Protein AF-0000000075263163 (afdb_homodimer)

Nearest PDB structures (foldseek):
  8f5j-assembly1_A-2  TM=8.952E-01  e=7.161E-21  Homo sapiens
  8f4q-assembly1_A-2  TM=9.009E-01  e=1.559E-20  Rattus
  8f5f-assembly1_A-3  TM=8.830E-01  e=4.965E-21  Homo sapiens
  8f5f-assembly2_B-2  TM=8.990E-01  e=1.559E-20  Homo sapiens
  8f5s-assembly1_A-3  TM=8.831E-01  e=1.764E-19  Homo sapiens

Organism: NCBI:txid747725

Secondary structure (DSSP, 8-state):
-HHHHHTSPP---BHHHHHHHHTT--HHHHHHHHHHHHHHHHHHHHHHHHHHHTS-HHHHTSHHHHHHHHHHHHHHHHHHHSPP--SHHHHHHHHHHHHHHHHHGGGHHHHHHHHHHHHHTTS-TT--HHHHHHHHHHHHHHHHHHHHHHHHHHHHHHHTTTTTTTSSTTTEETTEEEEEEHHHHHHHHHHHHHHHHHHH-TT--GGGG--PPP----EEEE-HHHHHHHHHHHHHHHHHHHHHH-TTS-PPPPEEEEEE-SSEEEEEEEE-S----HHHHHTTT-HHHHHHTTTTGGGGG-S---SSHHHHHHHHHHHTT---S-HHHHHHHHHHHTT-EEEEEEETTTEEEEEEEEESSS-SBP--/-HHHHHTSPP---BHHHHHHHHTT--HHHHHHHHHHHHHHHHHHHHHHHHHHHTS-HHHHTSHHHHHHHHHHHHHHHHHHHSPP--SHHHHHHHHHHHHHHHHHGGGHHHHHHHHHHHHHTTS-TT--HHHHHHHHHHHHHHHHHHHHHHHHHHHHHHHHTTTTTTSSTTTEETTEEEEEEHHHHHHHHHHHHHHHHHHH-TT--GGGG--PPP----EEEE-HHHHHHHHHHHHHHHHHHHHHH-TTS-PPPPEEEEEE-SSEEEEEEEE-S----HHHHHTTT-HHHHHHTTTTGGGGG-S---SSHHHHHHHHHHHTT---S-HHHHHHHHHHHTT-EEEEEEETTTEEEEEEEEESSS-SBP--

Structure (mmCIF, N/CA/C/O backbone):
data_AF-0000000075263163-model_v1
#
loop_
_entity.id
_entity.type
_entity.pdbx_description
1 polymer 'Protein-serine/threonine kinase'
#
loop_
_atom_site.group_PDB
_atom_site.id
_atom_site.type_symbol
_atom_site.label_atom_id
_atom_site.label_alt_id
_atom_site.label_comp_id
_atom_site.label_asym_id
_atom_site.label_entity_id
_atom_site.label_seq_id
_atom_site.pdbx_PDB_ins_code
_atom_site.Cartn_x
_atom_site.Cartn_y
_atom_site.Cartn_z
_atom_site.occupancy
_atom_site.B_iso_or_equiv
_atom_site.auth_seq_id
_atom_site.auth_comp_id
_atom_site.auth_asym_id
_atom_site.auth_atom_id
_atom_site.pdbx_PDB_model_num
ATOM 1 N N . VAL A 1 1 ? -3.451 41.719 -10.984 1 87.56 1 VAL A N 1
ATOM 2 C CA . VAL A 1 1 ? -2.816 41.812 -9.672 1 87.56 1 VAL A CA 1
ATOM 3 C C . VAL A 1 1 ? -2.387 40.406 -9.203 1 87.56 1 VAL A C 1
ATOM 5 O O . VAL A 1 1 ? -1.281 40.25 -8.68 1 87.56 1 VAL A O 1
ATOM 8 N N . LEU A 1 2 ? -3.139 39.438 -9.586 1 90.5 2 LEU A N 1
ATOM 9 C CA . LEU A 1 2 ? -2.826 38.094 -9.125 1 90.5 2 LEU A CA 1
ATOM 10 C C . LEU A 1 2 ? -1.556 37.562 -9.789 1 90.5 2 LEU A C 1
ATOM 12 O O . LEU A 1 2 ? -0.799 36.812 -9.188 1 90.5 2 LEU A O 1
ATOM 16 N N . GLU A 1 3 ? -1.301 37.938 -11.016 1 91.62 3 GLU A N 1
ATOM 17 C CA . GLU A 1 3 ? -0.195 37.438 -11.82 1 91.62 3 GLU A CA 1
ATOM 18 C C . GLU A 1 3 ? 1.148 37.719 -11.148 1 91.62 3 GLU A C 1
ATOM 20 O O . GLU A 1 3 ? 2.064 36.875 -11.227 1 91.62 3 GLU A O 1
ATOM 25 N N . GLU A 1 4 ? 1.196 38.875 -10.555 1 93.69 4 GLU A N 1
ATOM 26 C CA . GLU A 1 4 ? 2.424 39.25 -9.859 1 93.69 4 GLU A CA 1
ATOM 27 C C . GLU A 1 4 ? 2.785 38.219 -8.789 1 93.69 4 GLU A C 1
ATOM 29 O O . GLU A 1 4 ? 3.963 38 -8.5 1 93.69 4 GLU A O 1
ATOM 34 N N . TYR A 1 5 ? 1.811 37.656 -8.25 1 95.06 5 TYR A N 1
ATOM 35 C CA . TYR A 1 5 ? 2.039 36.719 -7.141 1 95.06 5 TYR A CA 1
ATOM 36 C C . TYR A 1 5 ? 2.059 35.281 -7.629 1 95.06 5 TYR A C 1
ATOM 38 O O . TYR A 1 5 ? 2.736 34.438 -7.047 1 95.06 5 TYR A O 1
ATOM 46 N N . THR A 1 6 ? 1.365 34.969 -8.688 1 94.19 6 THR A N 1
ATOM 47 C CA . THR A 1 6 ? 1.27 33.625 -9.188 1 94.19 6 THR A CA 1
ATOM 48 C C . THR A 1 6 ? 2.568 33.188 -9.875 1 94.19 6 THR A C 1
ATOM 50 O O . THR A 1 6 ? 2.828 32 -10.047 1 94.19 6 THR A O 1
ATOM 53 N N . VAL A 1 7 ? 3.332 34.156 -10.281 1 94.25 7 VAL A N 1
ATOM 54 C CA . VAL A 1 7 ? 4.59 33.844 -10.953 1 94.25 7 VAL A CA 1
ATOM 55 C C . VAL A 1 7 ? 5.656 33.5 -9.922 1 94.25 7 VAL A C 1
ATOM 57 O O . VAL A 1 7 ? 6.664 32.875 -10.258 1 94.25 7 VAL A O 1
ATOM 60 N N . GLN A 1 8 ? 5.461 33.969 -8.688 1 94.25 8 GLN A N 1
ATOM 61 C CA . GLN A 1 8 ? 6.402 33.656 -7.617 1 94.25 8 GLN A CA 1
ATOM 62 C C . GLN A 1 8 ? 6.234 32.219 -7.133 1 94.25 8 GLN A C 1
ATOM 64 O O . GLN A 1 8 ? 5.113 31.719 -7.008 1 94.25 8 GLN A O 1
ATOM 69 N N . PRO A 1 9 ? 7.355 31.578 -6.902 1 93.12 9 PRO A N 1
ATOM 70 C CA . PRO A 1 9 ? 7.242 30.219 -6.344 1 93.12 9 PRO A CA 1
ATOM 71 C C . PRO A 1 9 ? 6.875 30.219 -4.863 1 93.12 9 PRO A C 1
ATOM 73 O O . PRO A 1 9 ? 7.215 31.172 -4.141 1 93.12 9 PRO A O 1
ATOM 76 N N . VAL A 1 10 ? 6.164 29.219 -4.461 1 92.44 10 VAL A N 1
ATOM 77 C CA . VAL A 1 10 ? 5.883 29.031 -3.041 1 92.44 10 VAL A CA 1
ATOM 78 C C . VAL A 1 10 ? 7.141 28.547 -2.322 1 92.44 10 VAL A C 1
ATOM 80 O O . VAL A 1 10 ? 7.84 27.656 -2.814 1 92.44 10 VAL A O 1
ATOM 83 N N . ASN A 1 11 ? 7.414 29.125 -1.229 1 92 11 ASN A N 1
ATOM 84 C CA . ASN A 1 11 ? 8.57 28.703 -0.444 1 92 11 ASN A CA 1
ATOM 85 C C . ASN A 1 11 ? 8.188 27.672 0.608 1 92 11 ASN A C 1
ATOM 87 O O . ASN A 1 11 ? 7.609 28.016 1.643 1 92 11 ASN A O 1
ATOM 91 N N . ALA A 1 12 ? 8.625 26.484 0.311 1 92.88 12 ALA A N 1
ATOM 92 C CA . ALA A 1 12 ? 8.375 25.406 1.272 1 92.88 12 ALA A CA 1
ATOM 93 C C . ALA A 1 12 ? 9.391 25.438 2.41 1 92.88 12 ALA A C 1
ATOM 95 O O . ALA A 1 12 ? 10.562 25.766 2.195 1 92.88 12 ALA A O 1
ATOM 96 N N . SER A 1 13 ? 8.922 25.188 3.615 1 93.5 13 SER A N 1
ATOM 97 C CA . SER A 1 13 ? 9.773 25.188 4.797 1 93.5 13 SER A CA 1
ATOM 98 C C . SER A 1 13 ? 9.727 23.844 5.516 1 93.5 13 SER A C 1
ATOM 100 O O . SER A 1 13 ? 8.828 23.031 5.262 1 93.5 13 SER A O 1
ATOM 102 N N . THR A 1 14 ? 10.758 23.641 6.336 1 95.44 14 THR A N 1
ATOM 103 C CA . THR A 1 14 ? 10.789 22.469 7.203 1 95.44 14 THR A CA 1
ATOM 104 C C . THR A 1 14 ? 10.406 22.844 8.633 1 95.44 14 THR A C 1
ATOM 106 O O . THR A 1 14 ? 10.438 24.016 9 1 95.44 14 THR A O 1
ATOM 109 N N . LEU A 1 15 ? 10.031 21.875 9.344 1 94.5 15 LEU A N 1
ATOM 110 C CA . LEU A 1 15 ? 9.781 22.094 10.766 1 94.5 15 LEU A CA 1
ATOM 111 C C . LEU A 1 15 ? 11.008 22.672 11.445 1 94.5 15 LEU A C 1
ATOM 113 O O . LEU A 1 15 ? 10.891 23.578 12.289 1 94.5 15 LEU A O 1
ATOM 117 N N . ARG A 1 16 ? 12.102 22.219 11.086 1 93.56 16 ARG A N 1
ATOM 118 C CA . ARG A 1 16 ? 13.359 22.672 11.664 1 93.56 16 ARG A CA 1
ATOM 119 C C . ARG A 1 16 ? 13.594 24.156 11.383 1 93.56 16 ARG A C 1
ATOM 121 O O . ARG A 1 16 ? 14.078 24.891 12.242 1 93.56 16 ARG A O 1
ATOM 128 N N . GLN A 1 17 ? 13.312 24.547 10.227 1 94.25 17 GLN A N 1
ATOM 129 C CA . GLN A 1 17 ? 13.453 25.953 9.859 1 94.25 17 GLN A CA 1
ATOM 130 C C . GLN A 1 17 ? 12.539 26.828 10.711 1 94.25 17 GLN A C 1
ATOM 132 O O . GLN A 1 17 ? 12.953 27.906 11.164 1 94.25 17 GLN A O 1
ATOM 137 N N . PHE A 1 18 ? 11.328 26.391 10.898 1 94.06 18 PHE A N 1
ATOM 138 C CA . PHE A 1 18 ? 10.391 27.141 11.734 1 94.06 18 PHE A CA 1
ATOM 139 C C . PHE A 1 18 ? 10.914 27.234 13.164 1 94.06 18 PHE A C 1
ATOM 141 O O . PHE A 1 18 ? 10.812 28.297 13.789 1 94.06 18 PHE A O 1
ATOM 148 N N . ILE A 1 19 ? 11.461 26.172 13.617 1 92.56 19 ILE A N 1
ATOM 149 C CA . ILE A 1 19 ? 11.977 26.125 14.977 1 92.56 19 ILE A CA 1
ATOM 150 C C . ILE A 1 19 ? 13.188 27.047 15.102 1 92.56 19 ILE A C 1
ATOM 152 O O . ILE A 1 19 ? 13.266 27.859 16.031 1 92.56 19 ILE A O 1
ATOM 156 N N . PHE A 1 20 ? 14.047 26.922 14.172 1 90.12 20 PHE A N 1
ATOM 157 C CA . PHE A 1 20 ? 15.266 27.719 14.195 1 90.12 20 PHE A CA 1
ATOM 158 C C . PHE A 1 20 ? 14.93 29.219 14.18 1 90.12 20 PHE A C 1
ATOM 160 O O . PHE A 1 20 ? 15.492 29.984 14.953 1 90.12 20 PHE A O 1
ATOM 167 N N . PHE A 1 21 ? 14.062 29.562 13.359 1 89.25 21 PHE A N 1
ATOM 168 C CA . PHE A 1 21 ? 13.688 30.969 13.242 1 89.25 21 PHE A CA 1
ATOM 169 C C . PHE A 1 21 ? 12.93 31.422 14.477 1 89.25 21 PHE A C 1
ATOM 171 O O . PHE A 1 21 ? 13.062 32.562 14.906 1 89.25 21 PHE A O 1
ATOM 178 N N . GLY A 1 22 ? 12.148 30.578 14.961 1 88.62 22 GLY A N 1
ATOM 179 C CA . GLY A 1 22 ? 11.273 30.938 16.062 1 88.62 22 GLY A CA 1
ATOM 180 C C . GLY A 1 22 ? 11.984 30.953 17.406 1 88.62 22 GLY A C 1
ATOM 181 O O . GLY A 1 22 ? 11.445 31.453 18.391 1 88.62 22 GLY A O 1
ATOM 182 N N . ARG A 1 23 ? 13.188 30.438 17.219 1 83.12 23 ARG A N 1
ATOM 183 C CA . ARG A 1 23 ? 13.953 30.406 18.469 1 83.12 23 ARG A CA 1
ATOM 184 C C . ARG A 1 23 ? 14.477 31.797 18.812 1 83.12 23 ARG A C 1
ATOM 186 O O . ARG A 1 23 ? 14.898 32.562 17.922 1 83.12 23 ARG A O 1
ATOM 193 N N . GLN A 1 24 ? 14.32 32.312 20.078 1 79.12 24 GLN A N 1
ATOM 194 C CA . GLN A 1 24 ? 14.789 33.562 20.625 1 79.12 24 GLN A CA 1
ATOM 195 C C . GLN A 1 24 ? 14.172 34.75 19.875 1 79.12 24 GLN A C 1
ATOM 197 O O . GLN A 1 24 ? 14.883 35.625 19.375 1 79.12 24 GLN A O 1
ATOM 202 N N . MET A 1 25 ? 13.023 34.844 19.797 1 81.5 25 MET A N 1
ATOM 203 C CA . MET A 1 25 ? 12.25 35.875 19.094 1 81.5 25 MET A CA 1
ATOM 204 C C . MET A 1 25 ? 12.422 37.25 19.75 1 81.5 25 MET A C 1
ATOM 206 O O . MET A 1 25 ? 12.461 37.344 20.969 1 81.5 25 MET A O 1
ATOM 210 N N . ASN A 1 26 ? 12.805 38.156 18.922 1 85.75 26 ASN A N 1
ATOM 211 C CA . ASN A 1 26 ? 12.797 39.562 19.312 1 85.75 26 ASN A CA 1
ATOM 212 C C . ASN A 1 26 ? 11.969 40.406 18.359 1 85.75 26 ASN A C 1
ATOM 214 O O . ASN A 1 26 ? 11.406 39.906 17.391 1 85.75 26 ASN A O 1
ATOM 218 N N . THR A 1 27 ? 11.859 41.625 18.672 1 86.69 27 THR A N 1
ATOM 219 C CA . THR A 1 27 ? 10.961 42.5 17.922 1 86.69 27 THR A CA 1
ATOM 220 C C . THR A 1 27 ? 11.383 42.562 16.453 1 86.69 27 THR A C 1
ATOM 222 O O . THR A 1 27 ? 10.539 42.5 15.555 1 86.69 27 THR A O 1
ATOM 225 N N . ASP A 1 28 ? 12.617 42.656 16.234 1 90.75 28 ASP A N 1
ATOM 226 C CA . ASP A 1 28 ? 13.125 42.75 14.875 1 90.75 28 ASP A CA 1
ATOM 227 C C . ASP A 1 28 ? 12.805 41.469 14.078 1 90.75 28 ASP A C 1
ATOM 229 O O . ASP A 1 28 ? 12.359 41.562 12.93 1 90.75 28 ASP A O 1
ATOM 233 N N . ARG A 1 29 ? 13.016 40.344 14.664 1 91.5 29 ARG A N 1
ATOM 234 C CA . ARG A 1 29 ? 12.742 39.062 14.023 1 91.5 29 ARG A CA 1
ATOM 235 C C . ARG A 1 29 ? 11.242 38.875 13.805 1 91.5 29 ARG A C 1
ATOM 237 O O . ARG A 1 29 ? 10.828 38.312 12.797 1 91.5 29 ARG A O 1
ATOM 244 N N . LEU A 1 30 ? 10.555 39.344 14.703 1 93.88 30 LEU A N 1
ATOM 245 C CA . LEU A 1 30 ? 9.102 39.25 14.609 1 93.88 30 LEU A CA 1
ATOM 246 C C . LEU A 1 30 ? 8.57 40.031 13.414 1 93.88 30 LEU A C 1
ATOM 248 O O . LEU A 1 30 ? 7.688 39.562 12.695 1 93.88 30 LEU A O 1
ATOM 252 N N . LEU A 1 31 ? 9.117 41.219 13.273 1 95.31 31 LEU A N 1
ATOM 253 C CA . LEU A 1 31 ? 8.695 42.062 12.156 1 95.31 31 LEU A CA 1
ATOM 254 C C . LEU A 1 31 ? 9.109 41.438 10.828 1 95.31 31 LEU A C 1
ATOM 256 O O . LEU A 1 31 ? 8.352 41.469 9.852 1 95.31 31 LEU A O 1
ATOM 260 N N . LYS A 1 32 ? 10.258 40.844 10.812 1 94.94 32 LYS A N 1
ATOM 261 C CA . LYS A 1 32 ? 10.703 40.125 9.625 1 94.94 32 LYS A CA 1
ATOM 262 C C . LYS A 1 32 ? 9.781 38.938 9.312 1 94.94 32 LYS A C 1
ATOM 264 O O . LYS A 1 32 ? 9.43 38.719 8.156 1 94.94 32 LYS A O 1
ATOM 269 N N . SER A 1 33 ? 9.469 38.219 10.375 1 94.94 33 SER A N 1
ATOM 270 C CA . SER A 1 33 ? 8.539 37.125 10.234 1 94.94 33 SER A CA 1
ATOM 271 C C . SER A 1 33 ? 7.191 37.594 9.688 1 94.94 33 SER A C 1
ATOM 273 O O . SER A 1 33 ? 6.629 36.969 8.781 1 94.94 33 SER A O 1
ATOM 275 N N . ALA A 1 34 ? 6.703 38.625 10.188 1 97.19 34 ALA A N 1
ATOM 276 C CA . ALA A 1 34 ? 5.41 39.156 9.781 1 97.19 34 ALA A CA 1
ATOM 277 C C . ALA A 1 34 ? 5.395 39.5 8.289 1 97.19 34 ALA A C 1
ATOM 279 O O . ALA A 1 34 ? 4.445 39.156 7.582 1 97.19 34 ALA A O 1
ATOM 280 N N . ASN A 1 35 ? 6.426 40.156 7.863 1 97.94 35 ASN A N 1
ATOM 281 C CA . ASN A 1 35 ? 6.492 40.531 6.457 1 97.94 35 ASN A CA 1
ATOM 282 C C . ASN A 1 35 ? 6.664 39.312 5.555 1 97.94 35 ASN A C 1
ATOM 284 O O . ASN A 1 35 ? 6.113 39.281 4.449 1 97.94 35 ASN A O 1
ATOM 288 N N . TRP A 1 36 ? 7.438 38.406 6.031 1 96.94 36 TRP A N 1
ATOM 289 C CA . TRP A 1 36 ? 7.594 37.156 5.266 1 96.94 36 TRP A CA 1
ATOM 290 C C . TRP A 1 36 ? 6.266 36.406 5.156 1 96.94 36 TRP A C 1
ATOM 292 O O . TRP A 1 36 ? 5.891 35.969 4.074 1 96.94 36 TRP A O 1
ATOM 302 N N . VAL A 1 37 ? 5.578 36.25 6.254 1 97.94 37 VAL A N 1
ATOM 303 C CA . VAL A 1 37 ? 4.293 35.562 6.297 1 97.94 37 VAL A CA 1
ATOM 304 C C . VAL A 1 37 ? 3.291 36.281 5.398 1 97.94 37 VAL A C 1
ATOM 306 O O . VAL A 1 37 ? 2.547 35.656 4.648 1 97.94 37 VAL A O 1
ATOM 309 N N . ARG A 1 38 ? 3.26 37.562 5.551 1 98.06 38 ARG A N 1
ATOM 310 C CA . ARG A 1 38 ? 2.383 38.375 4.715 1 98.06 38 ARG A CA 1
ATOM 311 C C . ARG A 1 38 ? 2.59 38.094 3.236 1 98.06 38 ARG A C 1
ATOM 313 O O . ARG A 1 38 ? 1.629 37.812 2.512 1 98.06 38 ARG A O 1
ATOM 320 N N . ASN A 1 39 ? 3.795 38.125 2.828 1 97.12 39 ASN A N 1
ATOM 321 C CA . ASN A 1 39 ? 4.109 37.875 1.426 1 97.12 39 ASN A CA 1
ATOM 322 C C . ASN A 1 39 ? 3.785 36.438 1.027 1 97.12 39 ASN A C 1
ATOM 324 O O . ASN A 1 39 ? 3.227 36.188 -0.044 1 97.12 39 ASN A O 1
ATOM 328 N N . GLU A 1 40 ? 4.176 35.469 1.84 1 97.31 40 GLU A N 1
ATOM 329 C CA . GLU A 1 40 ? 3.957 34.062 1.537 1 97.31 40 GLU A CA 1
ATOM 330 C C . GLU A 1 40 ? 2.467 33.75 1.438 1 97.31 40 GLU A C 1
ATOM 332 O O . GLU A 1 40 ? 2.053 32.938 0.603 1 97.31 40 GLU A O 1
ATOM 337 N N . LEU A 1 41 ? 1.702 34.312 2.314 1 98.19 41 LEU A N 1
ATOM 338 C CA . LEU A 1 41 ? 0.262 34.094 2.275 1 98.19 41 LEU A CA 1
ATOM 339 C C . LEU A 1 41 ? -0.339 34.625 0.981 1 98.19 41 LEU A C 1
ATOM 341 O O . LEU A 1 41 ? -1.233 34 0.403 1 98.19 41 LEU A O 1
ATOM 345 N N . LEU A 1 42 ? 0.138 35.812 0.544 1 97.81 42 LEU A N 1
ATOM 346 C CA . LEU A 1 42 ? -0.33 36.375 -0.714 1 97.81 42 LEU A CA 1
ATOM 347 C C . LEU A 1 42 ? -0.026 35.438 -1.882 1 97.81 42 LEU A C 1
ATOM 349 O O . LEU A 1 42 ? -0.901 35.188 -2.707 1 97.81 42 LEU A O 1
ATOM 353 N N . VAL A 1 43 ? 1.148 34.938 -1.896 1 97.88 43 VAL A N 1
ATOM 354 C CA . VAL A 1 43 ? 1.576 34.062 -2.98 1 97.88 43 VAL A CA 1
ATOM 355 C C . VAL A 1 43 ? 0.741 32.781 -2.969 1 97.88 43 VAL A C 1
ATOM 357 O O . VAL A 1 43 ? 0.217 32.375 -4.004 1 97.88 43 VAL A O 1
ATOM 360 N N . ARG A 1 44 ? 0.559 32.156 -1.838 1 97.69 44 ARG A N 1
ATOM 361 C CA . ARG A 1 44 ? -0.165 30.891 -1.722 1 97.69 44 ARG A CA 1
ATOM 362 C C . ARG A 1 44 ? -1.643 31.062 -2.051 1 97.69 44 ARG A C 1
ATOM 364 O O . ARG A 1 44 ? -2.248 30.219 -2.707 1 97.69 44 ARG A O 1
ATOM 371 N N . LEU A 1 45 ? -2.195 32.156 -1.591 1 98 45 LEU A N 1
ATOM 372 C CA . LEU A 1 45 ? -3.59 32.438 -1.915 1 98 45 LEU A CA 1
ATOM 373 C C . LEU A 1 45 ? -3.766 32.656 -3.414 1 98 45 LEU A C 1
ATOM 375 O O . LEU A 1 45 ? -4.73 32.156 -4.008 1 98 45 LEU A O 1
ATOM 379 N N . ALA A 1 46 ? -2.85 33.406 -4.004 1 98.06 46 ALA A N 1
ATOM 380 C CA . ALA A 1 46 ? -2.926 33.688 -5.434 1 98.06 46 ALA A CA 1
ATOM 381 C C . ALA A 1 46 ? -2.924 32.375 -6.246 1 98.06 46 ALA A C 1
ATOM 383 O O . ALA A 1 46 ? -3.688 32.25 -7.207 1 98.06 46 ALA A O 1
ATOM 384 N N . HIS A 1 47 ? -2.102 31.484 -5.895 1 97.25 47 HIS A N 1
ATOM 385 C CA . HIS A 1 47 ? -2.031 30.203 -6.594 1 97.25 47 HIS A CA 1
ATOM 386 C C . HIS A 1 47 ? -3.352 29.453 -6.492 1 97.25 47 HIS A C 1
ATOM 388 O O . HIS A 1 47 ? -3.805 28.859 -7.473 1 97.25 47 HIS A O 1
ATOM 394 N N . ARG A 1 48 ? -3.977 29.453 -5.355 1 96.81 48 ARG A N 1
ATOM 395 C CA . ARG A 1 48 ? -5.234 28.734 -5.16 1 96.81 48 ARG A CA 1
ATOM 396 C C . ARG A 1 48 ? -6.371 29.406 -5.918 1 96.81 48 ARG A C 1
ATOM 398 O O . ARG A 1 48 ? -7.25 28.734 -6.461 1 96.81 48 ARG A O 1
ATOM 405 N N . ILE A 1 49 ? -6.352 30.75 -5.852 1 97.19 49 ILE A N 1
ATOM 406 C CA . ILE A 1 49 ? -7.352 31.469 -6.617 1 97.19 49 ILE A CA 1
ATOM 407 C C . ILE A 1 49 ? -7.262 31.078 -8.094 1 97.19 49 ILE A C 1
ATOM 409 O O . ILE A 1 49 ? -8.281 30.844 -8.742 1 97.19 49 ILE A O 1
ATOM 413 N N . ARG A 1 50 ? -6.066 31 -8.555 1 95.94 50 ARG A N 1
ATOM 414 C CA . ARG A 1 50 ? -5.859 30.594 -9.945 1 95.94 50 ARG A CA 1
ATOM 415 C C . ARG A 1 50 ? -6.391 29.188 -10.18 1 95.94 50 ARG A C 1
ATOM 417 O O . ARG A 1 50 ? -6.953 28.891 -11.234 1 95.94 50 ARG A O 1
ATOM 424 N N . ASP A 1 51 ? -6.195 28.297 -9.258 1 95.31 51 ASP A N 1
ATOM 425 C CA . ASP A 1 51 ? -6.707 26.938 -9.367 1 95.31 51 ASP A CA 1
ATOM 426 C C . ASP A 1 51 ? -8.227 26.922 -9.523 1 95.31 51 ASP A C 1
ATOM 428 O O . ASP A 1 51 ? -8.773 26.172 -10.328 1 95.31 51 ASP A O 1
ATOM 432 N N . PHE A 1 52 ? -8.883 27.75 -8.703 1 95.81 52 PHE A N 1
ATOM 433 C CA . PHE A 1 52 ? -10.328 27.875 -8.812 1 95.81 52 PHE A CA 1
ATOM 434 C C . PHE A 1 52 ? -10.734 28.312 -10.211 1 95.81 52 PHE A C 1
ATOM 436 O O . PHE A 1 52 ? -11.719 27.812 -10.766 1 95.81 52 PHE A O 1
ATOM 443 N N . GLN A 1 53 ? -9.961 29.203 -10.758 1 94.44 53 GLN A N 1
ATOM 444 C CA . GLN A 1 53 ? -10.273 29.781 -12.055 1 94.44 53 GLN A CA 1
ATOM 445 C C . GLN A 1 53 ? -10.094 28.766 -13.172 1 94.44 53 GLN A C 1
ATOM 447 O O . GLN A 1 53 ? -10.609 28.953 -14.281 1 94.44 53 GLN A O 1
ATOM 452 N N . GLN A 1 54 ? -9.43 27.703 -12.922 1 93.38 54 GLN A N 1
ATOM 453 C CA . GLN A 1 54 ? -9.172 26.688 -13.938 1 93.38 54 GLN A CA 1
ATOM 454 C C . GLN A 1 54 ? -10.203 25.562 -13.867 1 93.38 54 GLN A C 1
ATOM 456 O O . GLN A 1 54 ? -10.203 24.656 -14.695 1 93.38 54 GLN A O 1
ATOM 461 N N . LEU A 1 55 ? -11.094 25.641 -12.93 1 93.31 55 LEU A N 1
ATOM 462 C CA . LEU A 1 55 ? -12.133 24.609 -12.812 1 93.31 55 LEU A CA 1
ATOM 463 C C . LEU A 1 55 ? -13.133 24.719 -13.953 1 93.31 55 LEU A C 1
ATOM 465 O O . LEU A 1 55 ? -13.391 25.812 -14.461 1 93.31 55 LEU A O 1
ATOM 469 N N . PRO A 1 56 ? -13.633 23.578 -14.352 1 90.75 56 PRO A N 1
ATOM 470 C CA . PRO A 1 56 ? -14.727 23.641 -15.328 1 90.75 56 PRO A CA 1
ATOM 471 C C . PRO A 1 56 ? -15.875 24.547 -14.867 1 90.75 56 PRO A C 1
ATOM 473 O O . PRO A 1 56 ? -16.125 24.656 -13.664 1 90.75 56 PRO A O 1
ATOM 476 N N . PHE A 1 57 ? -16.609 25.078 -15.773 1 88.69 57 PHE A N 1
ATOM 477 C CA . PHE A 1 57 ? -17.656 26.062 -15.531 1 88.69 57 PHE A CA 1
ATOM 478 C C . PHE A 1 57 ? -18.688 25.531 -14.555 1 88.69 57 PHE A C 1
ATOM 480 O O . PHE A 1 57 ? -19.094 26.234 -13.625 1 88.69 57 PHE A O 1
ATOM 487 N N . PHE A 1 58 ? -19.078 24.328 -14.719 1 87.75 58 PHE A N 1
ATOM 488 C CA . PHE A 1 58 ? -20.172 23.781 -13.922 1 87.75 58 PHE A CA 1
ATOM 489 C C . PHE A 1 58 ? -19.734 23.562 -12.477 1 87.75 58 PHE A C 1
ATOM 491 O O . PHE A 1 58 ? -20.562 23.547 -11.57 1 87.75 58 PHE A O 1
ATOM 498 N N . VAL A 1 59 ? -18.469 23.438 -12.234 1 91.5 59 VAL A N 1
ATOM 499 C CA . VAL A 1 59 ? -17.953 23.297 -10.875 1 91.5 59 VAL A CA 1
ATOM 500 C C . VAL A 1 59 ? -17.797 24.688 -10.25 1 91.5 59 VAL A C 1
ATOM 502 O O . VAL A 1 59 ? -18.219 24.906 -9.109 1 91.5 59 VAL A O 1
ATOM 505 N N . GLY A 1 60 ? -17.188 25.594 -11.008 1 90.69 60 GLY A N 1
ATOM 506 C CA . GLY A 1 60 ? -16.906 26.938 -10.523 1 90.69 60 GLY A CA 1
ATOM 507 C C . GLY A 1 60 ? -18.172 27.719 -10.195 1 90.69 60 GLY A C 1
ATOM 508 O O . GLY A 1 60 ? -18.141 28.609 -9.336 1 90.69 60 GLY A O 1
ATOM 509 N N . THR A 1 61 ? -19.281 27.328 -10.828 1 90.56 61 THR A N 1
ATOM 510 C CA . THR A 1 61 ? -20.516 28.094 -10.633 1 90.56 61 THR A CA 1
ATOM 511 C C . THR A 1 61 ? -21.328 27.5 -9.492 1 90.56 61 THR A C 1
ATOM 513 O O . THR A 1 61 ? -22.375 28.047 -9.117 1 90.56 61 THR A O 1
ATOM 516 N N . ASN A 1 62 ? -20.859 26.375 -9.023 1 94.31 62 ASN A N 1
ATOM 517 C CA . ASN A 1 62 ? -21.484 25.875 -7.809 1 94.31 62 ASN A CA 1
ATOM 518 C C . ASN A 1 62 ? -21.438 26.906 -6.684 1 94.31 62 ASN A C 1
ATOM 520 O O . ASN A 1 62 ? -20.375 27.453 -6.387 1 94.31 62 ASN A O 1
ATOM 524 N N . PRO A 1 63 ? -22.531 27.172 -6.039 1 95.31 63 PRO A N 1
ATOM 525 C CA . PRO A 1 63 ? -22.578 28.266 -5.062 1 95.31 63 PRO A CA 1
ATOM 526 C C . PRO A 1 63 ? -21.609 28.062 -3.904 1 95.31 63 PRO A C 1
ATOM 528 O O . PRO A 1 63 ? -21.031 29.031 -3.391 1 95.31 63 PRO A O 1
ATOM 531 N N . HIS A 1 64 ? -21.453 26.875 -3.496 1 94.5 64 HIS A N 1
ATOM 532 C CA . HIS A 1 64 ? -20.547 26.594 -2.393 1 94.5 64 HIS A CA 1
ATOM 533 C C . HIS A 1 64 ? -19.094 26.797 -2.811 1 94.5 64 HIS A C 1
ATOM 535 O O . HIS A 1 64 ? -18.297 27.344 -2.051 1 94.5 64 HIS A O 1
ATOM 541 N N . ILE A 1 65 ? -18.781 26.359 -3.967 1 95.69 65 ILE A N 1
ATOM 542 C CA . ILE A 1 65 ? -17.438 26.531 -4.496 1 95.69 65 ILE A CA 1
ATOM 543 C C . ILE A 1 65 ? -17.156 28 -4.734 1 95.69 65 ILE A C 1
ATOM 545 O O . ILE A 1 65 ? -16.078 28.5 -4.402 1 95.69 65 ILE A O 1
ATOM 549 N N . GLU A 1 66 ? -18.094 28.625 -5.293 1 96.62 66 GLU A N 1
ATOM 550 C CA . GLU A 1 66 ? -17.969 30.047 -5.535 1 96.62 66 GLU A CA 1
ATOM 551 C C . GLU A 1 66 ? -17.766 30.812 -4.23 1 96.62 66 GLU A C 1
ATOM 553 O O . GLU A 1 66 ? -17 31.781 -4.191 1 96.62 66 GLU A O 1
ATOM 558 N N . TYR A 1 67 ? -18.484 30.391 -3.264 1 96.19 67 TYR A N 1
ATOM 559 C CA . TYR A 1 67 ? -18.328 31.016 -1.953 1 96.19 67 TYR A CA 1
ATOM 560 C C . TYR A 1 67 ? -16.891 30.938 -1.466 1 96.19 67 TYR A C 1
ATOM 562 O O . TYR A 1 67 ? -16.328 31.922 -0.991 1 96.19 67 TYR A O 1
ATOM 570 N N . VAL A 1 68 ? -16.281 29.766 -1.557 1 96.38 68 VAL A N 1
ATOM 571 C CA . VAL A 1 68 ? -14.914 29.562 -1.121 1 96.38 68 VAL A CA 1
ATOM 572 C C . VAL A 1 68 ? -13.969 30.406 -1.981 1 96.38 68 VAL A C 1
ATOM 574 O O . VAL A 1 68 ? -13.016 31 -1.472 1 96.38 68 VAL A O 1
ATOM 577 N N . TYR A 1 69 ? -14.258 30.469 -3.234 1 97.12 69 TYR A N 1
ATOM 578 C CA . TYR A 1 69 ? -13.484 31.297 -4.148 1 97.12 69 TYR A CA 1
ATOM 579 C C . TYR A 1 69 ? -13.492 32.75 -3.691 1 97.12 69 TYR A C 1
ATOM 581 O O . TYR A 1 69 ? -12.438 33.406 -3.639 1 97.12 69 TYR A O 1
ATOM 589 N N . LYS A 1 70 ? -14.602 33.25 -3.344 1 97.12 70 LYS A N 1
ATOM 590 C CA . LYS A 1 70 ? -14.742 34.625 -2.891 1 97.12 70 LYS A CA 1
ATOM 591 C C . LYS A 1 70 ? -14.031 34.844 -1.56 1 97.12 70 LYS A C 1
ATOM 593 O O . LYS A 1 70 ? -13.461 35.906 -1.323 1 97.12 70 LYS A O 1
ATOM 598 N N . LEU A 1 71 ? -14.156 33.844 -0.747 1 96.69 71 LEU A N 1
ATOM 599 C CA . LEU A 1 71 ? -13.461 33.906 0.533 1 96.69 71 LEU A CA 1
ATOM 600 C C . LEU A 1 71 ? -11.961 34.062 0.326 1 96.69 71 LEU A C 1
ATOM 602 O O . LEU A 1 71 ? -11.305 34.844 1.009 1 96.69 71 LEU A O 1
ATOM 606 N N . TYR A 1 72 ? -11.43 33.312 -0.593 1 97.75 72 TYR A N 1
ATOM 607 C CA . TYR A 1 72 ? -10 33.375 -0.879 1 97.75 72 TYR A CA 1
ATOM 608 C C . TYR A 1 72 ? -9.625 34.719 -1.485 1 97.75 72 TYR A C 1
ATOM 610 O O . TYR A 1 72 ? -8.594 35.312 -1.128 1 97.75 72 TYR A O 1
ATOM 618 N N . TRP A 1 73 ? -10.43 35.188 -2.33 1 97.38 73 TRP A N 1
ATOM 619 C CA . TRP A 1 73 ? -10.195 36.5 -2.926 1 97.38 73 TRP A CA 1
ATOM 620 C C . TRP A 1 73 ? -10.227 37.594 -1.861 1 97.38 73 TRP A C 1
ATOM 622 O O . TRP A 1 73 ? -9.398 38.531 -1.883 1 97.38 73 TRP A O 1
ATOM 632 N N . GLY A 1 74 ? -11.234 37.5 -1.033 1 97.69 74 GLY A N 1
ATOM 633 C CA . GLY A 1 74 ? -11.32 38.438 0.063 1 97.69 74 GLY A CA 1
ATOM 634 C C . GLY A 1 74 ? -10.102 38.438 0.967 1 97.69 74 GLY A C 1
ATOM 635 O O . GLY A 1 74 ? -9.602 39.5 1.369 1 97.69 74 GLY A O 1
ATOM 636 N N . ALA A 1 75 ? -9.695 37.281 1.312 1 98.06 75 ALA A N 1
ATOM 637 C CA . ALA A 1 75 ? -8.5 37.125 2.135 1 98.06 75 ALA A CA 1
ATOM 638 C C . ALA A 1 75 ? -7.281 37.719 1.441 1 98.06 75 ALA A C 1
ATOM 640 O O . ALA A 1 75 ? -6.496 38.438 2.064 1 98.06 75 ALA A O 1
ATOM 641 N N . PHE A 1 76 ? -7.137 37.438 0.166 1 98.25 76 PHE A N 1
ATOM 642 C CA . PHE A 1 76 ? -6.031 37.969 -0.63 1 98.25 76 PHE A CA 1
ATOM 643 C C . PHE A 1 76 ? -6.023 39.5 -0.618 1 98.25 76 PHE A C 1
ATOM 645 O O . PHE A 1 76 ? -4.992 40.094 -0.348 1 98.25 76 PHE A O 1
ATOM 652 N N . GLU A 1 77 ? -7.125 40.062 -0.839 1 97.88 77 GLU A N 1
ATOM 653 C CA . GLU A 1 77 ? -7.23 41.531 -0.9 1 97.88 77 GLU A CA 1
ATOM 654 C C . GLU A 1 77 ? -6.973 42.156 0.466 1 97.88 77 GLU A C 1
ATOM 656 O O . GLU A 1 77 ? -6.363 43.219 0.56 1 97.88 77 GLU A O 1
ATOM 661 N N . SER A 1 78 ? -7.492 41.5 1.466 1 98 78 SER A N 1
ATOM 662 C CA . SER A 1 78 ? -7.293 42.031 2.816 1 98 78 SER A CA 1
ATOM 663 C C . SER A 1 78 ? -5.812 42.062 3.188 1 98 78 SER A C 1
ATOM 665 O O . SER A 1 78 ? -5.332 43.031 3.777 1 98 78 SER A O 1
ATOM 667 N N . ILE A 1 79 ? -5.125 41.031 2.842 1 98.06 79 ILE A N 1
ATOM 668 C CA . ILE A 1 79 ? -3.701 40.969 3.158 1 98.06 79 ILE A CA 1
ATOM 669 C C . ILE A 1 79 ? -2.93 41.938 2.287 1 98.06 79 ILE A C 1
ATOM 671 O O . ILE A 1 79 ? -2.012 42.625 2.764 1 98.06 79 ILE A O 1
ATOM 675 N N . ARG A 1 80 ? -3.303 42 1.053 1 96.88 80 ARG A N 1
ATOM 676 C CA . ARG A 1 80 ? -2.639 42.906 0.128 1 96.88 80 ARG A CA 1
ATOM 677 C C . ARG A 1 80 ? -2.779 44.344 0.591 1 96.88 80 ARG A C 1
ATOM 679 O O . ARG A 1 80 ? -1.861 45.156 0.42 1 96.88 80 ARG A O 1
ATOM 686 N N . ALA A 1 81 ? -3.883 44.625 1.122 1 96.56 81 ALA A N 1
ATOM 687 C CA . ALA A 1 81 ? -4.172 46 1.575 1 96.56 81 ALA A CA 1
ATOM 688 C C . ALA A 1 81 ? -3.418 46.312 2.861 1 96.56 81 ALA A C 1
ATOM 690 O O . ALA A 1 81 ? -3.285 47.469 3.234 1 96.56 81 ALA A O 1
ATOM 691 N N . CYS A 1 82 ? -2.979 45.312 3.523 1 95.69 82 CYS A N 1
ATOM 692 C CA . CYS A 1 82 ? -2.207 45.531 4.742 1 95.69 82 CYS A CA 1
ATOM 693 C C . CYS A 1 82 ? -0.825 46.094 4.43 1 95.69 82 CYS A C 1
ATOM 695 O O . CYS A 1 82 ? -0.068 45.469 3.666 1 95.69 82 CYS A O 1
ATOM 697 N N . PRO A 1 83 ? -0.47 47.219 4.957 1 94.38 83 PRO A N 1
ATOM 698 C CA . PRO A 1 83 ? 0.853 47.781 4.695 1 94.38 83 PRO A CA 1
ATOM 699 C C . PRO A 1 83 ? 1.985 46.938 5.277 1 94.38 83 PRO A C 1
ATOM 701 O O . PRO A 1 83 ? 1.744 46.094 6.125 1 94.38 83 PRO A O 1
ATOM 704 N N . PRO A 1 84 ? 3.191 47.188 4.734 1 95.38 84 PRO A N 1
ATOM 705 C CA . PRO A 1 84 ? 4.336 46.5 5.336 1 95.38 84 PRO A CA 1
ATOM 706 C C . PRO A 1 84 ? 4.418 46.688 6.848 1 95.38 84 PRO A C 1
ATOM 708 O O . PRO A 1 84 ? 4.094 47.781 7.344 1 95.38 84 PRO A O 1
ATOM 711 N N . ILE A 1 85 ? 4.84 45.719 7.488 1 97.12 85 ILE A N 1
ATOM 712 C CA . ILE A 1 85 ? 4.891 45.719 8.945 1 97.12 85 ILE A CA 1
ATOM 713 C C . ILE A 1 85 ? 6.219 46.281 9.422 1 97.12 85 ILE A C 1
ATOM 715 O O . ILE A 1 85 ? 7.262 45.656 9.32 1 97.12 85 ILE A O 1
ATOM 719 N N . GLU A 1 86 ? 6.195 47.438 10 1 95.69 86 GLU A N 1
ATOM 720 C CA . GLU A 1 86 ? 7.422 48.156 10.359 1 95.69 86 GLU A CA 1
ATOM 721 C C . GLU A 1 86 ? 7.531 48.312 11.875 1 95.69 86 GLU A C 1
ATOM 723 O O . GLU A 1 86 ? 8.633 48.469 12.406 1 95.69 86 GLU A O 1
ATOM 728 N N . LYS A 1 87 ? 6.418 48.438 12.594 1 94.69 87 LYS A N 1
ATOM 729 C CA . LYS A 1 87 ? 6.414 48.625 14.039 1 94.69 87 LYS A CA 1
ATOM 730 C C . LYS A 1 87 ? 5.496 47.625 14.727 1 94.69 87 LYS A C 1
ATOM 732 O O . LYS A 1 87 ? 4.77 46.875 14.062 1 94.69 87 LYS A O 1
ATOM 737 N N . HIS A 1 88 ? 5.512 47.656 15.953 1 92.44 88 HIS A N 1
ATOM 738 C CA . HIS A 1 88 ? 4.75 46.719 16.766 1 92.44 88 HIS A CA 1
ATOM 739 C C . HIS A 1 88 ? 3.252 46.875 16.531 1 92.44 88 HIS A C 1
ATOM 741 O O . HIS A 1 88 ? 2.521 45.875 16.484 1 92.44 88 HIS A O 1
ATOM 747 N N . GLN A 1 89 ? 2.859 48.031 16.406 1 94.19 89 GLN A N 1
ATOM 748 C CA . GLN A 1 89 ? 1.439 48.312 16.188 1 94.19 89 GLN A CA 1
ATOM 749 C C . GLN A 1 89 ? 0.971 47.719 14.859 1 94.19 89 GLN A C 1
ATOM 751 O O . GLN A 1 89 ? -0.156 47.219 14.758 1 94.19 89 GLN A O 1
ATOM 756 N N . ASP A 1 90 ? 1.842 47.812 13.875 1 96.38 90 ASP A N 1
ATOM 757 C CA . ASP A 1 90 ? 1.533 47.188 12.586 1 96.38 90 ASP A CA 1
ATOM 758 C C . ASP A 1 90 ? 1.36 45.688 12.719 1 96.38 90 ASP A C 1
ATOM 760 O O . ASP A 1 90 ? 0.454 45.094 12.117 1 96.38 90 ASP A O 1
ATOM 764 N N . ASN A 1 91 ? 2.221 45.125 13.477 1 96.62 91 ASN A N 1
ATOM 765 C CA . ASN A 1 91 ? 2.146 43.688 13.688 1 96.62 91 ASN A CA 1
ATOM 766 C C . ASN A 1 91 ? 0.862 43.281 14.414 1 96.62 91 ASN A C 1
ATOM 768 O O . ASN A 1 91 ? 0.267 42.25 14.109 1 96.62 91 ASN A O 1
ATOM 772 N N . ALA A 1 92 ? 0.498 44.031 15.375 1 95.81 92 ALA A N 1
ATOM 773 C CA . ALA A 1 92 ? -0.733 43.781 16.109 1 95.81 92 ALA A CA 1
ATOM 774 C C . ALA A 1 92 ? -1.94 43.781 15.18 1 95.81 92 ALA A C 1
ATOM 776 O O . ALA A 1 92 ? -2.805 42.906 15.273 1 95.81 92 ALA A O 1
ATOM 777 N N . ARG A 1 93 ? -1.971 44.75 14.336 1 96.69 93 ARG A N 1
ATOM 778 C CA . ARG A 1 93 ? -3.051 44.812 13.359 1 96.69 93 ARG A CA 1
ATOM 779 C C . ARG A 1 93 ? -3.021 43.625 12.414 1 96.69 93 ARG A C 1
ATOM 781 O O . ARG A 1 93 ? -4.07 43.094 12.055 1 96.69 93 ARG A O 1
ATOM 788 N N . PHE A 1 94 ? -1.832 43.312 12.016 1 97.88 94 PHE A N 1
ATOM 789 C CA . PHE A 1 94 ? -1.67 42.188 11.133 1 97.88 94 PHE A CA 1
ATOM 790 C C . PHE A 1 94 ? -2.139 40.906 11.82 1 97.88 94 PHE A C 1
ATOM 792 O O . PHE A 1 94 ? -2.805 40.062 11.203 1 97.88 94 PHE A O 1
ATOM 799 N N . CYS A 1 95 ? -1.819 40.688 13.055 1 97.62 95 CYS A N 1
ATOM 800 C CA . CYS A 1 95 ? -2.246 39.531 13.812 1 97.62 95 CYS A CA 1
ATOM 801 C C . CYS A 1 95 ? -3.766 39.469 13.914 1 97.62 95 CYS A C 1
ATOM 803 O O . CYS A 1 95 ? -4.355 38.375 13.828 1 97.62 95 CYS A O 1
ATOM 805 N N . GLU A 1 96 ? -4.371 40.562 14.078 1 97.56 96 GLU A N 1
ATOM 806 C CA . GLU A 1 96 ? -5.832 40.625 14.109 1 97.56 96 GLU A CA 1
ATOM 807 C C . GLU A 1 96 ? -6.426 40.156 12.773 1 97.56 96 GLU A C 1
ATOM 809 O O . GLU A 1 96 ? -7.426 39.438 12.742 1 97.56 96 GLU A O 1
ATOM 814 N N . LEU A 1 97 ? -5.824 40.656 11.766 1 98 97 LEU A N 1
ATOM 815 C CA . LEU A 1 97 ? -6.254 40.25 10.43 1 98 97 LEU A CA 1
ATOM 816 C C . LEU A 1 97 ? -6.121 38.75 10.258 1 98 97 LEU A C 1
ATOM 818 O O . LEU A 1 97 ? -7.051 38.094 9.773 1 98 97 LEU A O 1
ATOM 822 N N . LEU A 1 98 ? -4.973 38.219 10.68 1 98.06 98 LEU A N 1
ATOM 823 C CA . LEU A 1 98 ? -4.734 36.781 10.562 1 98.06 98 LEU A CA 1
ATOM 824 C C . LEU A 1 98 ? -5.777 36 11.344 1 98.06 98 LEU A C 1
ATOM 826 O O . LEU A 1 98 ? -6.27 34.969 10.867 1 98.06 98 LEU A O 1
ATOM 830 N N . GLN A 1 99 ? -6.094 36.406 12.492 1 97.06 99 GLN A N 1
ATOM 831 C CA . GLN A 1 99 ? -7.094 35.719 13.312 1 97.06 99 GLN A CA 1
ATOM 832 C C . GLN A 1 99 ? -8.453 35.719 12.617 1 97.06 99 GLN A C 1
ATOM 834 O O . GLN A 1 99 ? -9.141 34.688 12.633 1 97.06 99 GLN A O 1
ATOM 839 N N . THR A 1 100 ? -8.781 36.812 12.07 1 96.12 100 THR A N 1
ATOM 840 C CA . THR A 1 100 ? -10.039 36.906 11.344 1 96.12 100 THR A CA 1
ATOM 841 C C . THR A 1 100 ? -10.055 35.938 10.156 1 96.12 100 THR A C 1
ATOM 843 O O . THR A 1 100 ? -11.055 35.281 9.914 1 96.12 100 THR A O 1
ATOM 846 N N . LEU A 1 101 ? -8.992 35.938 9.461 1 95.88 101 LEU A N 1
ATOM 847 C CA . LEU A 1 101 ? -8.898 35.062 8.289 1 95.88 101 LEU A CA 1
ATOM 848 C C . LEU A 1 101 ? -8.969 33.594 8.695 1 95.88 101 LEU A C 1
ATOM 850 O O . LEU A 1 101 ? -9.562 32.781 7.984 1 95.88 101 LEU A O 1
ATOM 854 N N . LEU A 1 102 ? -8.32 33.25 9.805 1 94.75 102 LEU A N 1
ATOM 855 C CA . LEU A 1 102 ? -8.383 31.875 10.312 1 94.75 102 LEU A CA 1
ATOM 856 C C . LEU A 1 102 ? -9.805 31.484 10.688 1 94.75 102 LEU A C 1
ATOM 858 O O . LEU A 1 102 ? -10.242 30.359 10.43 1 94.75 102 LEU A O 1
ATOM 862 N N . GLU A 1 103 ? -10.492 32.375 11.227 1 91.88 103 GLU A N 1
ATOM 863 C CA . GLU A 1 103 ? -11.891 32.125 11.586 1 91.88 103 GLU A CA 1
ATOM 864 C C . GLU A 1 103 ? -12.75 31.938 10.352 1 91.88 103 GLU A C 1
ATOM 866 O O . GLU A 1 103 ? -13.586 31.031 10.312 1 91.88 103 GLU A O 1
ATOM 871 N N . ASP A 1 104 ? -12.555 32.781 9.367 1 91.62 104 ASP A N 1
ATOM 872 C CA . ASP A 1 104 ? -13.273 32.625 8.109 1 91.62 104 ASP A CA 1
ATOM 873 C C . ASP A 1 104 ? -12.953 31.281 7.453 1 91.62 104 ASP A C 1
ATOM 875 O O . ASP A 1 104 ? -13.812 30.688 6.793 1 91.62 104 ASP A O 1
ATOM 879 N N . GLY A 1 105 ? -11.781 30.891 7.695 1 91.38 105 GLY A N 1
ATOM 880 C CA . GLY A 1 105 ? -11.328 29.641 7.098 1 91.38 105 GLY A CA 1
ATOM 881 C C . GLY A 1 105 ? -12.07 28.422 7.609 1 91.38 105 GLY A C 1
ATOM 882 O O . GLY A 1 105 ? -12.039 27.359 6.984 1 91.38 105 GLY A O 1
ATOM 883 N N . LEU A 1 106 ? -12.727 28.531 8.727 1 89.44 106 LEU A N 1
ATOM 884 C CA . LEU A 1 106 ? -13.477 27.422 9.312 1 89.44 106 LEU A CA 1
ATOM 885 C C . LEU A 1 106 ? -14.656 27.047 8.422 1 89.44 106 LEU A C 1
ATOM 887 O O . LEU A 1 106 ? -15.219 25.953 8.555 1 89.44 106 LEU A O 1
ATOM 891 N N . LEU A 1 107 ? -14.992 27.906 7.5 1 89.69 107 LEU A N 1
ATOM 892 C CA . LEU A 1 107 ? -16.125 27.688 6.602 1 89.69 107 LEU A CA 1
ATOM 893 C C . LEU A 1 107 ? -15.68 26.953 5.336 1 89.69 107 LEU A C 1
ATOM 895 O O . LEU A 1 107 ? -16.516 26.422 4.602 1 89.69 107 LEU A O 1
ATOM 899 N N . VAL A 1 108 ? -14.461 26.891 5.137 1 91.38 108 VAL A N 1
ATOM 900 C CA . VAL A 1 108 ? -13.93 26.5 3.834 1 91.38 108 VAL A CA 1
ATOM 901 C C . VAL A 1 108 ? -14.18 25.016 3.604 1 91.38 108 VAL A C 1
ATOM 903 O O . VAL A 1 108 ? -14.727 24.625 2.574 1 91.38 108 VAL A O 1
ATOM 906 N N . LEU A 1 109 ? -13.836 24.203 4.562 1 88.56 109 LEU A N 1
ATOM 907 C CA . LEU A 1 109 ? -13.859 22.766 4.359 1 88.56 109 LEU A CA 1
ATOM 908 C C . LEU A 1 109 ? -15.289 22.266 4.137 1 88.56 109 LEU A C 1
ATOM 910 O O . LEU A 1 109 ? -15.555 21.547 3.176 1 88.56 109 LEU A O 1
ATOM 914 N N . PRO A 1 110 ? -16.234 22.688 4.953 1 87.69 110 PRO A N 1
ATOM 915 C CA . PRO A 1 110 ? -17.594 22.234 4.711 1 87.69 110 PRO A CA 1
ATOM 916 C C . PRO A 1 110 ? -18.156 22.703 3.369 1 87.69 110 PRO A C 1
ATOM 918 O O . PRO A 1 110 ? -18.828 21.938 2.67 1 87.69 110 PRO A O 1
ATOM 921 N N . ARG A 1 111 ? -17.812 23.906 2.963 1 91.69 111 ARG A N 1
ATOM 922 C CA . ARG A 1 111 ? -18.312 24.453 1.703 1 91.69 111 ARG A CA 1
ATOM 923 C C . ARG A 1 111 ? -17.672 23.75 0.513 1 91.69 111 ARG A C 1
ATOM 925 O O . ARG A 1 111 ? -18.328 23.469 -0.48 1 91.69 111 ARG A O 1
ATOM 932 N N . LEU A 1 112 ? -16.422 23.531 0.631 1 91.69 112 LEU A N 1
ATOM 933 C CA . LEU A 1 112 ? -15.734 22.797 -0.431 1 91.69 112 LEU A CA 1
ATOM 934 C C . LEU A 1 112 ? -16.297 21.391 -0.591 1 91.69 112 LEU A C 1
ATOM 936 O O . LEU A 1 112 ? -16.547 20.953 -1.712 1 91.69 112 LEU A O 1
ATOM 940 N N . ALA A 1 113 ? -16.453 20.734 0.529 1 88.88 113 ALA A N 1
ATOM 941 C CA . ALA A 1 113 ? -16.984 19.375 0.5 1 88.88 113 ALA A CA 1
ATOM 942 C C . ALA A 1 113 ? -18.375 19.328 -0.133 1 88.88 113 ALA A C 1
ATOM 944 O O . ALA A 1 113 ? -18.656 18.453 -0.951 1 88.88 113 ALA A O 1
ATOM 945 N N . GLN A 1 114 ? -19.156 20.25 0.28 1 90.25 114 GLN A N 1
ATOM 946 C CA . GLN A 1 114 ? -20.516 20.312 -0.26 1 90.25 114 GLN A CA 1
ATOM 947 C C . GLN A 1 114 ? -20.5 20.609 -1.757 1 90.25 114 GLN A C 1
ATOM 949 O O . GLN A 1 114 ? -21.172 19.938 -2.535 1 90.25 114 GLN A O 1
ATOM 954 N N . GLY A 1 115 ? -19.766 21.594 -2.119 1 93.19 115 GLY A N 1
ATOM 955 C CA . GLY A 1 115 ? -19.703 21.969 -3.523 1 93.19 115 GLY A CA 1
ATOM 956 C C . GLY A 1 115 ? -19.141 20.859 -4.406 1 93.19 115 GLY A C 1
ATOM 957 O O . GLY A 1 115 ? -19.672 20.594 -5.484 1 93.19 115 GLY A O 1
ATOM 958 N N . LEU A 1 116 ? -18.141 20.234 -3.992 1 92 116 LEU A N 1
ATOM 959 C CA . LEU A 1 116 ? -17.516 19.172 -4.773 1 92 116 LEU A CA 1
ATOM 960 C C . LEU A 1 116 ? -18.438 17.953 -4.844 1 92 116 LEU A C 1
ATOM 962 O O . LEU A 1 116 ? -18.5 17.281 -5.875 1 92 116 LEU A O 1
ATOM 966 N N . SER A 1 117 ? -19.078 17.672 -3.699 1 91.38 117 SER A N 1
ATOM 967 C CA . SER A 1 117 ? -20.016 16.547 -3.703 1 91.38 117 SER A CA 1
ATOM 968 C C . SER A 1 117 ? -21.125 16.75 -4.73 1 91.38 117 SER A C 1
ATOM 970 O O . SER A 1 117 ? -21.484 15.82 -5.449 1 91.38 117 SER A O 1
ATOM 972 N N . GLU A 1 118 ? -21.594 17.953 -4.777 1 91.75 118 GLU A N 1
ATOM 973 C CA . GLU A 1 118 ? -22.656 18.266 -5.734 1 91.75 118 GLU A CA 1
ATOM 974 C C . GLU A 1 118 ? -22.141 18.219 -7.168 1 91.75 118 GLU A C 1
ATOM 976 O O . GLU A 1 118 ? -22.891 17.891 -8.094 1 91.75 118 GLU A O 1
ATOM 981 N N . SER A 1 119 ? -20.906 18.484 -7.309 1 92.69 119 SER A N 1
ATOM 982 C CA . SER A 1 119 ? -20.312 18.531 -8.641 1 92.69 119 SER A CA 1
ATOM 983 C C . SER 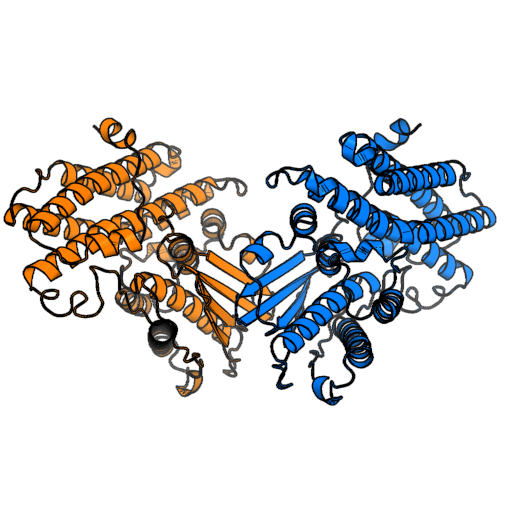A 1 119 ? -19.875 17.156 -9.094 1 92.69 119 SER A C 1
ATOM 985 O O . SER A 1 119 ? -19.703 16.906 -10.289 1 92.69 119 SER A O 1
ATOM 987 N N . ALA A 1 120 ? -19.641 16.281 -8.211 1 92 120 ALA A N 1
ATOM 988 C CA . ALA A 1 120 ? -19.094 14.961 -8.484 1 92 120 ALA A CA 1
ATOM 989 C C . ALA A 1 120 ? -20 14.164 -9.422 1 92 120 ALA A C 1
ATOM 991 O O . ALA A 1 120 ? -19.516 13.336 -10.203 1 92 120 ALA A O 1
ATOM 992 N N . ALA A 1 121 ? -21.234 14.422 -9.383 1 86.62 121 ALA A N 1
ATOM 993 C CA . ALA A 1 121 ? -22.219 13.688 -10.18 1 86.62 121 ALA A CA 1
ATOM 994 C C . ALA A 1 121 ? -21.969 13.867 -11.672 1 86.62 121 ALA A C 1
ATOM 996 O O . ALA A 1 121 ? -22.344 13.023 -12.477 1 86.62 121 ALA A O 1
ATOM 997 N N . TYR A 1 122 ? -21.234 14.859 -11.984 1 86.69 122 TYR A N 1
ATOM 998 C CA . TYR A 1 122 ? -21.078 15.211 -13.391 1 86.69 122 TYR A CA 1
ATOM 999 C C . TYR A 1 122 ? -19.766 14.68 -13.938 1 86.69 122 TYR A C 1
ATOM 1001 O O . TYR A 1 122 ? -19.469 14.852 -15.125 1 86.69 122 TYR A O 1
ATOM 1009 N N . TYR A 1 123 ? -18.938 14.016 -13.203 1 88.12 123 TYR A N 1
ATOM 1010 C CA . TYR A 1 123 ? -17.641 13.5 -13.633 1 88.12 123 TYR A CA 1
ATOM 1011 C C . TYR A 1 123 ? -17.719 12.008 -13.906 1 88.12 123 TYR A C 1
ATOM 1013 O O . TYR A 1 123 ? -18.375 11.266 -13.172 1 88.12 123 TYR A O 1
ATOM 1021 N N . PRO A 1 124 ? -17.016 11.648 -14.984 1 86.06 124 PRO A N 1
ATOM 1022 C CA . PRO A 1 124 ? -16.859 10.203 -15.156 1 86.06 124 PRO A CA 1
ATOM 1023 C C . PRO A 1 124 ? -16.016 9.562 -14.055 1 86.06 124 PRO A C 1
ATOM 1025 O O . PRO A 1 124 ? -15.086 10.18 -13.547 1 86.06 124 PRO A O 1
ATOM 1028 N N . PRO A 1 125 ? -16.359 8.383 -13.734 1 79.88 125 PRO A N 1
ATOM 1029 C CA . PRO A 1 125 ? -15.695 7.707 -12.609 1 79.88 125 PRO A CA 1
ATOM 1030 C C . PRO A 1 125 ? -14.188 7.594 -12.805 1 79.88 125 PRO A C 1
ATOM 1032 O O . PRO A 1 125 ? -13.438 7.527 -11.82 1 79.88 125 PRO A O 1
ATOM 1035 N N . GLU A 1 126 ? -13.758 7.613 -13.945 1 82.12 126 GLU A N 1
ATOM 1036 C CA . GLU A 1 126 ? -12.344 7.395 -14.211 1 82.12 126 GLU A CA 1
ATOM 1037 C C . GLU A 1 126 ? -11.539 8.688 -14.062 1 82.12 126 GLU A C 1
ATOM 1039 O O . GLU A 1 126 ? -10.32 8.656 -13.93 1 82.12 126 GLU A O 1
ATOM 1044 N N . GLN A 1 127 ? -12.289 9.758 -14.109 1 85 127 GLN A N 1
ATOM 1045 C CA . GLN A 1 127 ? -11.617 11.047 -13.984 1 85 127 GLN A CA 1
ATOM 1046 C C . GLN A 1 127 ? -11.445 11.445 -12.523 1 85 127 GLN A C 1
ATOM 1048 O O . GLN A 1 127 ? -12.422 11.461 -11.758 1 85 127 GLN A O 1
ATOM 1053 N N . LYS A 1 128 ? -10.312 11.742 -12.109 1 87.75 128 LYS A N 1
ATOM 1054 C CA . LYS A 1 128 ? -10.023 12.031 -10.711 1 87.75 128 LYS A CA 1
ATOM 1055 C C . LYS A 1 128 ? -9.672 13.5 -10.508 1 87.75 128 LYS A C 1
ATOM 1057 O O . LYS A 1 128 ? -8.953 13.844 -9.562 1 87.75 128 LYS A O 1
ATOM 1062 N N . ASP A 1 129 ? -10.211 14.383 -11.242 1 90.19 129 ASP A N 1
ATOM 1063 C CA . ASP A 1 129 ? -9.891 15.805 -11.234 1 90.19 129 ASP A CA 1
ATOM 1064 C C . ASP A 1 129 ? -10.297 16.453 -9.914 1 90.19 129 ASP A C 1
ATOM 1066 O O . ASP A 1 129 ? -9.562 17.281 -9.367 1 90.19 129 ASP A O 1
ATOM 1070 N N . LEU A 1 130 ? -11.406 16.062 -9.461 1 92.69 130 LEU A N 1
ATOM 1071 C CA . LEU A 1 130 ? -11.891 16.656 -8.219 1 92.69 130 LEU A CA 1
ATOM 1072 C C . LEU A 1 130 ? -11.023 16.234 -7.039 1 92.69 130 LEU A C 1
ATOM 1074 O O . LEU A 1 130 ? -10.828 17 -6.098 1 92.69 130 LEU A O 1
ATOM 1078 N N . ASP A 1 131 ? -10.547 15 -7.137 1 93.69 131 ASP A N 1
ATOM 1079 C CA . ASP A 1 131 ? -9.641 14.523 -6.098 1 93.69 131 ASP A CA 1
ATOM 1080 C C . ASP A 1 131 ? -8.352 15.344 -6.082 1 93.69 131 ASP A C 1
ATOM 1082 O O . ASP A 1 131 ? -7.875 15.742 -5.016 1 93.69 131 ASP A O 1
ATOM 1086 N N . LEU A 1 132 ? -7.836 15.586 -7.246 1 93.94 132 LEU A N 1
ATOM 1087 C CA . LEU A 1 132 ? -6.602 16.359 -7.355 1 93.94 132 LEU A CA 1
ATOM 1088 C C . LEU A 1 132 ? -6.805 17.781 -6.84 1 93.94 132 LEU A C 1
ATOM 1090 O O . LEU A 1 132 ? -5.961 18.312 -6.113 1 93.94 132 LEU A O 1
ATOM 1094 N N . PHE A 1 133 ? -7.871 18.328 -7.203 1 95 133 PHE A N 1
ATOM 1095 C CA . PHE A 1 133 ? -8.203 19.688 -6.781 1 95 133 PHE A CA 1
ATOM 1096 C C . PHE A 1 133 ? -8.336 19.766 -5.266 1 95 133 PHE A C 1
ATOM 1098 O O . PHE A 1 133 ? -7.734 20.625 -4.625 1 95 133 PHE A O 1
ATOM 1105 N N . LEU A 1 134 ? -9.117 18.891 -4.734 1 93.5 134 LEU A N 1
ATOM 1106 C CA . LEU A 1 134 ? -9.359 18.906 -3.295 1 93.5 134 LEU A CA 1
ATOM 1107 C C . LEU A 1 134 ? -8.062 18.719 -2.52 1 93.5 134 LEU A C 1
ATOM 1109 O O . LEU A 1 134 ? -7.816 19.406 -1.533 1 93.5 134 LEU A O 1
ATOM 1113 N N . ASN A 1 135 ? -7.305 17.797 -2.932 1 94.06 135 ASN A N 1
ATOM 1114 C CA . ASN A 1 135 ? -6.039 17.547 -2.258 1 94.06 135 ASN A CA 1
ATOM 1115 C C . ASN A 1 135 ? -5.148 18.781 -2.244 1 94.06 135 ASN A C 1
ATOM 1117 O O . ASN A 1 135 ? -4.523 19.094 -1.229 1 94.06 135 ASN A O 1
ATOM 1121 N N . ARG A 1 136 ? -5.129 19.438 -3.326 1 94.88 136 ARG A N 1
ATOM 1122 C CA . ARG A 1 136 ? -4.344 20.656 -3.42 1 94.88 136 ARG A CA 1
ATOM 1123 C C . ARG A 1 136 ? -4.895 21.734 -2.492 1 94.88 136 ARG A C 1
ATOM 1125 O O . ARG A 1 136 ? -4.133 22.422 -1.81 1 94.88 136 ARG A O 1
ATOM 1132 N N . MET A 1 137 ? -6.152 21.844 -2.502 1 95.56 137 MET A N 1
ATOM 1133 C CA . MET A 1 137 ? -6.797 22.844 -1.669 1 95.56 137 MET A CA 1
ATOM 1134 C C . MET A 1 137 ? -6.539 22.578 -0.19 1 95.56 137 MET A C 1
ATOM 1136 O O . MET A 1 137 ? -6.219 23.5 0.564 1 95.56 137 MET A O 1
ATOM 1140 N N . LEU A 1 138 ? -6.656 21.391 0.171 1 94.31 138 LEU A N 1
ATOM 1141 C CA . LEU A 1 138 ? -6.523 21.047 1.583 1 94.31 138 LEU A CA 1
ATOM 1142 C C . LEU A 1 138 ? -5.074 21.172 2.037 1 94.31 138 LEU A C 1
ATOM 1144 O O . LEU A 1 138 ? -4.805 21.656 3.141 1 94.31 138 LEU A O 1
ATOM 1148 N N . ARG A 1 139 ? -4.16 20.766 1.242 1 95.31 139 ARG A N 1
ATOM 1149 C CA . ARG A 1 139 ? -2.746 20.922 1.574 1 95.31 139 ARG A CA 1
ATOM 1150 C C . ARG A 1 139 ? -2.369 22.391 1.708 1 95.31 139 ARG A C 1
ATOM 1152 O O . ARG A 1 139 ? -1.639 22.766 2.627 1 95.31 139 ARG A O 1
ATOM 1159 N N . SER A 1 140 ? -2.84 23.125 0.748 1 95.62 140 SER A N 1
ATOM 1160 C CA . SER A 1 140 ? -2.568 24.562 0.773 1 95.62 140 SER A CA 1
ATOM 1161 C C . SER A 1 140 ? -3.193 25.219 1.998 1 95.62 140 SER A C 1
ATOM 1163 O O . SER A 1 140 ? -2.619 26.156 2.568 1 95.62 140 SER A O 1
ATOM 1165 N N . ARG A 1 141 ? -4.32 24.75 2.314 1 94.31 141 ARG A N 1
ATOM 1166 C CA . ARG A 1 141 ? -4.988 25.266 3.502 1 94.31 141 ARG A CA 1
ATOM 1167 C C . ARG A 1 141 ? -4.156 25.016 4.754 1 94.31 141 ARG A C 1
ATOM 1169 O O . ARG A 1 141 ? -4.008 25.906 5.598 1 94.31 141 ARG A O 1
ATOM 1176 N N . ILE A 1 142 ? -3.68 23.812 4.898 1 94.5 142 ILE A N 1
ATOM 1177 C CA . ILE A 1 142 ? -2.83 23.469 6.035 1 94.5 142 ILE A CA 1
ATOM 1178 C C . ILE A 1 142 ? -1.609 24.391 6.059 1 94.5 142 ILE A C 1
ATOM 1180 O O . ILE A 1 142 ? -1.245 24.922 7.109 1 94.5 142 ILE A O 1
ATOM 1184 N N . SER A 1 143 ? -1.04 24.578 4.926 1 96.06 143 SER A N 1
ATOM 1185 C CA . SER A 1 143 ? 0.158 25.391 4.801 1 96.06 143 SER A CA 1
ATOM 1186 C C . SER A 1 143 ? -0.106 26.828 5.254 1 96.06 143 SER A C 1
ATOM 1188 O O . SER A 1 143 ? 0.683 27.406 6.004 1 96.06 143 SER A O 1
ATOM 1190 N N . ARG A 1 144 ? -1.17 27.406 4.785 1 96.75 144 ARG A N 1
ATOM 1191 C CA . ARG A 1 144 ? -1.517 28.766 5.152 1 96.75 144 ARG A CA 1
ATOM 1192 C C . ARG A 1 144 ? -1.815 28.875 6.645 1 96.75 144 ARG A C 1
ATOM 1194 O O . ARG A 1 144 ? -1.439 29.859 7.289 1 96.75 144 ARG A O 1
ATOM 1201 N N . ARG A 1 145 ? -2.463 27.891 7.148 1 95.06 145 ARG A N 1
ATOM 1202 C CA . ARG A 1 145 ? -2.795 27.891 8.57 1 95.06 145 ARG A CA 1
ATOM 1203 C C . ARG A 1 145 ? -1.536 27.812 9.422 1 95.06 145 ARG A C 1
ATOM 1205 O O . ARG A 1 145 ? -1.421 28.5 10.445 1 95.06 145 ARG A O 1
ATOM 1212 N N . VAL A 1 146 ? -0.661 26.953 9.039 1 95.81 146 VAL A N 1
ATOM 1213 C CA . VAL A 1 146 ? 0.59 26.797 9.773 1 95.81 146 VAL A CA 1
ATOM 1214 C C . VAL A 1 146 ? 1.321 28.141 9.836 1 95.81 146 VAL A C 1
ATOM 1216 O O . VAL A 1 146 ? 1.79 28.547 10.898 1 95.81 146 VAL A O 1
ATOM 1219 N N . LEU A 1 147 ? 1.402 28.875 8.711 1 97.12 147 LEU A N 1
ATOM 1220 C CA . LEU A 1 147 ? 2.09 30.156 8.656 1 97.12 147 LEU A CA 1
ATOM 1221 C C . LEU A 1 147 ? 1.438 31.172 9.594 1 97.12 147 LEU A C 1
ATOM 1223 O O . LEU A 1 147 ? 2.123 31.812 10.391 1 97.12 147 LEU A O 1
ATOM 1227 N N . ALA A 1 148 ? 0.149 31.25 9.469 1 97.44 148 ALA A N 1
ATOM 1228 C CA . ALA A 1 148 ? -0.598 32.219 10.258 1 97.44 148 ALA A CA 1
ATOM 1229 C C . ALA A 1 148 ? -0.517 31.906 11.742 1 97.44 148 ALA A C 1
ATOM 1231 O O . ALA A 1 148 ? -0.198 32.781 12.555 1 97.44 148 ALA A O 1
ATOM 1232 N N . GLU A 1 149 ? -0.763 30.672 12.07 1 96.12 149 GLU A N 1
ATOM 1233 C CA . GLU A 1 149 ? -0.794 30.266 13.477 1 96.12 149 GLU A CA 1
ATOM 1234 C C . GLU A 1 149 ? 0.595 30.344 14.102 1 96.12 149 GLU A C 1
ATOM 1236 O O . GLU A 1 149 ? 0.734 30.672 15.281 1 96.12 149 GLU A O 1
ATOM 1241 N N . GLN A 1 150 ? 1.582 29.969 13.328 1 95.25 150 GLN A N 1
ATOM 1242 C CA . GLN A 1 150 ? 2.955 30.078 13.812 1 95.25 150 GLN A CA 1
ATOM 1243 C C . GLN A 1 150 ? 3.307 31.516 14.164 1 95.25 150 GLN A C 1
ATOM 1245 O O . GLN A 1 150 ? 3.852 31.781 15.234 1 95.25 150 GLN A O 1
ATOM 1250 N N . HIS A 1 151 ? 3.021 32.438 13.297 1 96.5 151 HIS A N 1
ATOM 1251 C CA . HIS A 1 151 ? 3.336 33.844 13.555 1 96.5 151 HIS A CA 1
ATOM 1252 C C . HIS A 1 151 ? 2.562 34.375 14.758 1 96.5 151 HIS A C 1
ATOM 1254 O O . HIS A 1 151 ? 3.119 35.094 15.586 1 96.5 151 HIS A O 1
ATOM 1260 N N . LEU A 1 152 ? 1.273 34.031 14.805 1 95.88 152 LEU A N 1
ATOM 1261 C CA . LEU A 1 152 ? 0.444 34.438 15.922 1 95.88 152 LEU A CA 1
ATOM 1262 C C . LEU A 1 152 ? 1.018 33.938 17.25 1 95.88 152 LEU A C 1
ATOM 1264 O O . LEU A 1 152 ? 1.127 34.719 18.203 1 95.88 152 LEU A O 1
ATOM 1268 N N . ALA A 1 153 ? 1.374 32.688 17.25 1 93.5 153 ALA A N 1
ATOM 1269 C CA . ALA A 1 153 ? 1.917 32.062 18.453 1 93.5 153 ALA A CA 1
ATOM 1270 C C . ALA A 1 153 ? 3.25 32.719 18.844 1 93.5 153 ALA A C 1
ATOM 1272 O O . ALA A 1 153 ? 3.518 32.938 20.016 1 93.5 153 ALA A O 1
ATOM 1273 N N . LEU A 1 154 ? 4.07 32.969 17.875 1 93 154 LEU A N 1
ATOM 1274 C CA . LEU A 1 154 ? 5.355 33.625 18.125 1 93 154 LEU A CA 1
ATOM 1275 C C . LEU A 1 154 ? 5.16 35.031 18.672 1 93 154 LEU A C 1
ATOM 1277 O O . LEU A 1 154 ? 5.91 35.469 19.547 1 93 154 LEU A O 1
ATOM 1281 N N . THR A 1 155 ? 4.238 35.75 18.094 1 93.38 155 THR A N 1
ATOM 1282 C CA . THR A 1 155 ? 3.924 37.094 18.562 1 93.38 155 THR A CA 1
ATOM 1283 C C . THR A 1 155 ? 3.502 37.094 20.031 1 93.38 155 THR A C 1
ATOM 1285 O O . THR A 1 155 ? 3.969 37.906 20.812 1 93.38 155 THR A O 1
ATOM 1288 N N . GLU A 1 156 ? 2.621 36.125 20.328 1 90 156 GLU A N 1
ATOM 1289 C CA . GLU A 1 156 ? 2.166 35.969 21.703 1 90 156 GLU A CA 1
ATOM 1290 C C . GLU A 1 156 ? 3.332 35.688 22.641 1 90 156 GLU A C 1
ATOM 1292 O O . GLU A 1 156 ? 3.412 36.219 23.75 1 90 156 GLU A O 1
ATOM 1297 N N . ALA A 1 157 ? 4.164 34.844 22.25 1 86.5 157 ALA A N 1
ATOM 1298 C CA . ALA A 1 157 ? 5.32 34.469 23.062 1 86.5 157 ALA A CA 1
ATOM 1299 C C . ALA A 1 157 ? 6.254 35.656 23.266 1 86.5 157 ALA A C 1
ATOM 1301 O O . ALA A 1 157 ? 6.801 35.844 24.359 1 86.5 157 ALA A O 1
ATOM 1302 N N . CYS A 1 158 ? 6.488 36.406 22.234 1 84.81 158 CYS A N 1
ATOM 1303 C CA . CYS A 1 158 ? 7.367 37.562 22.297 1 84.81 158 CYS A CA 1
ATOM 1304 C C . CYS A 1 158 ? 6.781 38.625 23.203 1 84.81 158 CYS A C 1
ATOM 1306 O O . CYS A 1 158 ? 7.508 39.25 23.984 1 84.81 158 CYS A O 1
ATOM 1308 N N . GLU A 1 159 ? 5.523 38.844 23.094 1 83.38 159 GLU A N 1
ATOM 1309 C CA . GLU A 1 159 ? 4.848 39.875 23.859 1 83.38 159 GLU A C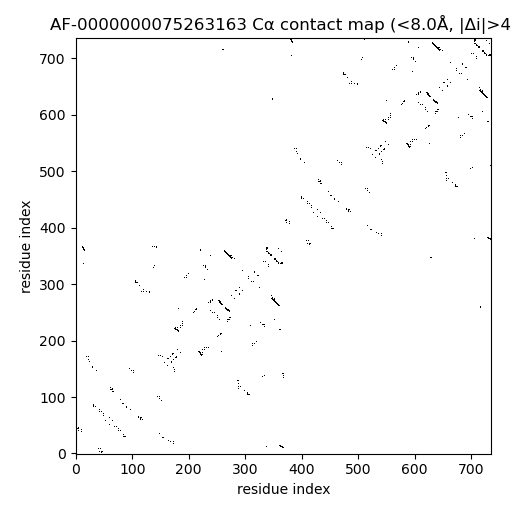A 1
ATOM 1310 C C . GLU A 1 159 ? 4.82 39.531 25.344 1 83.38 159 GLU A C 1
ATOM 1312 O O . GLU A 1 159 ? 4.918 40.406 26.203 1 83.38 159 GLU A O 1
ATOM 1317 N N . HIS A 1 160 ? 4.652 38.25 25.641 1 79.31 160 HIS A N 1
ATOM 1318 C CA . HIS A 1 160 ? 4.531 37.844 27.031 1 79.31 160 HIS A CA 1
ATOM 1319 C C . HIS A 1 160 ? 5.867 37.375 27.594 1 79.31 160 HIS A C 1
ATOM 1321 O O . HIS A 1 160 ? 5.949 36.938 28.734 1 79.31 160 HIS A O 1
ATOM 1327 N N . GLN A 1 161 ? 6.93 37.5 26.875 1 71.94 161 GLN A N 1
ATOM 1328 C CA . GLN A 1 161 ? 8.297 37.125 27.266 1 71.94 161 GLN A CA 1
ATOM 1329 C C . GLN A 1 161 ? 8.375 35.688 27.766 1 71.94 161 GLN A C 1
ATOM 1331 O O . GLN A 1 161 ? 8.977 35.438 28.812 1 71.94 161 GLN A O 1
ATOM 1336 N N . TRP A 1 162 ? 7.531 34.875 27.219 1 61.53 162 TRP A N 1
ATOM 1337 C CA . TRP A 1 162 ? 7.512 33.5 27.641 1 61.53 162 TRP A CA 1
ATOM 1338 C C . TRP A 1 162 ? 8.867 32.844 27.406 1 61.53 162 TRP A C 1
ATOM 1340 O O . TRP A 1 162 ? 9.25 31.906 28.141 1 61.53 162 TRP A O 1
ATOM 1350 N N . ASP A 1 163 ? 9.719 33.125 26.344 1 57.88 163 ASP A N 1
ATOM 1351 C CA . ASP A 1 163 ? 10.945 32.438 25.938 1 57.88 163 ASP A CA 1
ATOM 1352 C C . ASP A 1 163 ? 12.156 33.031 26.641 1 57.88 163 ASP A C 1
ATOM 1354 O O . ASP A 1 163 ? 13.297 32.75 26.281 1 57.88 163 ASP A O 1
ATOM 1358 N N . GLN A 1 164 ? 12.086 34.094 27.391 1 54.34 164 GLN A N 1
ATOM 1359 C CA . GLN A 1 164 ? 13.266 34.75 27.953 1 54.34 164 GLN A CA 1
ATOM 1360 C C . GLN A 1 164 ? 14.125 33.781 28.734 1 54.34 164 GLN A C 1
ATOM 1362 O O . GLN A 1 164 ? 15.344 33.938 28.828 1 54.34 164 GLN A O 1
ATOM 1367 N N . HIS A 1 165 ? 13.484 32.844 29.453 1 45.19 165 HIS A N 1
ATOM 1368 C CA . HIS A 1 165 ? 14.406 32.094 30.297 1 45.19 165 HIS A CA 1
ATOM 1369 C C . HIS A 1 165 ? 14.93 30.859 29.578 1 45.19 165 HIS A C 1
ATOM 1371 O O . HIS A 1 165 ? 16.094 30.484 29.75 1 45.19 165 HIS A O 1
ATOM 1377 N N . THR A 1 166 ? 14.172 29.859 29.328 1 47.41 166 THR A N 1
ATOM 1378 C CA . THR A 1 166 ? 14.688 28.516 29.062 1 47.41 166 THR A CA 1
ATOM 1379 C C . THR A 1 166 ? 14.836 28.266 27.562 1 47.41 166 THR A C 1
ATOM 1381 O O . THR A 1 166 ? 15.359 27.234 27.156 1 47.41 166 THR A O 1
ATOM 1384 N N . GLY A 1 167 ? 14.898 29.344 26.781 1 49.34 167 GLY A N 1
ATOM 1385 C CA . GLY A 1 167 ? 14.992 29.281 25.328 1 49.34 167 GLY A CA 1
ATOM 1386 C C . GLY A 1 167 ? 13.82 28.562 24.688 1 49.34 167 GLY A C 1
ATOM 1387 O O . GLY A 1 167 ? 13.578 28.703 23.5 1 49.34 167 GLY A O 1
ATOM 1388 N N . PHE A 1 168 ? 13.43 27.5 25.312 1 57.72 168 PHE A N 1
ATOM 1389 C CA . PHE A 1 168 ? 12.273 26.781 24.797 1 57.72 168 PHE A CA 1
ATOM 1390 C C . PHE A 1 168 ? 11.078 26.969 25.719 1 57.72 168 PHE A C 1
ATOM 1392 O O . PHE A 1 168 ? 10.008 26.391 25.484 1 57.72 168 PHE A O 1
ATOM 1399 N N . GLY A 1 169 ? 11.18 27.75 26.703 1 59.09 169 GLY A N 1
ATOM 1400 C CA . GLY A 1 169 ? 10.18 27.969 27.734 1 59.09 169 GLY A CA 1
ATOM 1401 C C . GLY A 1 169 ? 9.344 26.734 28.016 1 59.09 169 GLY A C 1
ATOM 1402 O O . GLY A 1 169 ? 9.859 25.734 28.547 1 59.09 169 GLY A O 1
ATOM 1403 N N . ASP A 1 170 ? 8.148 26.594 27.578 1 70.94 170 ASP A N 1
ATOM 1404 C CA . ASP A 1 170 ? 7.184 25.516 27.797 1 70.94 170 ASP A CA 1
ATOM 1405 C C . ASP A 1 170 ? 7.34 24.406 26.75 1 70.94 170 ASP A C 1
ATOM 1407 O O . ASP A 1 170 ? 6.578 23.453 26.75 1 70.94 170 ASP A O 1
ATOM 1411 N N . GLY A 1 171 ? 8.531 24.484 25.969 1 84.81 171 GLY A N 1
ATOM 1412 C CA . GLY A 1 171 ? 8.828 23.484 24.953 1 84.81 171 GLY A CA 1
ATOM 1413 C C . GLY A 1 171 ? 8.242 23.828 23.594 1 84.81 171 GLY A C 1
ATOM 1414 O O . GLY A 1 171 ? 8.516 23.141 22.594 1 84.81 171 GLY A O 1
ATOM 1415 N N . TYR A 1 172 ? 7.578 24.984 23.594 1 88.38 172 TYR A N 1
ATOM 1416 C CA . TYR A 1 172 ? 6.938 25.359 22.344 1 88.38 172 TYR A CA 1
ATOM 1417 C C . TYR A 1 172 ? 7.746 26.438 21.609 1 88.38 172 TYR A C 1
ATOM 1419 O O . TYR A 1 172 ? 8.273 27.359 22.25 1 88.38 172 TYR A O 1
ATOM 1427 N N . VAL A 1 173 ? 7.895 26.297 20.438 1 91.69 173 VAL A N 1
ATOM 1428 C CA . VAL A 1 173 ? 8.305 27.328 19.5 1 91.69 173 VAL A CA 1
ATOM 1429 C C . VAL A 1 173 ? 7.172 27.625 18.516 1 91.69 173 VAL A C 1
ATOM 1431 O O . VAL A 1 173 ? 7.062 26.969 17.469 1 91.69 173 VAL A O 1
ATOM 1434 N N . GLY A 1 174 ? 6.414 28.688 18.844 1 92.38 174 GLY A N 1
ATOM 1435 C CA . GLY A 1 174 ? 5.164 28.859 18.125 1 92.38 174 GLY A CA 1
ATOM 1436 C C . GLY A 1 174 ? 4.188 27.719 18.344 1 92.38 174 GLY A C 1
ATOM 1437 O O . GLY A 1 174 ? 3.889 27.359 19.484 1 92.38 174 GLY A O 1
ATOM 1438 N N . ILE A 1 175 ? 3.799 27.094 17.25 1 92.94 175 ILE A N 1
ATOM 1439 C CA . ILE A 1 175 ? 2.818 26.016 17.359 1 92.94 175 ILE A CA 1
ATOM 1440 C C . ILE A 1 175 ? 3.537 24.672 17.391 1 92.94 175 ILE A C 1
ATOM 1442 O O . ILE A 1 175 ? 2.896 23.625 17.5 1 92.94 175 ILE A O 1
ATOM 1446 N N . ILE A 1 176 ? 4.824 24.688 17.297 1 93.88 176 ILE A N 1
ATOM 1447 C CA . ILE A 1 176 ? 5.617 23.453 17.266 1 93.88 176 ILE A CA 1
ATOM 1448 C C . ILE A 1 176 ? 6.07 23.094 18.672 1 93.88 176 ILE A C 1
ATOM 1450 O O . ILE A 1 176 ? 6.617 23.922 19.391 1 93.88 176 ILE A O 1
ATOM 1454 N N . PHE A 1 177 ? 5.746 21.922 19.062 1 93.31 177 PHE A N 1
ATOM 1455 C CA . PHE A 1 177 ? 6.23 21.406 20.344 1 93.31 177 PHE A CA 1
ATOM 1456 C C . PHE A 1 177 ? 7.488 20.578 20.141 1 93.31 177 PHE A C 1
ATOM 1458 O O . PHE A 1 177 ? 7.461 19.547 19.453 1 93.31 177 PHE A O 1
ATOM 1465 N N . VAL A 1 178 ? 8.539 20.938 20.719 1 92.31 178 VAL A N 1
ATOM 1466 C CA . VAL A 1 178 ? 9.844 20.328 20.438 1 92.31 178 VAL A CA 1
ATOM 1467 C C . VAL A 1 178 ? 10 19.047 21.234 1 92.31 178 VAL A C 1
ATOM 1469 O O . VAL A 1 178 ? 10.875 18.219 20.938 1 92.31 178 VAL A O 1
ATOM 1472 N N . HIS A 1 179 ? 9.109 18.797 22.25 1 91.62 179 HIS A N 1
ATOM 1473 C CA . HIS A 1 179 ? 9.188 17.594 23.078 1 91.62 179 HIS A CA 1
ATOM 1474 C C . HIS A 1 179 ? 7.887 16.797 23 1 91.62 179 HIS A C 1
ATOM 1476 O O . HIS A 1 179 ? 7.371 16.344 24.031 1 91.62 179 HIS A O 1
ATOM 1482 N N . CYS A 1 180 ? 7.41 16.781 21.812 1 92.12 180 CYS A N 1
ATOM 1483 C CA . CYS A 1 180 ? 6.199 15.977 21.641 1 92.12 180 CYS A CA 1
ATOM 1484 C C . CYS A 1 180 ? 6.445 14.523 22.031 1 92.12 180 CYS A C 1
ATOM 1486 O O . CYS A 1 180 ? 7.48 13.953 21.672 1 92.12 180 CYS A O 1
ATOM 1488 N N . SER A 1 181 ? 5.555 14 22.828 1 93.19 181 SER A N 1
ATOM 1489 C CA . SER A 1 181 ? 5.621 12.602 23.234 1 93.19 181 SER A CA 1
ATOM 1490 C C . SER A 1 181 ? 4.578 11.766 22.5 1 93.19 181 SER A C 1
ATOM 1492 O O . SER A 1 181 ? 3.383 12.062 22.562 1 93.19 181 SER A O 1
ATOM 1494 N N . ALA A 1 182 ? 5.09 10.711 21.828 1 94 182 ALA A N 1
ATOM 1495 C CA . ALA A 1 182 ? 4.168 9.828 21.109 1 94 182 ALA A CA 1
ATOM 1496 C C . ALA A 1 182 ? 3.125 9.25 22.062 1 94 182 ALA A C 1
ATOM 1498 O O . ALA A 1 182 ? 1.932 9.234 21.75 1 94 182 ALA A O 1
ATOM 1499 N N . SER A 1 183 ? 3.533 8.844 23.219 1 93.19 183 SER A N 1
ATOM 1500 C CA . SER A 1 183 ? 2.645 8.211 24.188 1 93.19 183 SER A CA 1
ATOM 1501 C C . SER A 1 183 ? 1.622 9.203 24.734 1 93.19 183 SER A C 1
ATOM 1503 O O . SER A 1 183 ? 0.455 8.859 24.922 1 93.19 183 SER A O 1
ATOM 1505 N N . GLU A 1 184 ? 2.068 10.398 24.953 1 92.56 184 GLU A N 1
ATOM 1506 C CA . GLU A 1 184 ? 1.159 11.391 25.5 1 92.56 184 GLU A CA 1
ATOM 1507 C C . GLU A 1 184 ? 0.079 11.781 24.5 1 92.56 184 GLU A C 1
ATOM 1509 O O . GLU A 1 184 ? -1.092 11.922 24.859 1 92.56 184 GLU A O 1
ATOM 1514 N N . ILE A 1 185 ? 0.497 11.961 23.281 1 93.31 185 ILE A N 1
ATOM 1515 C CA . ILE A 1 185 ? -0.472 12.344 22.25 1 93.31 185 ILE A CA 1
ATOM 1516 C C . ILE A 1 185 ? -1.456 11.195 22.031 1 93.31 185 ILE A C 1
ATOM 1518 O O . ILE A 1 185 ? -2.654 11.43 21.844 1 93.31 185 ILE A O 1
ATOM 1522 N N . LEU A 1 186 ? -0.948 9.992 22.016 1 93.88 186 LEU A N 1
ATOM 1523 C CA . LEU A 1 186 ? -1.805 8.82 21.875 1 93.88 186 LEU A CA 1
ATOM 1524 C C . LEU A 1 186 ? -2.812 8.734 23.016 1 93.88 186 LEU A C 1
ATOM 1526 O O . LEU A 1 186 ? -3.994 8.461 22.781 1 93.88 186 LEU A O 1
ATOM 1530 N N . GLU A 1 187 ? -2.328 8.922 24.219 1 92.12 187 GLU A N 1
ATOM 1531 C CA . GLU A 1 187 ? -3.199 8.867 25.391 1 92.12 187 GLU A CA 1
ATOM 1532 C C . GLU A 1 187 ? -4.277 9.945 25.328 1 92.12 187 GLU A C 1
ATOM 1534 O O . GLU A 1 187 ? -5.438 9.695 25.656 1 92.12 187 GLU A O 1
ATOM 1539 N N . ARG A 1 188 ? -3.898 11.109 24.953 1 90.31 188 ARG A N 1
ATOM 1540 C CA . ARG A 1 188 ? -4.855 12.203 24.812 1 90.31 188 ARG A CA 1
ATOM 1541 C C . ARG A 1 188 ? -5.906 11.875 23.75 1 90.31 188 ARG A C 1
ATOM 1543 O O . ARG A 1 188 ? -7.098 12.117 23.969 1 90.31 188 ARG A O 1
ATOM 1550 N N . SER A 1 189 ? -5.43 11.391 22.625 1 91.75 189 SER A N 1
ATOM 1551 C CA . SER A 1 189 ? -6.348 11.008 21.547 1 91.75 189 SER A CA 1
ATOM 1552 C C . SER A 1 189 ? -7.324 9.938 22.016 1 91.75 189 SER A C 1
ATOM 1554 O O . SER A 1 189 ? -8.523 10.008 21.734 1 91.75 189 SER A O 1
ATOM 1556 N N . LYS A 1 190 ? -6.793 8.969 22.703 1 90.88 190 LYS A N 1
ATOM 1557 C CA . LYS A 1 190 ? -7.621 7.898 23.266 1 90.88 190 LYS A CA 1
ATOM 1558 C C . LYS A 1 190 ? -8.703 8.461 24.188 1 90.88 190 LYS A C 1
ATOM 1560 O O . LYS A 1 190 ? -9.875 8.086 24.062 1 90.88 190 LYS A O 1
ATOM 1565 N N . GLN A 1 191 ? -8.273 9.328 25.062 1 88.12 191 GLN A N 1
ATOM 1566 C CA . GLN A 1 191 ? -9.211 9.922 26.016 1 88.12 191 GLN A CA 1
ATOM 1567 C C . GLN A 1 191 ? -10.32 10.68 25.281 1 88.12 191 GLN A C 1
ATOM 1569 O O . GLN A 1 191 ? -11.492 10.594 25.656 1 88.12 191 GLN A O 1
ATOM 1574 N N . LEU A 1 192 ? -9.922 11.398 24.297 1 85.88 192 LEU A N 1
ATOM 1575 C CA . LEU A 1 192 ? -10.898 12.164 23.531 1 85.88 192 LEU A CA 1
ATOM 1576 C C . LEU A 1 192 ? -11.891 11.242 22.828 1 85.88 192 LEU A C 1
ATOM 1578 O O . LEU A 1 192 ? -13.094 11.523 22.797 1 85.88 192 LEU A O 1
ATOM 1582 N N . VAL A 1 193 ? -11.445 10.141 22.266 1 88.25 193 VAL A N 1
ATOM 1583 C CA . VAL A 1 193 ? -12.305 9.18 21.578 1 88.25 193 VAL A CA 1
ATOM 1584 C C . VAL A 1 193 ? -13.32 8.594 22.547 1 88.25 193 VAL A C 1
ATOM 1586 O O . VAL A 1 193 ? -14.516 8.531 22.25 1 88.25 193 VAL A O 1
ATOM 1589 N N . PHE A 1 194 ? -12.891 8.188 23.703 1 85.69 194 PHE A N 1
ATOM 1590 C CA . PHE A 1 194 ? -13.781 7.531 24.641 1 85.69 194 PHE A CA 1
ATOM 1591 C C . PHE A 1 194 ? -14.75 8.531 25.266 1 85.69 194 PHE A C 1
ATOM 1593 O O . PHE A 1 194 ? -15.875 8.18 25.609 1 85.69 194 PHE A O 1
ATOM 1600 N N . GLN A 1 195 ? -14.25 9.742 25.422 1 80.88 195 GLN A N 1
ATOM 1601 C CA . GLN A 1 195 ? -15.188 10.781 25.844 1 80.88 195 GLN A CA 1
ATOM 1602 C C . GLN A 1 195 ? -16.328 10.93 24.828 1 80.88 195 GLN A C 1
ATOM 1604 O O . GLN A 1 195 ? -17.484 11.094 25.219 1 80.88 195 GLN A O 1
ATOM 1609 N N . HIS A 1 196 ? -15.992 10.789 23.625 1 77.38 196 HIS A N 1
ATOM 1610 C CA . HIS A 1 196 ? -16.969 10.891 22.547 1 77.38 196 HIS A CA 1
ATOM 1611 C C . HIS A 1 196 ? -17.891 9.68 22.531 1 77.38 196 HIS A C 1
ATOM 1613 O O . HIS A 1 196 ? -19.109 9.828 22.375 1 77.38 196 HIS A O 1
ATOM 1619 N N . VAL A 1 197 ? -17.375 8.5 22.609 1 77.56 197 VAL A N 1
ATOM 1620 C CA . VAL A 1 197 ? -18.141 7.254 22.578 1 77.56 197 VAL A CA 1
ATOM 1621 C C . VAL A 1 197 ? -19.109 7.211 23.75 1 77.56 197 VAL A C 1
ATOM 1623 O O . VAL A 1 197 ? -20.266 6.801 23.609 1 77.56 197 VAL A O 1
ATOM 1626 N N . HIS A 1 198 ? -18.625 7.605 24.906 1 74.75 198 HIS A N 1
ATOM 1627 C CA . HIS A 1 198 ? -19.453 7.578 26.109 1 74.75 198 HIS A CA 1
ATOM 1628 C C . HIS A 1 198 ? -20.625 8.547 26 1 74.75 198 HIS A C 1
ATOM 1630 O O . HIS A 1 198 ? -21.688 8.305 26.547 1 74.75 198 HIS A O 1
ATOM 1636 N N . ARG A 1 199 ? -20.359 9.5 25.297 1 69.06 199 ARG A N 1
ATOM 1637 C CA . ARG A 1 199 ? -21.406 10.5 25.156 1 69.06 199 ARG A CA 1
ATOM 1638 C C . ARG A 1 199 ? -22.516 10 24.234 1 69.06 199 ARG A C 1
ATOM 1640 O O . ARG A 1 199 ? -23.688 10.344 24.438 1 69.06 199 ARG A O 1
ATOM 1647 N N . TYR A 1 200 ? -22.156 9.102 23.328 1 64.31 200 TYR A N 1
ATOM 1648 C CA . TYR A 1 200 ? -23.156 8.75 22.328 1 64.31 200 TYR A CA 1
ATOM 1649 C C . TYR A 1 200 ? -23.594 7.297 22.484 1 64.31 200 TYR A C 1
ATOM 1651 O O . TYR A 1 200 ? -24.625 6.891 21.938 1 64.31 200 TYR A O 1
ATOM 1659 N N . HIS A 1 201 ? -22.766 6.539 23.031 1 61.78 201 HIS A N 1
ATOM 1660 C CA . HIS A 1 201 ? -23.156 5.148 23.25 1 61.78 201 HIS A CA 1
ATOM 1661 C C . HIS A 1 201 ? -23.406 4.875 24.734 1 61.78 201 HIS A C 1
ATOM 1663 O O . HIS A 1 201 ? -22.469 4.629 25.484 1 61.78 201 HIS A O 1
ATOM 1669 N N . SER A 1 202 ? -24.594 5.344 25.25 1 56.28 202 SER A N 1
ATOM 1670 C CA . SER A 1 202 ? -25 5.227 26.641 1 56.28 202 SER A CA 1
ATOM 1671 C C . SER A 1 202 ? -24.625 3.871 27.219 1 56.28 202 SER A C 1
ATOM 1673 O O . SER A 1 202 ? -24.391 3.746 28.422 1 56.28 202 SER A O 1
ATOM 1675 N N . ASN A 1 203 ? -24.688 2.863 26.484 1 53.91 203 ASN A N 1
ATOM 1676 C CA . ASN A 1 203 ? -24.609 1.514 27.031 1 53.91 203 ASN A CA 1
ATOM 1677 C C . ASN A 1 203 ? -23.156 1.02 27.078 1 53.91 203 ASN A C 1
ATOM 1679 O O . ASN A 1 203 ? -22.906 -0.157 27.344 1 53.91 203 ASN A O 1
ATOM 1683 N N . VAL A 1 204 ? -22.328 1.801 26.594 1 57.78 204 VAL A N 1
ATOM 1684 C CA . VAL A 1 204 ? -20.984 1.255 26.594 1 57.78 204 VAL A CA 1
ATOM 1685 C C . VAL A 1 204 ? -20.375 1.338 28 1 57.78 204 VAL A C 1
ATOM 1687 O O . VAL A 1 204 ? -20.312 2.418 28.594 1 57.78 204 VAL A O 1
ATOM 1690 N N . GLN A 1 205 ? -20.406 0.218 28.766 1 54.47 205 GLN A N 1
ATOM 1691 C CA . GLN A 1 205 ? -19.781 0.128 30.094 1 54.47 205 GLN A CA 1
ATOM 1692 C C . GLN A 1 205 ? -18.328 0.604 30.047 1 54.47 205 GLN A C 1
ATOM 1694 O O . GLN A 1 205 ? -17.641 0.407 29.047 1 54.47 205 GLN A O 1
ATOM 1699 N N . LYS A 1 206 ? -17.859 1.279 30.984 1 52.81 206 LYS A N 1
ATOM 1700 C CA . LYS A 1 206 ? -16.609 1.938 31.328 1 52.81 206 LYS A CA 1
ATOM 1701 C C . LYS A 1 206 ? -15.414 1.043 31 1 52.81 206 LYS A C 1
ATOM 1703 O O . LYS A 1 206 ? -14.328 1.536 30.688 1 52.81 206 LYS A O 1
ATOM 1708 N N . GLU A 1 207 ? -15.609 -0.281 31.109 1 50.53 207 GLU A N 1
ATOM 1709 C CA . GLU A 1 207 ? -14.484 -1.204 31.062 1 50.53 207 GLU A CA 1
ATOM 1710 C C . GLU A 1 207 ? -13.883 -1.286 29.672 1 50.53 207 GLU A C 1
ATOM 1712 O O . GLU A 1 207 ? -12.812 -1.859 29.469 1 50.53 207 GLU A O 1
ATOM 1717 N N . THR A 1 208 ? -14.547 -0.814 28.719 1 53.5 208 THR A N 1
ATOM 1718 C CA . THR A 1 208 ? -14.109 -0.933 27.328 1 53.5 208 THR A CA 1
ATOM 1719 C C . THR A 1 208 ? -12.906 -0.034 27.062 1 53.5 208 THR A C 1
ATOM 1721 O O . THR A 1 208 ? -12.328 -0.067 25.969 1 53.5 208 THR A O 1
ATOM 1724 N N . GLN A 1 209 ? -12.531 0.64 28.062 1 55.97 209 GLN A N 1
ATOM 1725 C CA . GLN A 1 209 ? -11.461 1.629 27.969 1 55.97 209 GLN A CA 1
ATOM 1726 C C . GLN A 1 209 ? -10.102 0.955 27.859 1 55.97 209 GLN A C 1
ATOM 1728 O O . GLN A 1 209 ? -9.062 1.625 27.875 1 55.97 209 GLN A O 1
ATOM 1733 N N . GLU A 1 210 ? -10.141 -0.383 27.703 1 60.25 210 GLU A N 1
ATOM 1734 C CA . GLU A 1 210 ? -8.781 -0.903 27.812 1 60.25 210 GLU A CA 1
ATOM 1735 C C . GLU A 1 210 ? -8.078 -0.922 26.453 1 60.25 210 GLU A C 1
ATOM 1737 O O . GLU A 1 210 ? -8.18 -1.903 25.719 1 60.25 210 GLU A O 1
ATOM 1742 N N . LEU A 1 211 ? -7.961 0.278 25.859 1 65.75 211 LEU A N 1
ATOM 1743 C CA . LEU A 1 211 ? -7 0.41 24.766 1 65.75 211 LEU A CA 1
ATOM 1744 C C . LEU A 1 211 ? -5.59 0.63 25.312 1 65.75 211 LEU A C 1
ATOM 1746 O O . LEU A 1 211 ? -5.195 1.766 25.578 1 65.75 211 LEU A O 1
ATOM 1750 N N . PRO A 1 212 ? -4.906 -0.51 25.531 1 70.19 212 PRO A N 1
ATOM 1751 C CA . PRO A 1 212 ? -3.557 -0.288 26.062 1 70.19 212 PRO A CA 1
ATOM 1752 C C . PRO A 1 212 ? -2.682 0.526 25.109 1 70.19 212 PRO A C 1
ATOM 1754 O O . PRO A 1 212 ? -2.693 0.289 23.891 1 70.19 212 PRO A O 1
ATOM 1757 N N . VAL A 1 213 ? -2.213 1.623 25.656 1 72.25 213 VAL A N 1
ATOM 1758 C CA . VAL A 1 213 ? -1.263 2.451 24.922 1 72.25 213 VAL A CA 1
ATOM 1759 C C . VAL A 1 213 ? 0.16 2.139 25.375 1 72.25 213 VAL A C 1
ATOM 1761 O O . VAL A 1 213 ? 0.435 2.1 26.578 1 72.25 213 VAL A O 1
ATOM 1764 N N . PRO A 1 214 ? 0.979 1.717 24.406 1 73.62 214 PRO A N 1
ATOM 1765 C CA . PRO A 1 214 ? 2.367 1.473 24.797 1 73.62 214 PRO A CA 1
ATOM 1766 C C . PRO A 1 214 ? 3.039 2.711 25.391 1 73.62 214 PRO A C 1
ATOM 1768 O O . PRO A 1 214 ? 2.779 3.83 24.938 1 73.62 214 PRO A O 1
ATOM 1771 N N . HIS A 1 215 ? 3.652 2.57 26.5 1 74.5 215 HIS A N 1
ATOM 1772 C CA . HIS A 1 215 ? 4.414 3.662 27.094 1 74.5 215 HIS A CA 1
ATOM 1773 C C . HIS A 1 215 ? 5.875 3.613 26.656 1 74.5 215 HIS A C 1
ATOM 1775 O O . HIS A 1 215 ? 6.66 2.826 27.188 1 74.5 215 HIS A O 1
ATOM 1781 N N . ILE A 1 216 ? 6.051 4.273 25.594 1 77.5 216 ILE A N 1
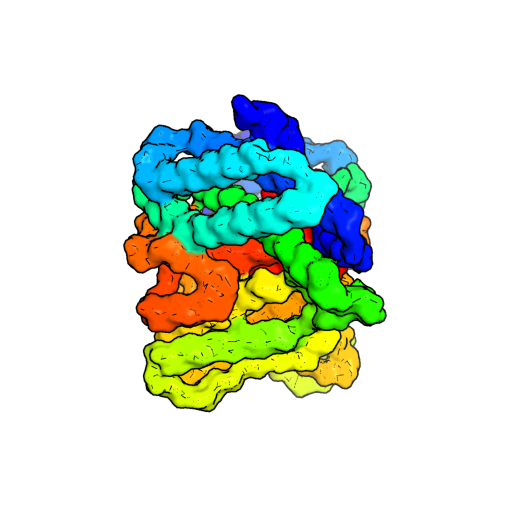ATOM 1782 C CA . ILE A 1 216 ? 7.414 4.312 25.062 1 77.5 216 ILE A CA 1
ATOM 1783 C C . ILE A 1 216 ? 7.906 5.758 25.016 1 77.5 216 ILE A C 1
ATOM 1785 O O . ILE A 1 216 ? 7.156 6.664 24.656 1 77.5 216 ILE A O 1
ATOM 1789 N N . ASP A 1 217 ? 9.055 5.984 25.422 1 84.5 217 ASP A N 1
ATOM 1790 C CA . ASP A 1 217 ? 9.68 7.305 25.469 1 84.5 217 ASP A CA 1
ATOM 1791 C C . ASP A 1 217 ? 10.148 7.73 24.078 1 84.5 217 ASP A C 1
ATOM 1793 O O . ASP A 1 217 ? 11.328 7.598 23.75 1 84.5 217 ASP A O 1
ATOM 1797 N N . ILE A 1 218 ? 9.32 8.109 23.297 1 90.62 218 ILE A N 1
ATOM 1798 C CA . ILE A 1 218 ? 9.625 8.625 21.969 1 90.62 218 ILE A CA 1
ATOM 1799 C C . ILE A 1 218 ? 9.281 10.109 21.906 1 90.62 218 ILE A C 1
ATOM 1801 O O . ILE A 1 218 ? 8.109 10.484 21.938 1 90.62 218 ILE A O 1
ATOM 1805 N N . LEU A 1 219 ? 10.297 10.93 21.812 1 91.94 219 LEU A N 1
ATOM 1806 C CA . LEU A 1 219 ? 10.133 12.375 21.75 1 91.94 219 LEU A CA 1
ATOM 1807 C C . LEU A 1 219 ? 10.57 12.914 20.391 1 91.94 219 LEU A C 1
ATOM 1809 O O . LEU A 1 219 ? 11.555 12.445 19.812 1 91.94 219 LEU A O 1
ATOM 1813 N N . PHE A 1 220 ? 9.875 13.859 19.875 1 93.94 220 PHE A N 1
ATOM 1814 C CA . PHE A 1 220 ? 10.195 14.477 18.594 1 93.94 220 PHE A CA 1
ATOM 1815 C C . PHE A 1 220 ? 9.516 15.828 18.453 1 93.94 220 PHE A C 1
ATOM 1817 O O . PHE A 1 220 ? 8.578 16.141 19.203 1 93.94 220 PHE A O 1
ATOM 1824 N N . ALA A 1 221 ? 9.992 16.688 17.578 1 93.81 221 ALA A N 1
ATOM 1825 C CA . ALA A 1 221 ? 9.359 17.969 17.312 1 93.81 221 ALA A CA 1
ATOM 1826 C C . ALA A 1 221 ? 8.219 17.812 16.312 1 93.81 221 ALA A C 1
ATOM 1828 O O . ALA A 1 221 ? 8.359 17.141 15.289 1 93.81 221 ALA A O 1
ATOM 1829 N N . TYR A 1 222 ? 7.09 18.344 16.656 1 95.31 222 TYR A N 1
ATOM 1830 C CA . TYR A 1 222 ? 5.938 18.25 15.773 1 95.31 222 TYR A CA 1
ATOM 1831 C C . TYR A 1 222 ? 4.859 19.25 16.172 1 95.31 222 TYR A C 1
ATOM 1833 O O . TYR A 1 222 ? 4.98 19.938 17.188 1 95.31 222 TYR A O 1
ATOM 1841 N N . VAL A 1 223 ? 3.945 19.438 15.258 1 94.38 223 VAL A N 1
ATOM 1842 C CA . VAL A 1 223 ? 2.732 20.172 15.594 1 94.38 223 VAL A CA 1
ATOM 1843 C C . VAL A 1 223 ? 1.72 19.234 16.234 1 94.38 223 VAL A C 1
ATOM 1845 O O . VAL A 1 223 ? 1.047 18.469 15.555 1 94.38 223 VAL A O 1
ATOM 1848 N N . PRO A 1 224 ? 1.534 19.312 17.531 1 93.19 224 PRO A N 1
ATOM 1849 C CA . PRO A 1 224 ? 0.742 18.312 18.25 1 93.19 224 PRO A CA 1
ATOM 1850 C C . PRO A 1 224 ? -0.681 18.188 17.703 1 93.19 224 PRO A C 1
ATOM 1852 O O . PRO A 1 224 ? -1.202 17.078 17.578 1 93.19 224 PRO A O 1
ATOM 1855 N N . GLU A 1 225 ? -1.323 19.266 17.359 1 91.31 225 GLU A N 1
ATOM 1856 C CA . GLU A 1 225 ? -2.711 19.266 16.906 1 91.31 225 GLU A CA 1
ATOM 1857 C C . GLU A 1 225 ? -2.881 18.422 15.641 1 91.31 225 GLU A C 1
ATOM 1859 O O . GLU A 1 225 ? -3.91 17.75 15.469 1 91.31 225 GLU A O 1
ATOM 1864 N N . GLN A 1 226 ? -1.898 18.469 14.797 1 94.06 226 GLN A N 1
ATOM 1865 C CA . GLN A 1 226 ? -1.969 17.688 13.562 1 94.06 226 GLN A CA 1
ATOM 1866 C C . GLN A 1 226 ? -1.874 16.203 13.836 1 94.06 226 GLN A C 1
ATOM 1868 O O . GLN A 1 226 ? -2.639 15.406 13.281 1 94.06 226 GLN A O 1
ATOM 1873 N N . LEU A 1 227 ? -0.964 15.82 14.688 1 95.62 227 LEU A N 1
ATOM 1874 C CA . LEU A 1 227 ? -0.803 14.414 15.031 1 95.62 227 LEU A CA 1
ATOM 1875 C C . LEU A 1 227 ? -2.012 13.906 15.812 1 95.62 227 LEU A C 1
ATOM 1877 O O . LEU A 1 227 ? -2.461 12.773 15.602 1 95.62 227 LEU A O 1
ATOM 1881 N N . GLU A 1 228 ? -2.48 14.75 16.672 1 93.62 228 GLU A N 1
ATOM 1882 C CA . GLU A 1 228 ? -3.674 14.391 17.422 1 93.62 228 GLU A CA 1
ATOM 1883 C C . GLU A 1 228 ? -4.863 14.148 16.5 1 93.62 228 GLU A C 1
ATOM 1885 O O . GLU A 1 228 ? -5.656 13.227 16.719 1 93.62 228 GLU A O 1
ATOM 1890 N N . HIS A 1 229 ? -5.004 14.984 15.523 1 92.69 229 HIS A N 1
ATOM 1891 C CA . HIS A 1 229 ? -6.074 14.789 14.547 1 92.69 229 HIS A CA 1
ATOM 1892 C C . HIS A 1 229 ? -5.977 13.406 13.898 1 92.69 229 HIS A C 1
ATOM 1894 O O . HIS A 1 229 ? -6.977 12.695 13.789 1 92.69 229 HIS A O 1
ATOM 1900 N N . ILE A 1 230 ? -4.824 13.07 13.469 1 96.44 230 ILE A N 1
ATOM 1901 C CA . ILE A 1 230 ? -4.594 11.805 12.781 1 96.44 230 ILE A CA 1
ATOM 1902 C C . ILE A 1 230 ? -4.949 10.641 13.703 1 96.44 230 ILE A C 1
ATOM 1904 O O . ILE A 1 230 ? -5.766 9.789 13.352 1 96.44 230 ILE A O 1
ATOM 1908 N N . LEU A 1 231 ? -4.375 10.672 14.898 1 96.06 231 LEU A N 1
ATOM 1909 C CA . LEU A 1 231 ? -4.531 9.547 15.812 1 96.06 231 LEU A CA 1
ATOM 1910 C C . LEU A 1 231 ? -5.961 9.461 16.328 1 96.06 231 LEU A C 1
ATOM 1912 O O . LEU A 1 231 ? -6.492 8.367 16.516 1 96.06 231 LEU A O 1
ATOM 1916 N N . TYR A 1 232 ? -6.543 10.586 16.578 1 92.56 232 TYR A N 1
ATOM 1917 C CA . TYR A 1 232 ? -7.945 10.609 16.984 1 92.56 232 TYR A CA 1
ATOM 1918 C C . TYR A 1 232 ? -8.828 9.938 15.945 1 92.56 232 TYR A C 1
ATOM 1920 O O . TYR A 1 232 ? -9.656 9.086 16.281 1 92.56 232 TYR A O 1
ATOM 1928 N N . GLU A 1 233 ? -8.672 10.344 14.695 1 93.31 233 GLU A N 1
ATOM 1929 C CA . GLU A 1 233 ? -9.5 9.805 13.617 1 93.31 233 GLU A CA 1
ATOM 1930 C C . GLU A 1 233 ? -9.32 8.297 13.484 1 93.31 233 GLU A C 1
ATOM 1932 O O . GLU A 1 233 ? -10.297 7.562 13.312 1 93.31 233 GLU A O 1
ATOM 1937 N N . LEU A 1 234 ? -8.094 7.855 13.547 1 96.31 234 LEU A N 1
ATOM 1938 C CA . LEU A 1 234 ? -7.809 6.434 13.398 1 96.31 234 LEU A CA 1
ATOM 1939 C C . LEU A 1 234 ? -8.398 5.637 14.562 1 96.31 234 LEU A C 1
ATOM 1941 O O . LEU A 1 234 ? -9.008 4.586 14.352 1 96.31 234 LEU A O 1
ATOM 1945 N N . LEU A 1 235 ? -8.227 6.16 15.742 1 94.25 235 LEU A N 1
ATOM 1946 C CA . LEU A 1 235 ? -8.75 5.48 16.922 1 94.25 235 LEU A CA 1
ATOM 1947 C C . LEU A 1 235 ? -10.273 5.512 16.922 1 94.25 235 LEU A C 1
ATOM 1949 O O . LEU A 1 235 ? -10.922 4.516 17.266 1 94.25 235 LEU A O 1
ATOM 1953 N N . ASP A 1 236 ? -10.797 6.633 16.594 1 91.38 236 ASP A N 1
ATOM 1954 C CA . ASP A 1 236 ? -12.25 6.762 16.547 1 91.38 236 ASP A CA 1
ATOM 1955 C C . ASP A 1 236 ? -12.852 5.77 15.555 1 91.38 236 ASP A C 1
ATOM 1957 O O . ASP A 1 236 ? -13.852 5.109 15.859 1 91.38 236 ASP A O 1
ATOM 1961 N N . ASN A 1 237 ? -12.289 5.668 14.359 1 93.44 237 ASN A N 1
ATOM 1962 C CA . ASN A 1 237 ? -12.742 4.691 13.367 1 93.44 237 ASN A CA 1
ATOM 1963 C C . ASN A 1 237 ? -12.648 3.268 13.906 1 93.44 237 ASN A C 1
ATOM 1965 O O . ASN A 1 237 ? -13.586 2.484 13.766 1 93.44 237 ASN A O 1
ATOM 1969 N N . ALA A 1 238 ? -11.492 2.977 14.469 1 94.88 238 ALA A N 1
ATOM 1970 C CA . ALA A 1 238 ? -11.273 1.63 14.992 1 94.88 238 ALA A CA 1
ATOM 1971 C C . ALA A 1 238 ? -12.32 1.269 16.031 1 94.88 238 ALA A C 1
ATOM 1973 O O . ALA A 1 238 ? -12.891 0.175 16 1 94.88 238 ALA A O 1
ATOM 1974 N N . VAL A 1 239 ? -12.57 2.178 16.953 1 91.5 239 VAL A N 1
ATOM 1975 C CA . VAL A 1 239 ? -13.523 1.942 18.031 1 91.5 239 VAL A CA 1
ATOM 1976 C C . VAL A 1 239 ? -14.938 1.828 17.469 1 91.5 239 VAL A C 1
ATOM 1978 O O . VAL A 1 239 ? -15.648 0.866 17.766 1 91.5 239 VAL A O 1
ATOM 1981 N N . ARG A 1 240 ? -15.305 2.713 16.688 1 89.38 240 ARG A N 1
ATOM 1982 C CA . ARG A 1 240 ? -16.656 2.785 16.141 1 89.38 240 ARG A CA 1
ATOM 1983 C C . ARG A 1 240 ? -16.984 1.536 15.328 1 89.38 240 ARG A C 1
ATOM 1985 O O . ARG A 1 240 ? -18.047 0.928 15.516 1 89.38 240 ARG A O 1
ATOM 1992 N N . PHE A 1 241 ? -16.141 1.124 14.438 1 93.06 241 PHE A N 1
ATOM 1993 C CA . PHE A 1 241 ? -16.438 -0.011 13.578 1 93.06 241 PHE A CA 1
ATOM 1994 C C . PHE A 1 241 ? -16.344 -1.32 14.352 1 93.06 241 PHE A C 1
ATOM 1996 O O . PHE A 1 241 ? -17.078 -2.268 14.062 1 93.06 241 PHE A O 1
ATOM 2003 N N . THR A 1 242 ? -15.422 -1.396 15.328 1 93.31 242 THR A N 1
ATOM 2004 C CA . THR A 1 242 ? -15.383 -2.578 16.172 1 93.31 242 THR A CA 1
ATOM 2005 C C . THR A 1 242 ? -16.688 -2.738 16.938 1 93.31 242 THR A C 1
ATOM 2007 O O . THR A 1 242 ? -17.266 -3.83 16.984 1 93.31 242 THR A O 1
ATOM 2010 N N . MET A 1 243 ? -17.172 -1.638 17.5 1 89.44 243 MET A N 1
ATOM 2011 C CA . MET A 1 243 ? -18.422 -1.68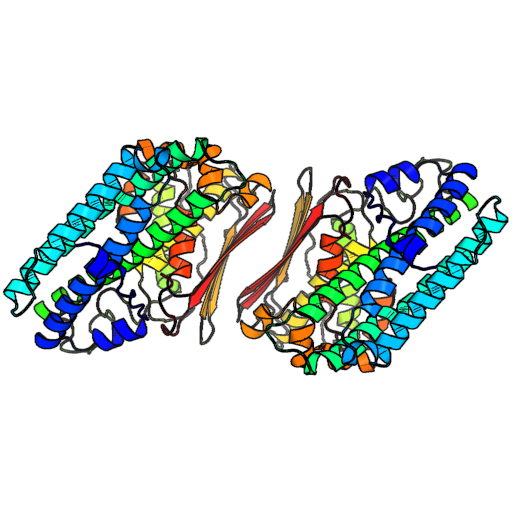3 18.25 1 89.44 243 MET A CA 1
ATOM 2012 C C . MET A 1 243 ? -19.578 -2.07 17.328 1 89.44 243 MET A C 1
ATOM 2014 O O . MET A 1 243 ? -20.469 -2.84 17.734 1 89.44 243 MET A O 1
ATOM 2018 N N . ARG A 1 244 ? -19.594 -1.526 16.172 1 89.38 244 ARG A N 1
ATOM 2019 C CA . ARG A 1 244 ? -20.641 -1.818 15.211 1 89.38 244 ARG A CA 1
ATOM 2020 C C . ARG A 1 244 ? -20.625 -3.289 14.805 1 89.38 244 ARG A C 1
ATOM 2022 O O . ARG A 1 244 ? -21.688 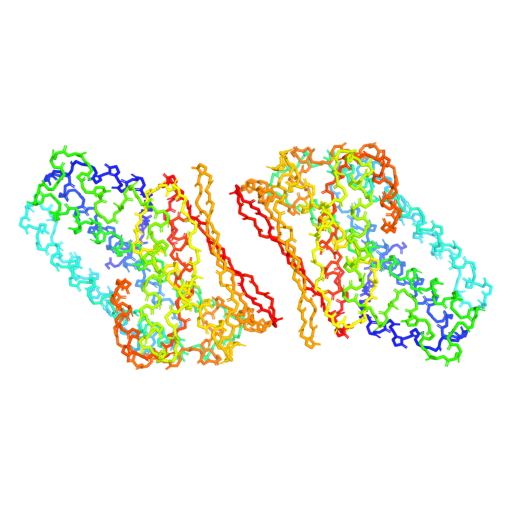-3.9 14.617 1 89.38 244 ARG A O 1
ATOM 2029 N N . ASN A 1 245 ? -19.438 -3.807 14.633 1 92.56 245 ASN A N 1
ATOM 2030 C CA . ASN A 1 245 ? -19.281 -5.176 14.148 1 92.56 245 ASN A CA 1
ATOM 2031 C C . ASN A 1 245 ? -19.531 -6.191 15.266 1 92.56 245 ASN A C 1
ATOM 2033 O O . ASN A 1 245 ? -19.719 -7.379 14.992 1 92.56 245 ASN A O 1
ATOM 2037 N N . HIS A 1 246 ? -19.469 -5.773 16.5 1 90.25 246 HIS A N 1
ATOM 2038 C CA . HIS A 1 246 ? -19.672 -6.641 17.656 1 90.25 246 HIS A CA 1
ATOM 2039 C C . HIS A 1 246 ? -20.75 -6.078 18.578 1 90.25 246 HIS A C 1
ATOM 2041 O O . HIS A 1 246 ? -20.484 -5.75 19.734 1 90.25 246 HIS A O 1
ATOM 2047 N N . PRO A 1 247 ? -21.922 -6.164 18.172 1 85.5 247 PRO A N 1
ATOM 2048 C CA . PRO A 1 247 ? -23.031 -5.52 18.891 1 85.5 247 PRO A CA 1
ATOM 2049 C C . PRO A 1 247 ? -23.297 -6.172 20.25 1 85.5 247 PRO A C 1
ATOM 2051 O O . PRO A 1 247 ? -23.906 -5.555 21.125 1 85.5 247 PRO A O 1
ATOM 2054 N N . ALA A 1 248 ? -22.812 -7.406 20.5 1 85.44 248 ALA A N 1
ATOM 2055 C CA . ALA A 1 248 ? -23.078 -8.125 21.734 1 85.44 248 ALA A CA 1
ATOM 2056 C C . ALA A 1 248 ? -22.25 -7.559 22.891 1 85.44 248 ALA A C 1
ATOM 2058 O O . ALA A 1 248 ? -22.484 -7.883 24.047 1 85.44 248 ALA A O 1
ATOM 2059 N N . GLY A 1 249 ? -21.281 -6.691 22.547 1 81.06 249 GLY A N 1
ATOM 2060 C CA . GLY A 1 249 ? -20.5 -6.035 23.578 1 81.06 249 GLY A CA 1
ATOM 2061 C C . GLY A 1 249 ? -19.156 -6.684 23.828 1 81.06 249 GLY A C 1
ATOM 2062 O O . GLY A 1 249 ? -18.312 -6.129 24.531 1 81.06 249 GLY A O 1
ATOM 2063 N N . ASP A 1 250 ? -19 -7.914 23.359 1 86.06 250 ASP A N 1
ATOM 2064 C CA . ASP A 1 250 ? -17.703 -8.57 23.469 1 86.06 250 ASP A CA 1
ATOM 2065 C C . ASP A 1 250 ? -16.719 -8.031 22.438 1 86.06 250 ASP A C 1
ATOM 2067 O O . ASP A 1 250 ? -16.406 -8.711 21.453 1 86.06 250 ASP A O 1
ATOM 2071 N N . TYR A 1 251 ? -16.25 -6.781 22.75 1 87.88 251 TYR A N 1
ATOM 2072 C CA . TYR A 1 251 ? -15.414 -6.094 21.766 1 87.88 251 TYR A CA 1
ATOM 2073 C C . TYR A 1 251 ? -13.992 -6.637 21.781 1 87.88 251 TYR A C 1
ATOM 2075 O O . TYR A 1 251 ? -13.328 -6.625 22.812 1 87.88 251 TYR A O 1
ATOM 2083 N N . PRO A 1 252 ? -13.523 -7.16 20.672 1 90.25 252 PRO A N 1
ATOM 2084 C CA . PRO A 1 252 ? -12.094 -7.473 20.625 1 90.25 252 PRO A CA 1
ATOM 2085 C C . PRO A 1 252 ? -11.211 -6.25 20.859 1 90.25 252 PRO A C 1
ATOM 2087 O O . PRO A 1 252 ? -11.609 -5.125 20.531 1 90.25 252 PRO A O 1
ATOM 2090 N N . PRO A 1 253 ? -10.094 -6.496 21.422 1 89.62 253 PRO A N 1
ATOM 2091 C CA . PRO A 1 253 ? -9.227 -5.352 21.703 1 89.62 253 PRO A CA 1
ATOM 2092 C C . PRO A 1 253 ? -8.711 -4.68 20.422 1 89.62 253 PRO A C 1
ATOM 2094 O O . PRO A 1 253 ? -8.414 -5.359 19.438 1 89.62 253 PRO A O 1
ATOM 2097 N N . ILE A 1 254 ? -8.68 -3.373 20.438 1 93.44 254 ILE A N 1
ATOM 2098 C CA . ILE A 1 254 ? -7.984 -2.594 19.422 1 93.44 254 ILE A CA 1
ATOM 2099 C C . ILE A 1 254 ? -6.496 -2.52 19.766 1 93.44 254 ILE A C 1
ATOM 2101 O O . ILE A 1 254 ? -6.121 -2.094 20.859 1 93.44 254 ILE A O 1
ATOM 2105 N N . GLN A 1 255 ? -5.684 -2.988 18.891 1 92.62 255 GLN A N 1
ATOM 2106 C CA . GLN A 1 255 ? -4.246 -3.006 19.141 1 92.62 255 GLN A CA 1
ATOM 2107 C C . GLN A 1 255 ? -3.584 -1.735 18.609 1 92.62 255 GLN A C 1
ATOM 2109 O O . GLN A 1 255 ? -3.785 -1.354 17.453 1 92.62 255 GLN A O 1
ATOM 2114 N N . VAL A 1 256 ? -2.865 -1.066 19.484 1 93.88 256 VAL A N 1
ATOM 2115 C CA . VAL A 1 256 ? -2.088 0.109 19.109 1 93.88 256 VAL A CA 1
ATOM 2116 C C . VAL A 1 256 ? -0.598 -0.18 19.281 1 93.88 256 VAL A C 1
ATOM 2118 O O . VAL A 1 256 ? -0.165 -0.603 20.359 1 93.88 256 VAL A O 1
ATOM 2121 N N . THR A 1 257 ? 0.128 -0.058 18.219 1 93.25 257 THR A N 1
ATOM 2122 C CA . THR A 1 257 ? 1.57 -0.272 18.25 1 93.25 257 THR A CA 1
ATOM 2123 C C . THR A 1 257 ? 2.314 1.021 17.922 1 93.25 257 THR A C 1
ATOM 2125 O O . THR A 1 257 ? 1.896 1.783 17.047 1 93.25 257 THR A O 1
ATOM 2128 N N . VAL A 1 258 ? 3.332 1.276 18.672 1 93.75 258 VAL A N 1
ATOM 2129 C CA . VAL A 1 258 ? 4.188 2.436 18.438 1 93.75 258 VAL A CA 1
ATOM 2130 C C . VAL A 1 258 ? 5.645 1.995 18.359 1 93.75 258 VAL A C 1
ATOM 2132 O O . VAL A 1 258 ? 6.082 1.132 19.125 1 93.75 258 VAL A O 1
ATOM 2135 N N . SER A 1 259 ? 6.348 2.461 17.406 1 92.94 259 SER A N 1
ATOM 2136 C CA . SER A 1 259 ? 7.781 2.229 17.266 1 92.94 259 SER A CA 1
ATOM 2137 C C . SER A 1 259 ? 8.492 3.459 16.719 1 92.94 259 SER A C 1
ATOM 2139 O O . SER A 1 259 ? 7.848 4.375 16.203 1 92.94 259 SER A O 1
ATOM 2141 N N . ALA A 1 260 ? 9.773 3.521 16.953 1 93.12 260 ALA A N 1
ATOM 2142 C CA . ALA A 1 260 ? 10.516 4.668 16.438 1 93.12 260 ALA A CA 1
ATOM 2143 C C . ALA A 1 260 ? 11.938 4.266 16.031 1 93.12 260 ALA A C 1
ATOM 2145 O O . ALA A 1 260 ? 12.484 3.299 16.562 1 93.12 260 ALA A O 1
ATOM 2146 N N . THR A 1 261 ? 12.391 4.875 15.047 1 92.69 261 THR A N 1
ATOM 2147 C CA . THR A 1 261 ? 13.805 4.902 14.695 1 92.69 261 THR A CA 1
ATOM 2148 C C . THR A 1 261 ? 14.383 6.297 14.898 1 92.69 261 THR A C 1
ATOM 2150 O O . THR A 1 261 ? 13.727 7.172 15.469 1 92.69 261 THR A O 1
ATOM 2153 N N . ASP A 1 262 ? 15.578 6.406 14.477 1 91.44 262 ASP A N 1
ATOM 2154 C CA . ASP A 1 262 ? 16.203 7.723 14.602 1 91.44 262 ASP A CA 1
ATOM 2155 C C . ASP A 1 262 ? 15.555 8.727 13.641 1 91.44 262 ASP A C 1
ATOM 2157 O O . ASP A 1 262 ? 15.594 9.93 13.883 1 91.44 262 ASP A O 1
ATOM 2161 N N . SER A 1 263 ? 14.859 8.234 12.656 1 92.56 263 SER A N 1
ATOM 2162 C CA . SER A 1 263 ? 14.398 9.148 11.617 1 92.56 263 SER A CA 1
ATOM 2163 C C . SER A 1 263 ? 12.875 9.242 11.602 1 92.56 263 SER A C 1
ATOM 2165 O O . SER A 1 263 ? 12.312 10.211 11.086 1 92.56 263 SER A O 1
ATOM 2167 N N . ASP A 1 264 ? 12.227 8.211 12.188 1 94.94 264 ASP A N 1
ATOM 2168 C CA . ASP A 1 264 ? 10.781 8.156 12.016 1 94.94 264 ASP A CA 1
ATOM 2169 C C . ASP A 1 264 ? 10.094 7.621 13.273 1 94.94 264 ASP A C 1
ATOM 2171 O O . ASP A 1 264 ? 10.711 6.883 14.047 1 94.94 264 ASP A O 1
ATOM 2175 N N . VAL A 1 265 ? 8.883 8.047 13.477 1 95.69 265 VAL A N 1
ATOM 2176 C CA . VAL A 1 265 ? 7.969 7.457 14.445 1 95.69 265 VAL A CA 1
ATOM 2177 C C . VAL A 1 265 ? 6.832 6.75 13.711 1 95.69 265 VAL A C 1
ATOM 2179 O O . VAL A 1 265 ? 6.312 7.258 12.719 1 95.69 265 VAL A O 1
ATOM 2182 N N . TYR A 1 266 ? 6.492 5.562 14.188 1 95.94 266 TYR A N 1
ATOM 2183 C CA . TYR A 1 266 ? 5.449 4.762 13.555 1 95.94 266 TYR A CA 1
ATOM 2184 C C . TYR A 1 266 ? 4.305 4.492 14.523 1 95.94 266 TYR A C 1
ATOM 2186 O O . TYR A 1 266 ? 4.535 4.238 15.711 1 95.94 266 TYR A O 1
ATOM 2194 N N . PHE A 1 267 ? 3.094 4.586 14.016 1 96.19 267 PHE A N 1
ATOM 2195 C CA . PHE A 1 267 ? 1.891 4.16 14.719 1 96.19 267 PHE A CA 1
ATOM 2196 C C . PHE A 1 267 ? 1.113 3.141 13.898 1 96.19 267 PHE A C 1
ATOM 2198 O O . PHE A 1 267 ? 1.011 3.271 12.672 1 96.19 267 PHE A O 1
ATOM 2205 N N . ARG A 1 268 ? 0.587 2.166 14.523 1 96.69 268 ARG A N 1
ATOM 2206 C CA . ARG A 1 268 ? -0.334 1.225 13.898 1 96.69 268 ARG A CA 1
ATOM 2207 C C . ARG A 1 268 ? -1.581 1.026 14.75 1 96.69 268 ARG A C 1
ATOM 2209 O O . ARG A 1 268 ? -1.483 0.8 15.961 1 96.69 268 ARG A O 1
ATOM 2216 N N . VAL A 1 269 ? -2.713 1.214 14.211 1 96.62 269 VAL A N 1
ATOM 2217 C CA . VAL A 1 269 ? -3.992 0.915 14.852 1 96.62 269 VAL A CA 1
ATOM 2218 C C . VAL A 1 269 ? -4.664 -0.254 14.133 1 96.62 269 VAL A C 1
ATOM 2220 O O . VAL A 1 269 ? -4.953 -0.174 12.938 1 96.62 269 VAL A O 1
ATOM 2223 N N . SER A 1 270 ? -4.859 -1.339 14.812 1 95.81 270 SER A N 1
ATOM 2224 C CA . SER A 1 270 ? -5.457 -2.553 14.266 1 95.81 270 SER A CA 1
ATOM 2225 C C . SER A 1 270 ? -6.789 -2.861 14.938 1 95.81 270 SER A C 1
ATOM 2227 O O . SER A 1 270 ? -6.859 -3.012 16.156 1 95.81 270 SER A O 1
ATOM 2229 N N . ASP A 1 271 ? -7.812 -2.969 14.188 1 95.62 271 ASP A N 1
ATOM 2230 C CA . ASP A 1 271 ? -9.133 -3.238 14.75 1 95.62 271 ASP A CA 1
ATOM 2231 C C . ASP A 1 271 ? -9.75 -4.488 14.133 1 95.62 271 ASP A C 1
ATOM 2233 O O . ASP A 1 271 ? -9.219 -5.039 13.164 1 95.62 271 ASP A O 1
ATOM 2237 N N . GLN A 1 272 ? -10.68 -5.039 14.75 1 95.5 272 GLN A N 1
ATOM 2238 C CA . GLN A 1 272 ? -11.531 -6.098 14.219 1 95.5 272 GLN A CA 1
ATOM 2239 C C . GLN A 1 272 ? -12.945 -5.586 13.953 1 95.5 272 GLN A C 1
ATOM 2241 O O . GLN A 1 272 ? -13.922 -6.172 14.422 1 95.5 272 GLN A O 1
ATOM 2246 N N . GLY A 1 273 ? -12.992 -4.469 13.203 1 95.06 273 GLY A N 1
ATOM 2247 C CA . GLY A 1 273 ? -14.242 -3.783 12.93 1 95.06 273 GLY A CA 1
ATOM 2248 C C . GLY A 1 273 ? -14.961 -4.309 11.703 1 95.06 273 GLY A C 1
ATOM 2249 O O . GLY A 1 273 ? -15.844 -3.645 11.164 1 95.06 273 GLY A O 1
ATOM 2250 N N . GLY A 1 274 ? -14.539 -5.457 11.203 1 95.62 274 GLY A N 1
ATOM 2251 C CA . GLY A 1 274 ? -15.234 -6.082 10.094 1 95.62 274 GLY A CA 1
ATOM 2252 C C . GLY A 1 274 ? -14.547 -5.863 8.758 1 95.62 274 GLY A C 1
ATOM 2253 O O . GLY A 1 274 ? -14.82 -6.574 7.789 1 95.62 274 GLY A O 1
ATOM 2254 N N . GLY A 1 275 ? -13.641 -4.887 8.688 1 95.81 275 GLY A N 1
ATOM 2255 C CA . GLY A 1 275 ? -12.953 -4.59 7.441 1 95.81 275 GLY A CA 1
ATOM 2256 C C . GLY A 1 275 ? -13.828 -3.861 6.438 1 95.81 275 GLY A C 1
ATOM 2257 O O . GLY A 1 275 ? -14.898 -3.359 6.789 1 95.81 275 GLY A O 1
ATOM 2258 N N . MET A 1 276 ? -13.32 -3.645 5.25 1 95.62 276 MET A N 1
ATOM 2259 C CA . MET A 1 276 ? -14.008 -2.951 4.164 1 95.62 276 MET A CA 1
ATOM 2260 C C . MET A 1 276 ? -14.18 -3.863 2.955 1 95.62 276 MET A C 1
ATOM 2262 O O . MET A 1 276 ? -13.281 -4.648 2.637 1 95.62 276 MET A O 1
ATOM 2266 N N . THR A 1 277 ? -15.289 -3.709 2.303 1 94.25 277 THR A N 1
ATOM 2267 C CA . THR A 1 277 ? -15.453 -4.387 1.021 1 94.25 277 THR A CA 1
ATOM 2268 C C . THR A 1 277 ? -14.453 -3.857 -0.003 1 94.25 277 THR A C 1
ATOM 2270 O O . THR A 1 277 ? -13.914 -2.76 0.156 1 94.25 277 THR A O 1
ATOM 2273 N N . LYS A 1 278 ? -14.195 -4.645 -0.993 1 90.94 278 LYS A N 1
ATOM 2274 C CA . LYS A 1 278 ? -13.258 -4.242 -2.035 1 90.94 278 LYS A CA 1
ATOM 2275 C C . LYS A 1 278 ? -13.68 -2.916 -2.668 1 90.94 278 LYS A C 1
ATOM 2277 O O . LYS A 1 278 ? -12.844 -2.035 -2.885 1 90.94 278 LYS A O 1
ATOM 2282 N N . ASP A 1 279 ? -14.953 -2.828 -2.963 1 92.06 279 ASP A N 1
ATOM 2283 C CA . ASP A 1 279 ? -15.469 -1.618 -3.596 1 92.06 279 ASP A CA 1
ATOM 2284 C C . ASP A 1 279 ? -15.203 -0.389 -2.73 1 92.06 279 ASP A C 1
ATOM 2286 O O . ASP A 1 279 ? -14.734 0.637 -3.23 1 92.06 279 ASP A O 1
ATOM 2290 N N . ARG A 1 280 ? -15.508 -0.504 -1.479 1 93.75 280 ARG A N 1
ATOM 2291 C CA . ARG A 1 280 ? -15.281 0.602 -0.555 1 93.75 280 ARG A CA 1
ATOM 2292 C C . ARG A 1 280 ? -13.789 0.908 -0.422 1 93.75 280 ARG A C 1
ATOM 2294 O O . ARG A 1 280 ? -13.391 2.074 -0.416 1 93.75 280 ARG A O 1
ATOM 2301 N N . TYR A 1 281 ? -13.016 -0.108 -0.334 1 94.88 281 TYR A N 1
ATOM 2302 C CA . TYR A 1 281 ? -11.57 0.042 -0.169 1 94.88 281 TYR A CA 1
ATOM 2303 C C . TYR A 1 281 ? -10.953 0.729 -1.381 1 94.88 281 TYR A C 1
ATOM 2305 O O . TYR A 1 281 ? -10.078 1.584 -1.237 1 94.88 281 TYR A O 1
ATOM 2313 N N . ASP A 1 282 ? -11.414 0.376 -2.541 1 92.38 282 ASP A N 1
ATOM 2314 C CA . ASP A 1 282 ? -10.867 0.914 -3.783 1 92.38 282 ASP A CA 1
ATOM 2315 C C . ASP A 1 282 ? -11.117 2.416 -3.889 1 92.38 282 ASP A C 1
ATOM 2317 O O . ASP A 1 282 ? -10.375 3.129 -4.562 1 92.38 282 ASP A O 1
ATOM 2321 N N . ARG A 1 283 ? -12.172 2.914 -3.201 1 93.44 283 ARG A N 1
ATOM 2322 C CA . ARG A 1 283 ? -12.523 4.328 -3.312 1 93.44 283 ARG A CA 1
ATOM 2323 C C . ARG A 1 283 ? -12.18 5.078 -2.029 1 93.44 283 ARG A C 1
ATOM 2325 O O . ARG A 1 283 ? -12.555 6.242 -1.867 1 93.44 283 ARG A O 1
ATOM 2332 N N . LEU A 1 284 ? -11.477 4.441 -1.207 1 94.5 284 LEU A N 1
ATOM 2333 C CA . LEU A 1 284 ? -11.242 4.934 0.146 1 94.5 284 LEU A CA 1
ATOM 2334 C C . LEU A 1 284 ? -10.703 6.359 0.121 1 94.5 284 LEU A C 1
ATOM 2336 O O . LEU A 1 284 ? -11.117 7.195 0.929 1 94.5 284 LEU A O 1
ATOM 2340 N N . TRP A 1 285 ? -9.844 6.629 -0.896 1 94.69 285 TRP A N 1
ATOM 2341 C CA . TRP A 1 285 ? -9.125 7.898 -0.887 1 94.69 285 TRP A CA 1
ATOM 2342 C C . TRP A 1 285 ? -9.672 8.844 -1.949 1 94.69 285 TRP A C 1
ATOM 2344 O O . TRP A 1 285 ? -9.125 9.93 -2.166 1 94.69 285 TRP A O 1
ATOM 2354 N N . SER A 1 286 ? -10.695 8.406 -2.629 1 94.12 286 SER A N 1
ATOM 2355 C CA . SER A 1 286 ? -11.281 9.258 -3.666 1 94.12 286 SER A CA 1
ATOM 2356 C C . SER A 1 286 ? -12.5 10.008 -3.146 1 94.12 286 SER A C 1
ATOM 2358 O O . SER A 1 286 ? -13.578 9.422 -3.012 1 94.12 286 SER A O 1
ATOM 2360 N N . TYR A 1 287 ? -12.328 11.242 -2.979 1 91.44 287 TYR A N 1
ATOM 2361 C CA . TYR A 1 287 ? -13.469 12.055 -2.576 1 91.44 287 TYR A CA 1
ATOM 2362 C C . TYR A 1 287 ? -14.57 12.016 -3.629 1 91.44 287 TYR A C 1
ATOM 2364 O O . TYR A 1 287 ? -15.75 11.906 -3.295 1 91.44 287 TYR A O 1
ATOM 2372 N N . GLN A 1 288 ? -14.172 12.086 -4.855 1 92.94 288 GLN A N 1
ATOM 2373 C CA . GLN A 1 288 ? -15.117 12.117 -5.969 1 92.94 288 GLN A CA 1
ATOM 2374 C C . GLN A 1 288 ? -15.969 10.852 -5.996 1 92.94 288 GLN A C 1
ATOM 2376 O O . GLN A 1 288 ? -17.203 10.93 -6.039 1 92.94 288 GLN A O 1
ATOM 2381 N N . SER A 1 289 ? -15.289 9.734 -5.957 1 92.94 289 SER A N 1
ATOM 2382 C CA . SER A 1 289 ? -16 8.461 -6.016 1 92.94 289 SER A CA 1
ATOM 2383 C C . SER A 1 289 ? -16.906 8.281 -4.805 1 92.94 289 SER A C 1
ATOM 2385 O O . SER A 1 289 ? -18.031 7.785 -4.93 1 92.94 289 SER A O 1
ATOM 2387 N N . ARG A 1 290 ? -16.469 8.688 -3.678 1 92.19 290 ARG A N 1
ATOM 2388 C CA . ARG A 1 290 ? -17.266 8.547 -2.457 1 92.19 290 ARG A CA 1
ATOM 2389 C C . ARG A 1 290 ? -18.438 9.516 -2.449 1 92.19 290 ARG A C 1
ATOM 2391 O O . ARG A 1 290 ? -19.516 9.195 -1.931 1 92.19 290 ARG A O 1
ATOM 2398 N N . ALA A 1 291 ? -18.188 10.648 -2.955 1 90.94 291 ALA A N 1
ATOM 2399 C CA . ALA A 1 291 ? -19.297 11.594 -3.078 1 90.94 291 ALA A CA 1
ATOM 2400 C C . ALA A 1 291 ? -20.406 11.039 -3.961 1 90.94 291 ALA A C 1
ATOM 2402 O O . ALA A 1 291 ? -21.594 11.211 -3.666 1 90.94 291 ALA A O 1
ATOM 2403 N N . GLN A 1 292 ? -20.016 10.398 -5.008 1 89.94 292 GLN A N 1
ATOM 2404 C CA . GLN A 1 292 ? -20.969 9.844 -5.961 1 89.94 292 GLN A CA 1
ATOM 2405 C C . GLN A 1 292 ? -21.781 8.727 -5.328 1 89.94 292 GLN A C 1
ATOM 2407 O O . GLN A 1 292 ? -22.922 8.469 -5.738 1 89.94 292 GLN A O 1
ATOM 2412 N N . THR A 1 293 ? -21.203 8.125 -4.297 1 88.38 293 THR A N 1
ATOM 2413 C CA . THR A 1 293 ? -21.922 7.035 -3.635 1 88.38 293 THR A CA 1
ATOM 2414 C C . THR A 1 293 ? -22.688 7.551 -2.412 1 88.38 293 THR A C 1
ATOM 2416 O O . THR A 1 293 ? -23.312 6.773 -1.694 1 88.38 293 THR A O 1
ATOM 2419 N N . GLY A 1 294 ? -22.547 8.836 -2.01 1 84.12 294 GLY A N 1
ATOM 2420 C CA . GLY A 1 294 ? -23.359 9.461 -0.984 1 84.12 294 GLY A CA 1
ATOM 2421 C C . GLY A 1 294 ? -22.688 9.531 0.368 1 84.12 294 GLY A C 1
ATOM 2422 O O . GLY A 1 294 ? -23.344 9.672 1.397 1 84.12 294 GLY A O 1
ATOM 2423 N N . ASP A 1 295 ? -21.406 9.43 0.432 1 85.19 295 ASP A N 1
ATOM 2424 C CA . ASP A 1 295 ? -20.688 9.359 1.696 1 85.19 295 ASP A CA 1
ATOM 2425 C C . ASP A 1 295 ? -20.656 10.719 2.395 1 85.19 295 ASP A C 1
ATOM 2427 O O . ASP A 1 295 ? -20.391 10.805 3.594 1 85.19 295 ASP A O 1
ATOM 2431 N N . PHE A 1 296 ? -20.969 11.859 1.657 1 82.75 296 PHE A N 1
ATOM 2432 C CA . PHE A 1 296 ? -20.766 13.18 2.232 1 82.75 296 PHE A CA 1
ATOM 2433 C C . PHE A 1 296 ? -22.094 13.938 2.318 1 82.75 296 PHE A C 1
ATOM 2435 O O . PHE A 1 296 ? -22.109 15.172 2.266 1 82.75 296 PHE A O 1
ATOM 2442 N N . SER A 1 297 ? -23.125 13.266 2.438 1 76.69 297 SER A N 1
ATOM 2443 C CA . SER A 1 297 ? -24.453 13.883 2.475 1 76.69 297 SER A CA 1
ATOM 2444 C C . SER A 1 297 ? -24.641 14.695 3.75 1 76.69 297 SER A C 1
ATOM 2446 O O . SER A 1 297 ? -25.438 15.641 3.773 1 76.69 297 SER A O 1
ATOM 2448 N N . ASP A 1 298 ? -23.844 14.453 4.805 1 76.06 298 ASP A N 1
ATOM 2449 C CA . ASP A 1 298 ? -24.062 15.086 6.102 1 76.06 298 ASP A CA 1
ATOM 2450 C C . ASP A 1 298 ? -23.453 16.469 6.148 1 76.06 298 ASP A C 1
ATOM 2452 O O . ASP A 1 298 ? -23.688 17.25 7.082 1 76.06 298 ASP A O 1
ATOM 2456 N N . PHE A 1 299 ? -22.656 16.812 5.191 1 75.75 299 PHE A N 1
ATOM 2457 C CA . PHE A 1 299 ? -22.016 18.109 5.164 1 75.75 299 PHE A CA 1
ATOM 2458 C C . PHE A 1 299 ? -23.047 19.219 5.027 1 75.75 299 PHE A C 1
ATOM 2460 O O . PHE A 1 299 ? -22.797 20.375 5.406 1 75.75 299 PHE A O 1
ATOM 2467 N N . LYS A 1 300 ? -24.188 18.875 4.559 1 72.12 300 LYS A N 1
ATOM 2468 C CA . LYS A 1 300 ? -25.234 19.875 4.375 1 72.12 300 LYS A CA 1
ATOM 2469 C C . LYS A 1 300 ? -25.641 20.5 5.707 1 72.12 300 LYS A C 1
ATOM 2471 O O . LYS A 1 300 ? -26.125 21.625 5.75 1 72.12 300 LYS A O 1
ATOM 2476 N N . GLN A 1 301 ? -25.156 19.828 6.719 1 72.31 301 GLN A N 1
ATOM 2477 C CA . GLN A 1 301 ? -25.641 20.25 8.031 1 72.31 301 GLN A CA 1
ATOM 2478 C C . GLN A 1 301 ? -24.547 20.969 8.812 1 72.31 301 GLN A C 1
ATOM 2480 O O . GLN A 1 301 ? -24.781 21.469 9.914 1 72.31 301 GLN A O 1
ATOM 2485 N N . ILE A 1 302 ? -23.391 21.016 8.281 1 72.19 302 ILE A N 1
ATOM 2486 C CA . ILE A 1 302 ? -22.266 21.562 9.023 1 72.19 302 ILE A CA 1
ATOM 2487 C C . ILE A 1 302 ? -21.781 22.844 8.344 1 72.19 302 ILE A C 1
ATOM 2489 O O . ILE A 1 302 ? -21.438 22.844 7.16 1 72.19 302 ILE A O 1
ATOM 2493 N N . GLN A 1 303 ? -21.797 23.906 9.133 1 69.75 303 GLN A N 1
ATOM 2494 C CA . GLN A 1 303 ? -21.375 25.188 8.57 1 69.75 303 GLN A CA 1
ATOM 2495 C C . GLN A 1 303 ? -19.891 25.438 8.844 1 69.75 303 GLN A C 1
ATOM 2497 O O . GLN A 1 303 ? -19.172 25.938 7.98 1 69.75 303 GLN A O 1
ATOM 2502 N N . LYS A 1 304 ? -19.516 25.078 10.117 1 73.69 304 LYS A N 1
ATOM 2503 C CA . LYS A 1 304 ? -18.141 25.328 10.516 1 73.69 304 LYS A CA 1
ATOM 2504 C C . LYS A 1 304 ? -17.484 24.062 11.086 1 73.69 304 LYS A C 1
ATOM 2506 O O . LYS A 1 304 ? -18.125 23.312 11.82 1 73.69 304 LYS A O 1
ATOM 2511 N N . ILE A 1 305 ? -16.297 23.828 10.633 1 71.12 305 ILE A N 1
ATOM 2512 C CA . ILE A 1 305 ? -15.531 22.734 11.227 1 71.12 305 ILE A CA 1
ATOM 2513 C C . ILE A 1 305 ? -14.391 23.312 12.062 1 71.12 305 ILE A C 1
ATOM 2515 O O . ILE A 1 305 ? -13.492 23.969 11.539 1 71.12 305 ILE A O 1
ATOM 2519 N N . PRO A 1 306 ? -14.477 23 13.352 1 68.25 306 PRO A N 1
ATOM 2520 C CA . PRO A 1 306 ? -13.406 23.531 14.211 1 68.25 306 PRO A CA 1
ATOM 2521 C C . PRO A 1 306 ? -12.023 23.031 13.797 1 68.25 306 PRO A C 1
ATOM 2523 O O . PRO A 1 306 ? -11.891 21.922 13.281 1 68.25 306 PRO A O 1
ATOM 2526 N N . ALA A 1 307 ? -11.078 23.906 14.102 1 62.62 307 ALA A N 1
ATOM 2527 C CA . ALA A 1 307 ? -9.703 23.578 13.734 1 62.62 307 ALA A CA 1
ATOM 2528 C C . ALA A 1 307 ? -9.062 22.656 14.758 1 62.62 307 ALA A C 1
ATOM 2530 O O . ALA A 1 307 ? -8.18 21.859 14.43 1 62.62 307 ALA A O 1
ATOM 2531 N N . THR A 1 308 ? -9.516 22.828 15.969 1 64.19 308 THR A N 1
ATOM 2532 C CA . THR A 1 308 ? -8.883 22.062 17.031 1 64.19 308 THR A CA 1
ATOM 2533 C C . THR A 1 308 ? -9.633 20.75 17.281 1 64.19 308 THR A C 1
ATOM 2535 O O . THR A 1 308 ? -10.836 20.672 17.031 1 64.19 308 THR A O 1
ATOM 2538 N N . ILE A 1 309 ? -8.961 19.844 17.703 1 62.34 309 ILE A N 1
ATOM 2539 C CA . ILE A 1 309 ? -9.547 18.531 17.953 1 62.34 309 ILE A CA 1
ATOM 2540 C C . ILE A 1 309 ? -10.594 18.641 19.062 1 62.34 309 ILE A C 1
ATOM 2542 O O . ILE A 1 309 ? -11.648 18.016 19 1 62.34 309 ILE A O 1
ATOM 2546 N N . ASP A 1 310 ? -10.25 19.516 19.984 1 59.81 310 ASP A N 1
ATOM 2547 C CA . ASP A 1 310 ? -11.227 19.719 21.047 1 59.81 310 ASP A CA 1
ATOM 2548 C C . ASP A 1 310 ? -12.531 20.281 20.484 1 59.81 310 ASP A C 1
ATOM 2550 O O . ASP A 1 310 ? -13.617 19.859 20.891 1 59.81 310 ASP A O 1
ATOM 2554 N N . GLY A 1 311 ? -12.32 21.172 19.656 1 64.38 311 GLY A N 1
ATOM 2555 C CA . GLY A 1 311 ? -13.492 21.719 19 1 64.38 311 GLY A CA 1
ATOM 2556 C C . GLY A 1 311 ? -14.242 20.703 18.172 1 64.38 311 GLY A C 1
ATOM 2557 O O . GLY A 1 311 ? -15.477 20.688 18.156 1 64.38 311 GLY A O 1
ATOM 2558 N N . ARG A 1 312 ? -13.547 19.938 17.609 1 65 312 ARG A N 1
ATOM 2559 C CA . ARG A 1 312 ? -14.156 18.922 16.766 1 65 312 ARG A CA 1
ATOM 2560 C C . ARG A 1 312 ? -14.867 17.875 17.594 1 65 312 ARG A C 1
ATOM 2562 O O . ARG A 1 312 ? -15.953 17.406 17.234 1 65 312 ARG A O 1
ATOM 2569 N N . ALA A 1 313 ? -14.156 17.578 18.641 1 60.84 313 ALA A N 1
ATOM 2570 C CA . ALA A 1 313 ? -14.789 16.656 19.562 1 60.84 313 ALA A CA 1
ATOM 2571 C C . ALA A 1 313 ? -16.125 17.188 20.078 1 60.84 313 ALA A C 1
ATOM 2573 O O . ALA A 1 313 ? -17.109 16.453 20.172 1 60.84 313 ALA A O 1
ATOM 2574 N N . ASN A 1 314 ? -16.109 18.469 20.25 1 61 314 ASN A N 1
ATOM 2575 C CA . ASN A 1 314 ? -17.328 19.109 20.719 1 61 314 ASN A CA 1
ATOM 2576 C C . ASN A 1 314 ? -18.391 19.172 19.625 1 61 314 ASN A C 1
ATOM 2578 O O . ASN A 1 314 ? -19.578 18.969 19.891 1 61 314 ASN A O 1
ATOM 2582 N N . GLN A 1 315 ? -17.922 19.375 18.516 1 63.34 315 GLN A N 1
ATOM 2583 C CA . GLN A 1 315 ? -18.828 19.406 17.375 1 63.34 315 GLN A CA 1
ATOM 2584 C C . GLN A 1 315 ? -19.406 18.031 17.078 1 63.34 315 GLN A C 1
ATOM 2586 O O . GLN A 1 315 ? -20.594 17.906 16.734 1 63.34 315 GLN A O 1
ATOM 2591 N N . ALA A 1 316 ? -18.594 17.078 17.156 1 59.22 316 ALA A N 1
ATOM 2592 C CA . ALA A 1 316 ? -19.062 15.703 16.953 1 59.22 316 ALA A CA 1
ATOM 2593 C C . ALA A 1 316 ? -20.203 15.367 17.922 1 59.22 316 ALA A C 1
ATOM 2595 O O . ALA A 1 316 ? -21.141 14.664 17.547 1 59.22 316 ALA A O 1
ATOM 2596 N N . SER A 1 317 ? -20.047 15.844 19.141 1 53.97 317 SER A N 1
ATOM 2597 C CA . SER A 1 317 ? -21.109 15.641 20.109 1 53.97 317 SER A CA 1
ATOM 2598 C C . SER A 1 317 ? -22.422 16.219 19.625 1 53.97 317 SER A C 1
ATOM 2600 O O . SER A 1 317 ? -23.5 15.648 19.859 1 53.97 317 SER A O 1
ATOM 2602 N N . GLU A 1 318 ? -22.234 17.281 18.984 1 57.44 318 GLU A N 1
ATOM 2603 C CA . GLU A 1 318 ? -23.438 17.953 18.484 1 57.44 318 GLU A CA 1
ATOM 2604 C C . GLU A 1 318 ? -24 17.234 17.25 1 57.44 318 GLU A C 1
ATOM 2606 O O . GLU A 1 318 ? -25.219 17.203 17.047 1 57.44 318 GLU A O 1
ATOM 2611 N N . MET A 1 319 ? -23.062 16.719 16.578 1 58.44 319 MET A N 1
ATOM 2612 C CA . MET A 1 319 ? -23.453 16.047 15.336 1 58.44 319 MET A CA 1
ATOM 2613 C C . MET A 1 319 ? -23.922 14.625 15.617 1 58.44 319 MET A C 1
ATOM 2615 O O . MET A 1 319 ? -24.531 13.984 14.758 1 58.44 319 MET A O 1
ATOM 2619 N N . GLY A 1 320 ? -23.844 14.281 16.797 1 54.28 320 GLY A N 1
ATOM 2620 C CA . GLY A 1 320 ? -24.188 12.914 17.156 1 54.28 320 GLY A CA 1
ATOM 2621 C C . GLY A 1 320 ? -23.25 11.891 16.547 1 54.28 320 GLY A C 1
ATOM 2622 O O . GLY A 1 320 ? -22.031 11.992 16.703 1 54.28 320 GLY A O 1
ATOM 2623 N N . HIS A 1 321 ? -23.984 10.852 15.82 1 56.31 321 HIS A N 1
ATOM 2624 C CA . HIS A 1 321 ? -23.297 9.703 15.258 1 56.31 321 HIS A CA 1
ATOM 2625 C C . HIS A 1 321 ? -22.797 10 13.844 1 56.31 321 HIS A C 1
ATOM 2627 O O . HIS A 1 321 ? -22.25 9.117 13.188 1 56.31 321 HIS A O 1
ATOM 2633 N N . ARG A 1 322 ? -22.938 11.336 13.594 1 62.22 322 ARG A N 1
ATOM 2634 C CA . ARG A 1 322 ? -22.703 11.578 12.18 1 62.22 322 ARG A CA 1
ATOM 2635 C C . ARG A 1 322 ? -21.25 11.906 11.906 1 62.22 322 ARG A C 1
ATOM 2637 O O . ARG A 1 322 ? -20.578 12.547 12.727 1 62.22 322 ARG A O 1
ATOM 2644 N N . HIS A 1 323 ? -20.703 11.195 10.938 1 72.94 323 HIS A N 1
ATOM 2645 C CA . HIS A 1 323 ? -19.344 11.398 10.453 1 72.94 323 HIS A CA 1
ATOM 2646 C C . HIS A 1 323 ? -19.344 12.023 9.062 1 72.94 323 HIS A C 1
ATOM 2648 O O . HIS A 1 323 ? -20.125 11.625 8.195 1 72.94 323 HIS A O 1
ATOM 2654 N N . LEU A 1 324 ? -18.625 13.125 8.93 1 76.25 324 LEU A N 1
ATOM 2655 C CA . LEU A 1 324 ? -18.594 13.891 7.688 1 76.25 324 LEU A CA 1
ATOM 2656 C C . LEU A 1 324 ? -17.906 13.094 6.582 1 76.25 324 LEU A C 1
ATOM 2658 O O . LEU A 1 324 ? -18.062 13.406 5.398 1 76.25 324 LEU A O 1
ATOM 2662 N N . GLY A 1 325 ? -17.156 12.094 6.969 1 81.94 325 GLY A N 1
ATOM 2663 C CA . GLY A 1 325 ? -16.562 11.203 5.98 1 81.94 325 GLY A CA 1
ATOM 2664 C C . GLY A 1 325 ? -15.25 11.727 5.426 1 81.94 325 GLY A C 1
ATOM 2665 O O . GLY A 1 325 ? -14.656 11.109 4.539 1 81.94 325 GLY A O 1
ATOM 2666 N N . ILE A 1 326 ? -14.75 12.812 5.953 1 86.81 326 ILE A N 1
ATOM 2667 C CA . ILE A 1 326 ? -13.539 13.391 5.375 1 86.81 326 ILE A CA 1
ATOM 2668 C C . ILE A 1 326 ? -12.375 13.219 6.34 1 86.81 326 ILE A C 1
ATOM 2670 O O . ILE A 1 326 ? -11.219 13.453 5.977 1 86.81 326 ILE A O 1
ATOM 2674 N N . GLY A 1 327 ? -12.602 12.703 7.535 1 89.38 327 GLY A N 1
ATOM 2675 C CA . GLY A 1 327 ? -11.594 12.586 8.578 1 89.38 327 GLY A CA 1
ATOM 2676 C C . GLY A 1 327 ? -10.375 11.789 8.141 1 89.38 327 GLY A C 1
ATOM 2677 O O . GLY A 1 327 ? -9.242 12.227 8.344 1 89.38 327 GLY A O 1
ATOM 2678 N N . LEU A 1 328 ? -10.641 10.688 7.551 1 93 328 LEU A N 1
ATOM 2679 C CA . LEU A 1 328 ? -9.539 9.82 7.141 1 93 328 LEU A CA 1
ATOM 2680 C C . LEU A 1 328 ? -8.742 10.461 6.012 1 93 328 LEU A C 1
ATOM 2682 O O . LEU A 1 328 ? -7.512 10.398 6.008 1 93 328 LEU A O 1
ATOM 2686 N N . THR A 1 329 ? -9.414 11.078 5.098 1 91.75 329 THR A N 1
ATOM 2687 C CA . THR A 1 329 ? -8.742 11.773 4.004 1 91.75 329 THR A CA 1
ATOM 2688 C C . THR A 1 329 ? -7.879 12.906 4.531 1 91.75 329 THR A C 1
ATOM 2690 O O . THR A 1 329 ? -6.73 13.078 4.105 1 91.75 329 THR A O 1
ATOM 2693 N N . MET A 1 330 ? -8.398 13.641 5.445 1 92.19 330 MET A N 1
ATOM 2694 C CA . MET A 1 330 ? -7.648 14.727 6.062 1 92.19 330 MET A CA 1
ATOM 2695 C C . MET A 1 330 ? -6.438 14.195 6.82 1 92.19 330 MET A C 1
ATOM 2697 O O . MET A 1 330 ? -5.375 14.82 6.824 1 92.19 330 MET A O 1
ATOM 2701 N N . SER A 1 331 ? -6.656 13.086 7.48 1 96.12 331 SER A N 1
ATOM 2702 C CA . SER A 1 331 ? -5.551 12.469 8.203 1 96.12 331 SER A CA 1
ATOM 2703 C C . SER A 1 331 ? -4.391 12.141 7.27 1 96.12 331 SER A C 1
ATOM 2705 O O . SER A 1 331 ? -3.227 12.336 7.625 1 96.12 331 SER A O 1
ATOM 2707 N N . ARG A 1 332 ? -4.75 11.633 6.145 1 96.94 332 ARG A N 1
ATOM 2708 C CA . ARG A 1 332 ? -3.713 11.312 5.172 1 96.94 332 ARG A CA 1
ATOM 2709 C C . ARG A 1 332 ? -2.973 12.57 4.723 1 96.94 332 ARG A C 1
ATOM 2711 O O . ARG A 1 332 ? -1.746 12.562 4.594 1 96.94 332 ARG A O 1
ATOM 2718 N N . ILE A 1 333 ? -3.664 13.641 4.488 1 95.56 333 ILE A N 1
ATOM 2719 C CA . ILE A 1 333 ? -3.061 14.898 4.055 1 95.56 333 ILE A CA 1
ATOM 2720 C C . ILE A 1 333 ? -2.158 15.438 5.164 1 95.56 333 ILE A C 1
ATOM 2722 O O . ILE A 1 333 ? -1.041 15.891 4.895 1 95.56 333 ILE A O 1
ATOM 2726 N N . TYR A 1 334 ? -2.639 15.383 6.41 1 95.62 334 TYR A N 1
ATOM 2727 C CA . TYR A 1 334 ? -1.829 15.805 7.547 1 95.62 334 TYR A CA 1
ATOM 2728 C C . TYR A 1 334 ? -0.545 14.984 7.641 1 95.62 334 TYR A C 1
ATOM 2730 O O . TYR A 1 334 ? 0.538 15.539 7.844 1 95.62 334 TYR A O 1
ATOM 2738 N N . ALA A 1 335 ? -0.668 13.703 7.488 1 97 335 ALA A N 1
ATOM 2739 C CA . ALA A 1 335 ? 0.491 12.82 7.59 1 97 335 ALA A CA 1
ATOM 2740 C C . ALA A 1 335 ? 1.509 13.117 6.492 1 97 335 ALA A C 1
ATOM 2742 O O . ALA A 1 335 ? 2.715 13.156 6.75 1 97 335 ALA A O 1
ATOM 2743 N N . GLU A 1 336 ? 1.034 13.422 5.352 1 97.06 336 GLU A N 1
ATOM 2744 C CA . GLU A 1 336 ? 1.902 13.602 4.195 1 97.06 336 GLU A CA 1
ATOM 2745 C C . GLU A 1 336 ? 2.488 15.008 4.156 1 97.06 336 GLU A C 1
ATOM 2747 O O . GLU A 1 336 ? 3.473 15.258 3.455 1 97.06 336 GLU A O 1
ATOM 2752 N N . TYR A 1 337 ? 1.89 15.898 4.875 1 96.44 337 TYR A N 1
ATOM 2753 C CA . TYR A 1 337 ? 2.246 17.312 4.785 1 96.44 337 TYR A CA 1
ATOM 2754 C C . TYR A 1 337 ? 3.713 17.531 5.133 1 96.44 337 TYR A C 1
ATOM 2756 O O . TYR A 1 337 ? 4.43 18.234 4.418 1 96.44 337 TYR A O 1
ATOM 2764 N N . TRP A 1 338 ? 4.137 16.859 6.156 1 95.81 338 TRP A N 1
ATOM 2765 C CA . TRP A 1 338 ? 5.523 17.016 6.59 1 95.81 338 TRP A CA 1
ATOM 2766 C C . TRP A 1 338 ? 6.387 15.867 6.09 1 95.81 338 TRP A C 1
ATOM 2768 O O . TRP A 1 338 ? 7.438 15.578 6.668 1 95.81 338 TRP A O 1
ATOM 2778 N N . GLY A 1 339 ? 5.895 15.102 5.152 1 95.31 339 GLY A N 1
ATOM 2779 C CA . GLY A 1 339 ? 6.703 14.07 4.527 1 95.31 339 GLY A CA 1
ATOM 2780 C C . GLY A 1 339 ? 6.445 12.688 5.09 1 95.31 339 GLY A C 1
ATOM 2781 O O . GLY A 1 339 ? 7.188 11.742 4.809 1 95.31 339 GLY A O 1
ATOM 2782 N N . GLY A 1 340 ? 5.469 12.523 5.891 1 96.5 340 GLY A N 1
ATOM 2783 C CA . GLY A 1 340 ? 5.082 11.219 6.402 1 96.5 340 GLY A CA 1
ATOM 2784 C C . GLY A 1 340 ? 4.16 10.461 5.465 1 96.5 340 GLY A C 1
ATOM 2785 O O . GLY A 1 340 ? 4.168 10.695 4.254 1 96.5 340 GLY A O 1
ATOM 2786 N N . GLU A 1 341 ? 3.5 9.492 6.09 1 96.69 341 GLU A N 1
ATOM 2787 C CA . GLU A 1 341 ? 2.643 8.617 5.297 1 96.69 341 GLU A CA 1
ATOM 2788 C C . GLU A 1 341 ? 1.533 8.008 6.148 1 96.69 341 GLU A C 1
ATOM 2790 O O . GLU A 1 341 ? 1.71 7.805 7.352 1 96.69 341 GLU A O 1
ATOM 2795 N N . LEU A 1 342 ? 0.405 7.82 5.574 1 98 342 LEU A N 1
ATOM 2796 C CA . LEU A 1 342 ? -0.69 7.051 6.152 1 98 342 LEU A CA 1
ATOM 2797 C C . LEU A 1 342 ? -1.135 5.941 5.203 1 98 342 LEU A C 1
ATOM 2799 O O . LEU A 1 342 ? -1.462 6.207 4.043 1 98 342 LEU A O 1
ATOM 2803 N N . GLN A 1 343 ? -1.061 4.73 5.629 1 97.31 343 GLN A N 1
ATOM 2804 C CA . GLN A 1 343 ? -1.522 3.584 4.855 1 97.31 343 GLN A CA 1
ATOM 2805 C C . GLN A 1 343 ? -2.59 2.801 5.613 1 97.31 343 GLN A C 1
ATOM 2807 O O . GLN A 1 343 ? -2.494 2.629 6.832 1 97.31 343 GLN A O 1
ATOM 2812 N N . VAL A 1 344 ? -3.578 2.418 4.898 1 97.81 344 VAL A N 1
ATOM 2813 C CA . VAL A 1 344 ? -4.648 1.599 5.457 1 97.81 344 VAL A CA 1
ATOM 2814 C C . VAL A 1 344 ? -4.75 0.284 4.688 1 97.81 344 VAL A C 1
ATOM 2816 O O . VAL A 1 344 ? -4.766 0.279 3.453 1 97.81 344 VAL A O 1
ATOM 2819 N N . ILE A 1 345 ? -4.688 -0.799 5.363 1 96.94 345 ILE A N 1
ATOM 2820 C CA . ILE A 1 345 ? -4.922 -2.109 4.762 1 96.94 345 ILE A CA 1
ATOM 2821 C C . ILE A 1 345 ? -6.078 -2.803 5.48 1 96.94 345 ILE A C 1
ATOM 2823 O O . ILE A 1 345 ? -6.207 -2.709 6.703 1 96.94 345 ILE A O 1
ATOM 2827 N N . THR A 1 346 ? -6.906 -3.453 4.723 1 96.69 346 THR A N 1
ATOM 2828 C CA . THR A 1 346 ? -8.125 -4.008 5.305 1 96.69 346 THR A CA 1
ATOM 2829 C C . THR A 1 346 ? -8.328 -5.449 4.852 1 96.69 346 THR A C 1
ATOM 2831 O O . THR A 1 346 ? -7.848 -5.852 3.791 1 96.69 346 THR A O 1
ATOM 2834 N N . MET A 1 347 ? -8.781 -6.262 5.676 1 95.44 347 MET A N 1
ATOM 2835 C CA . MET A 1 347 ? -9.281 -7.602 5.387 1 95.44 347 MET A CA 1
ATOM 2836 C C . MET A 1 347 ? -10.797 -7.664 5.555 1 95.44 347 MET A C 1
ATOM 2838 O O . MET A 1 347 ? -11.305 -7.609 6.676 1 95.44 347 MET A O 1
ATOM 2842 N N . ASP A 1 348 ? -11.445 -7.754 4.402 1 94.69 348 ASP A N 1
ATOM 2843 C CA . ASP A 1 348 ? -12.906 -7.805 4.418 1 94.69 348 ASP A CA 1
ATOM 2844 C C . ASP A 1 348 ? -13.398 -8.992 5.246 1 94.69 348 ASP A C 1
ATOM 2846 O O . ASP A 1 348 ? -12.945 -10.117 5.059 1 94.69 348 ASP A O 1
ATOM 2850 N N . GLY A 1 349 ? -14.273 -8.742 6.18 1 92.75 349 GLY A N 1
ATOM 2851 C CA . GLY A 1 349 ? -14.82 -9.773 7.043 1 92.75 349 GLY A CA 1
ATOM 2852 C C . GLY A 1 349 ? -14.07 -9.906 8.359 1 92.75 349 GLY A C 1
ATOM 2853 O O . GLY A 1 349 ? -14.484 -10.656 9.242 1 92.75 349 GLY A O 1
ATOM 2854 N N . PHE A 1 350 ? -13.016 -9.148 8.578 1 94.19 350 PHE A N 1
ATOM 2855 C CA . PHE A 1 350 ? -12.227 -9.273 9.805 1 94.19 350 PHE A CA 1
ATOM 2856 C C . PHE A 1 350 ? -11.969 -7.902 10.422 1 94.19 350 PHE A C 1
ATOM 2858 O O . PHE A 1 350 ? -12.633 -7.512 11.383 1 94.19 350 PHE A O 1
ATOM 2865 N N . GLY A 1 351 ? -11.102 -7.148 9.719 1 96.94 351 GLY A N 1
ATOM 2866 C CA . GLY A 1 351 ? -10.758 -5.871 10.32 1 96.94 351 GLY A CA 1
ATOM 2867 C C . GLY A 1 351 ? -9.828 -5.039 9.453 1 96.94 351 GLY A C 1
ATOM 2868 O O . GLY A 1 351 ? -9.656 -5.324 8.266 1 96.94 351 GLY A O 1
ATOM 2869 N N . THR A 1 352 ? -9.289 -3.93 10.039 1 97.75 352 THR A N 1
ATOM 2870 C CA . THR A 1 352 ? -8.477 -2.961 9.305 1 97.75 352 THR A CA 1
ATOM 2871 C C . THR A 1 352 ? -7.254 -2.557 10.125 1 97.75 352 THR A C 1
ATOM 2873 O O . THR A 1 352 ? -7.336 -2.418 11.344 1 97.75 352 THR A O 1
ATOM 2876 N N . ASP A 1 353 ? -6.156 -2.424 9.422 1 97.88 353 ASP A N 1
ATOM 2877 C CA . ASP A 1 353 ? -4.934 -1.878 9.992 1 97.88 353 ASP A CA 1
ATOM 2878 C C . ASP A 1 353 ? -4.578 -0.534 9.359 1 97.88 353 ASP A C 1
ATOM 2880 O O . ASP A 1 353 ? -4.57 -0.402 8.133 1 97.88 353 ASP A O 1
ATOM 2884 N N . ALA A 1 354 ? -4.367 0.417 10.219 1 98.31 354 ALA A N 1
ATOM 2885 C CA . ALA A 1 354 ? -3.904 1.724 9.766 1 98.31 354 ALA A CA 1
ATOM 2886 C C . ALA A 1 354 ? -2.48 2 10.242 1 98.31 354 ALA A C 1
ATOM 2888 O O . ALA A 1 354 ? -2.162 1.789 11.414 1 98.31 354 ALA A O 1
ATOM 2889 N N . TYR A 1 355 ? -1.632 2.412 9.328 1 97.88 355 TYR A N 1
ATOM 2890 C CA . TYR A 1 355 ? -0.226 2.684 9.602 1 97.88 355 TYR A CA 1
ATOM 2891 C C . TYR A 1 355 ? 0.108 4.148 9.344 1 97.88 355 TYR A C 1
ATOM 2893 O O . TYR A 1 355 ? -0.201 4.684 8.281 1 97.88 355 TYR A O 1
ATOM 2901 N N . VAL A 1 356 ? 0.749 4.75 10.305 1 97.81 356 VAL A N 1
ATOM 2902 C CA . VAL A 1 356 ? 1.17 6.141 10.164 1 97.81 356 VAL A CA 1
ATOM 2903 C C . VAL A 1 356 ? 2.678 6.246 10.383 1 97.81 356 VAL A C 1
ATOM 2905 O O . VAL A 1 356 ? 3.215 5.703 11.352 1 97.81 356 VAL A O 1
ATOM 2908 N N . ARG A 1 357 ? 3.381 6.812 9.484 1 97.06 357 ARG A N 1
ATOM 2909 C CA . ARG A 1 357 ? 4.789 7.168 9.625 1 97.06 357 ARG A CA 1
ATOM 2910 C C . ARG A 1 357 ? 4.965 8.68 9.742 1 97.06 357 ARG A C 1
ATOM 2912 O O . ARG A 1 357 ? 4.48 9.43 8.891 1 97.06 357 ARG A O 1
ATOM 2919 N N . ILE A 1 358 ? 5.625 9.133 10.719 1 95.81 358 ILE A N 1
ATOM 2920 C CA . ILE A 1 358 ? 5.891 10.547 10.977 1 95.81 358 ILE A CA 1
ATOM 2921 C C . ILE A 1 358 ? 7.395 10.789 11.008 1 95.81 358 ILE A C 1
ATOM 2923 O O . ILE A 1 358 ? 8.109 10.188 11.82 1 95.81 358 ILE A O 1
ATOM 2927 N N . PRO A 1 359 ? 7.871 11.695 10.148 1 94.19 359 PRO A N 1
ATOM 2928 C CA . PRO A 1 359 ? 9.297 12.016 10.25 1 94.19 359 PRO A CA 1
ATOM 2929 C C . PRO A 1 359 ? 9.656 12.711 11.555 1 94.19 359 PRO A C 1
ATOM 2931 O O . PRO A 1 359 ? 8.953 13.633 11.984 1 94.19 359 PRO A O 1
ATOM 2934 N N . ARG A 1 360 ? 10.789 12.305 12.133 1 91.31 360 ARG A N 1
ATOM 2935 C CA . ARG A 1 360 ? 11.133 12.766 13.477 1 91.31 360 ARG A CA 1
ATOM 2936 C C . ARG A 1 360 ? 12.18 13.875 13.414 1 91.31 360 ARG A C 1
ATOM 2938 O O . ARG A 1 360 ? 12.367 14.609 14.391 1 91.31 360 ARG A O 1
ATOM 2945 N N . LEU A 1 361 ? 12.875 14.055 12.312 1 88.06 361 LEU A N 1
ATOM 2946 C CA . LEU A 1 361 ? 14.031 14.945 12.258 1 88.06 361 LEU A CA 1
ATOM 2947 C C . LEU A 1 361 ? 13.609 16.359 11.914 1 88.06 361 LEU A C 1
ATOM 2949 O O . LEU A 1 361 ? 14.375 17.312 12.109 1 88.06 361 LEU A O 1
ATOM 2953 N N . GLY A 1 362 ? 12.391 16.469 11.375 1 90.69 362 GLY A N 1
ATOM 2954 C CA . GLY A 1 362 ? 11.898 17.781 10.992 1 90.69 362 GLY A CA 1
ATOM 2955 C C . GLY A 1 362 ? 12.625 18.375 9.797 1 90.69 362 GLY A C 1
ATOM 2956 O O . GLY A 1 362 ? 12.617 19.594 9.602 1 90.69 362 GLY A O 1
ATOM 2957 N N . THR A 1 363 ? 13.273 17.516 9.016 1 91.88 363 THR A N 1
ATOM 2958 C CA . THR A 1 363 ? 14.109 18 7.914 1 91.88 363 THR A CA 1
ATOM 2959 C C . THR A 1 363 ? 13.359 17.906 6.59 1 91.88 363 THR A C 1
ATOM 2961 O O . THR A 1 363 ? 13.828 18.422 5.57 1 91.88 363 THR A O 1
ATOM 2964 N N . ASN A 1 364 ? 12.242 17.281 6.641 1 92.38 364 ASN A N 1
ATOM 2965 C CA . ASN A 1 364 ? 11.461 17.172 5.41 1 92.38 364 ASN A CA 1
ATOM 2966 C C . ASN A 1 364 ? 10.727 18.469 5.09 1 92.38 364 ASN A C 1
ATOM 2968 O O . ASN A 1 364 ? 10.18 19.109 5.988 1 92.38 364 ASN A O 1
ATOM 2972 N N . THR A 1 365 ? 10.734 18.797 3.854 1 91.12 365 THR A N 1
ATOM 2973 C CA . THR A 1 365 ? 10.008 19.984 3.412 1 91.12 365 THR A CA 1
ATOM 2974 C C . THR A 1 365 ? 8.508 19.703 3.355 1 91.12 365 THR A C 1
ATOM 2976 O O . THR A 1 365 ? 8.086 18.594 3.029 1 91.12 365 THR A O 1
ATOM 2979 N N . GLU A 1 366 ? 7.793 20.734 3.744 1 89.81 366 GLU A N 1
ATOM 2980 C CA . GLU A 1 366 ? 6.348 20.609 3.594 1 89.81 366 GLU A CA 1
ATOM 2981 C C . GLU A 1 366 ? 5.973 20.219 2.166 1 89.81 366 GLU A C 1
ATOM 2983 O O . GLU A 1 366 ? 6.578 20.703 1.207 1 89.81 366 GLU A O 1
ATOM 2988 N N . ASN A 1 367 ? 5.062 19.281 2.082 1 86.81 367 ASN A N 1
ATOM 2989 C CA . ASN A 1 367 ? 4.496 18.891 0.793 1 86.81 367 ASN A CA 1
ATOM 2990 C C . ASN A 1 367 ? 3.328 19.781 0.401 1 86.81 367 ASN A C 1
ATOM 2992 O O . ASN A 1 367 ? 2.219 19.625 0.917 1 86.81 367 ASN A O 1
ATOM 2996 N N . LEU A 1 368 ? 3.596 20.688 -0.579 1 88.88 368 LEU A N 1
ATOM 2997 C CA . LEU A 1 368 ? 2.604 21.688 -0.945 1 88.88 368 LEU A CA 1
ATOM 2998 C C . LEU A 1 368 ? 1.793 21.234 -2.154 1 88.88 368 LEU A C 1
ATOM 3000 O O . LEU A 1 368 ? 2.307 20.516 -3.02 1 88.88 368 LEU A O 1
ATOM 3004 N N . VAL B 1 1 ? 10.016 -18.234 -38.219 1 87.56 1 VAL B N 1
ATOM 3005 C CA . VAL B 1 1 ? 9.125 -19.234 -37.656 1 87.56 1 VAL B CA 1
ATOM 3006 C C . VAL B 1 1 ? 8.461 -18.688 -36.375 1 87.56 1 VAL B C 1
ATOM 3008 O O . VAL B 1 1 ? 7.262 -18.875 -36.188 1 87.56 1 VAL B O 1
ATOM 3011 N N . LEU B 1 2 ? 9.172 -17.844 -35.688 1 90.62 2 LEU B N 1
ATOM 3012 C CA . LEU B 1 2 ? 8.633 -17.328 -34.438 1 90.62 2 LEU B CA 1
ATOM 3013 C C . LEU B 1 2 ? 7.484 -16.359 -34.719 1 90.62 2 LEU B C 1
ATOM 3015 O O . LEU B 1 2 ? 6.543 -16.281 -33.906 1 90.62 2 LEU B O 1
ATOM 3019 N N . GLU B 1 3 ? 7.516 -15.633 -35.781 1 91.69 3 GLU B N 1
ATOM 3020 C CA . GLU B 1 3 ? 6.559 -14.578 -36.094 1 91.69 3 GLU B CA 1
ATOM 3021 C C . GLU B 1 3 ? 5.137 -15.133 -36.188 1 91.69 3 GLU B C 1
ATOM 3023 O O . GLU B 1 3 ? 4.18 -14.469 -35.781 1 91.69 3 GLU B O 1
ATOM 3028 N N . GLU B 1 4 ? 5.09 -16.312 -36.719 1 93.75 4 GLU B N 1
ATOM 3029 C CA . GLU B 1 4 ? 3.787 -16.969 -36.844 1 93.75 4 GLU B CA 1
ATOM 3030 C C . GLU B 1 4 ? 3.111 -17.109 -35.5 1 93.75 4 GLU B C 1
ATOM 3032 O O . GLU B 1 4 ? 1.883 -17.062 -35.406 1 93.75 4 GLU B O 1
ATOM 3037 N N . TYR B 1 5 ? 3.891 -17.266 -34.531 1 95.12 5 TYR B N 1
ATOM 3038 C CA . TYR B 1 5 ? 3.348 -17.516 -33.188 1 95.12 5 TYR B CA 1
ATOM 3039 C C . TYR B 1 5 ? 3.289 -16.234 -32.375 1 95.12 5 TYR B C 1
ATOM 3041 O O . TYR B 1 5 ? 2.424 -16.078 -31.516 1 95.12 5 TYR B O 1
ATOM 3049 N N . THR B 1 6 ? 4.16 -15.297 -32.625 1 94.25 6 THR B N 1
ATOM 3050 C CA . THR B 1 6 ? 4.223 -14.062 -31.859 1 94.25 6 THR B CA 1
ATOM 3051 C C . THR B 1 6 ? 3.066 -13.141 -32.219 1 94.25 6 THR B C 1
ATOM 3053 O O . THR B 1 6 ? 2.734 -12.227 -31.453 1 94.25 6 THR B O 1
ATOM 3056 N N . VAL B 1 7 ? 2.494 -13.344 -33.375 1 94.38 7 VAL B N 1
ATOM 3057 C CA . VAL B 1 7 ? 1.385 -12.5 -33.781 1 94.38 7 VAL B CA 1
ATOM 3058 C C . VAL B 1 7 ? 0.093 -12.961 -33.125 1 94.38 7 VAL B C 1
ATOM 3060 O O . VAL B 1 7 ? -0.892 -12.219 -33.062 1 94.38 7 VAL B O 1
ATOM 3063 N N . GLN B 1 8 ? 0.068 -14.234 -32.688 1 94.31 8 GLN B N 1
ATOM 3064 C CA . GLN B 1 8 ? -1.105 -14.766 -32.031 1 94.31 8 GLN B CA 1
ATOM 3065 C C . GLN B 1 8 ? -1.189 -14.258 -30.578 1 94.31 8 GLN B C 1
ATOM 3067 O O . GLN B 1 8 ? -0.172 -14.164 -29.891 1 94.31 8 GLN B O 1
ATOM 3072 N N . PRO B 1 9 ? -2.393 -13.938 -30.188 1 93.06 9 PRO B N 1
ATOM 3073 C CA . PRO B 1 9 ? -2.533 -13.531 -28.781 1 93.06 9 PRO B CA 1
ATOM 3074 C C . PRO B 1 9 ? -2.486 -14.719 -27.828 1 93.06 9 PRO B C 1
ATOM 3076 O O . PRO B 1 9 ? -2.873 -15.828 -28.188 1 93.06 9 PRO B O 1
ATOM 3079 N N . VAL B 1 10 ? -1.978 -14.445 -26.656 1 92.44 10 VAL B N 1
ATOM 3080 C CA . VAL B 1 10 ? -2.021 -15.453 -25.594 1 92.44 10 VAL B CA 1
ATOM 3081 C C . VAL B 1 10 ? -3.443 -15.578 -25.062 1 92.44 10 VAL B C 1
ATOM 3083 O O . VAL B 1 10 ? -4.109 -14.57 -24.812 1 92.44 10 VAL B O 1
ATOM 3086 N N . ASN B 1 11 ? -3.875 -16.766 -24.922 1 92.06 11 ASN B N 1
ATOM 3087 C CA . ASN B 1 11 ? -5.207 -17 -24.359 1 92.06 11 ASN B CA 1
ATOM 3088 C C . ASN B 1 11 ? -5.16 -17.203 -22.859 1 92.06 11 ASN B C 1
ATOM 3090 O O . ASN B 1 11 ? -4.773 -18.266 -22.375 1 92.06 11 ASN B O 1
ATOM 3094 N N . ALA B 1 12 ? -5.648 -16.188 -22.219 1 92.94 12 ALA B N 1
ATOM 3095 C CA . ALA B 1 12 ? -5.723 -16.297 -20.766 1 92.94 12 ALA B CA 1
ATOM 3096 C C . ALA B 1 12 ? -6.953 -17.078 -20.328 1 92.94 12 ALA B C 1
ATOM 3098 O O . ALA B 1 12 ? -8.016 -16.984 -20.953 1 92.94 12 ALA B O 1
ATOM 3099 N N . SER B 1 13 ? -6.789 -17.891 -19.297 1 93.62 13 SER B N 1
ATOM 3100 C CA . SER B 1 13 ? -7.879 -18.703 -18.781 1 93.62 13 SER B CA 1
ATOM 3101 C C . SER B 1 13 ? -8.117 -18.438 -17.297 1 93.62 13 SER B C 1
ATOM 3103 O O . SER B 1 13 ? -7.281 -17.828 -16.625 1 93.62 13 SER B O 1
ATOM 3105 N N . THR B 1 14 ? -9.312 -18.844 -16.875 1 95.62 14 THR B N 1
ATOM 3106 C CA . THR B 1 14 ? -9.648 -18.781 -15.453 1 95.62 14 THR B CA 1
ATOM 3107 C C . THR B 1 14 ? -9.539 -20.156 -14.805 1 95.62 14 THR B C 1
ATOM 3109 O O . THR B 1 14 ? -9.531 -21.172 -15.5 1 95.62 14 THR B O 1
ATOM 3112 N N . LEU B 1 15 ? -9.422 -20.141 -13.547 1 94.56 15 LEU B N 1
ATOM 3113 C CA . LEU B 1 15 ? -9.445 -21.406 -12.828 1 94.56 15 LEU B CA 1
ATOM 3114 C C . LEU B 1 15 ? -10.734 -22.172 -13.125 1 94.56 15 LEU B C 1
ATOM 3116 O O . LEU B 1 15 ? -10.703 -23.406 -13.297 1 94.56 15 LEU B O 1
ATOM 3120 N N . ARG B 1 16 ? -11.758 -21.5 -13.211 1 93.69 16 ARG B N 1
ATOM 3121 C CA . ARG B 1 16 ? -13.062 -22.094 -13.477 1 93.69 16 ARG B CA 1
ATOM 3122 C C . ARG B 1 16 ? -13.078 -22.781 -14.844 1 93.69 16 ARG B C 1
ATOM 3124 O O . ARG B 1 16 ? -13.656 -23.859 -15 1 93.69 16 ARG B O 1
ATOM 3131 N N . GLN B 1 17 ? -12.523 -22.156 -15.781 1 94.31 17 GLN B N 1
ATOM 3132 C CA . GLN B 1 17 ? -12.438 -22.734 -17.125 1 94.31 17 GLN B CA 1
ATOM 3133 C C . GLN B 1 17 ? -11.641 -24.031 -17.109 1 94.31 17 GLN B C 1
ATOM 3135 O O . GLN B 1 17 ? -12.031 -25.016 -17.75 1 94.31 17 GLN B O 1
ATOM 3140 N N . PHE B 1 18 ? -10.547 -24.031 -16.391 1 94.12 18 PHE B N 1
ATOM 3141 C CA . PHE B 1 18 ? -9.742 -25.25 -16.281 1 94.12 18 PHE B CA 1
ATOM 3142 C C . PHE B 1 18 ? -10.539 -26.359 -15.617 1 94.12 18 PHE B C 1
ATOM 3144 O O . PHE B 1 18 ? -10.469 -27.516 -16.047 1 94.12 18 PHE B O 1
ATOM 3151 N N . ILE B 1 19 ? -11.273 -26 -14.625 1 92.5 19 ILE B N 1
ATOM 3152 C CA . ILE B 1 19 ? -12.07 -26.969 -13.891 1 92.5 19 ILE B CA 1
ATOM 3153 C C . ILE B 1 19 ? -13.172 -27.516 -14.789 1 92.5 19 ILE B C 1
ATOM 3155 O O . ILE B 1 19 ? -13.367 -28.734 -14.867 1 92.5 19 ILE B O 1
ATOM 3159 N N . PHE B 1 20 ? -13.82 -26.625 -15.422 1 90.12 20 PHE B N 1
ATOM 3160 C CA . PHE B 1 20 ? -14.93 -27.016 -16.297 1 90.12 20 PHE B CA 1
ATOM 3161 C C . PHE B 1 20 ? -14.453 -27.969 -17.375 1 90.12 20 PHE B C 1
ATOM 3163 O O . PHE B 1 20 ? -15.086 -29 -17.641 1 90.12 20 PHE B O 1
ATOM 3170 N N . PHE B 1 21 ? -13.391 -27.641 -17.969 1 89.12 21 PHE B N 1
ATOM 3171 C CA . PHE B 1 21 ? -12.859 -28.469 -19.047 1 89.12 21 PHE B CA 1
ATOM 3172 C C . PHE B 1 21 ? -12.352 -29.797 -18.5 1 89.12 21 PHE B C 1
ATOM 3174 O O . PHE B 1 21 ? -12.461 -30.828 -19.156 1 89.12 21 PHE B O 1
ATOM 3181 N N . GLY B 1 22 ? -11.789 -29.719 -17.391 1 88.62 22 GLY B N 1
ATOM 3182 C CA . GLY B 1 22 ? -11.148 -30.891 -16.812 1 88.62 22 GLY B CA 1
ATOM 3183 C C . GLY B 1 22 ? -12.125 -31.859 -16.172 1 88.62 22 GLY B C 1
ATOM 3184 O O . GLY B 1 22 ? -11.766 -33 -15.867 1 88.62 22 GLY B O 1
ATOM 3185 N N . ARG B 1 23 ? -13.305 -31.25 -16.156 1 82.81 23 ARG B N 1
ATOM 3186 C CA . ARG B 1 23 ? -14.328 -32.094 -15.555 1 82.81 23 ARG B CA 1
ATOM 3187 C C . ARG B 1 23 ? -14.781 -33.188 -16.531 1 82.81 23 ARG B C 1
ATOM 3189 O O . ARG B 1 23 ? -14.922 -32.938 -17.734 1 82.81 23 ARG B O 1
ATOM 3196 N N . GLN B 1 24 ? -14.773 -34.5 -16.172 1 79.38 24 GLN B N 1
ATOM 3197 C CA . GLN B 1 24 ? -15.211 -35.688 -16.922 1 79.38 24 GLN B CA 1
ATOM 3198 C C . GLN B 1 24 ? -14.336 -35.906 -18.141 1 79.38 24 GLN B C 1
ATOM 3200 O O . GLN B 1 24 ? -14.836 -36 -19.266 1 79.38 24 GLN B O 1
ATOM 3205 N N . MET B 1 25 ? -13.219 -36.031 -18 1 81.69 25 MET B N 1
ATOM 3206 C CA . MET B 1 25 ? -12.211 -36.188 -19.047 1 81.69 25 MET B CA 1
ATOM 3207 C C . MET B 1 25 ? -12.375 -37.531 -19.75 1 81.69 25 MET B C 1
ATOM 3209 O O . MET B 1 25 ? -12.664 -38.531 -19.109 1 81.69 25 MET B O 1
ATOM 3213 N N . ASN B 1 26 ? -12.484 -37.438 -21.031 1 85.88 26 ASN B N 1
ATOM 3214 C CA . ASN B 1 26 ? -12.414 -38.625 -21.891 1 85.88 26 ASN B CA 1
ATOM 3215 C C . ASN B 1 26 ? -11.32 -38.5 -22.938 1 85.88 26 ASN B C 1
ATOM 3217 O O . ASN B 1 26 ? -10.625 -37.5 -23 1 85.88 26 ASN B O 1
ATOM 3221 N N . THR B 1 27 ? -11.164 -39.531 -23.672 1 86.69 27 THR B N 1
ATOM 3222 C CA . THR B 1 27 ? -10.047 -39.562 -24.594 1 86.69 27 THR B CA 1
ATOM 3223 C C . THR B 1 27 ? -10.141 -38.438 -25.609 1 86.69 27 THR B C 1
ATOM 3225 O O . THR B 1 27 ? -9.133 -37.781 -25.922 1 86.69 27 THR B O 1
ATOM 3228 N N . ASP B 1 28 ? -11.281 -38.188 -26.062 1 90.75 28 ASP B N 1
ATOM 3229 C CA . ASP B 1 28 ? -11.477 -37.125 -27.062 1 90.75 28 ASP B CA 1
ATOM 3230 C C . ASP B 1 28 ? -11.117 -35.781 -26.484 1 90.75 28 ASP B C 1
ATOM 3232 O O . ASP B 1 28 ? -10.438 -34.969 -27.141 1 90.75 28 ASP B O 1
ATOM 3236 N N . ARG B 1 29 ? -11.562 -35.531 -25.312 1 91.5 29 ARG B N 1
ATOM 3237 C CA . ARG B 1 29 ? -11.281 -34.25 -24.656 1 91.5 29 ARG B CA 1
ATOM 3238 C C . ARG B 1 29 ? -9.797 -34.125 -24.328 1 91.5 29 ARG B C 1
ATOM 3240 O O . ARG B 1 29 ? -9.242 -33.031 -24.375 1 91.5 29 ARG B O 1
ATOM 3247 N N . LEU B 1 30 ? -9.273 -35.188 -24 1 93.88 30 LEU B N 1
ATOM 3248 C CA . LEU B 1 30 ? -7.852 -35.188 -23.672 1 93.88 30 LEU B CA 1
ATOM 3249 C C . LEU B 1 30 ? -7.008 -34.812 -24.891 1 93.88 30 LEU B C 1
ATOM 3251 O O . LEU B 1 30 ? -6.039 -34.062 -24.781 1 93.88 30 LEU B O 1
ATOM 3255 N N . LEU B 1 31 ? -7.391 -35.375 -26 1 95.31 31 LEU B N 1
ATOM 3256 C CA . LEU B 1 31 ? -6.66 -35.062 -27.234 1 95.31 31 LEU B CA 1
ATOM 3257 C C . LEU B 1 31 ? -6.84 -33.594 -27.625 1 95.31 31 LEU B C 1
ATOM 3259 O O . LEU B 1 31 ? -5.898 -32.969 -28.078 1 95.31 31 LEU B O 1
ATOM 3263 N N . LYS B 1 32 ? -8.016 -33.125 -27.422 1 94.88 32 LYS B N 1
ATOM 3264 C CA . LYS B 1 32 ? -8.266 -31.703 -27.656 1 94.88 32 LYS B CA 1
ATOM 3265 C C . LYS B 1 32 ? -7.418 -30.828 -26.734 1 94.88 32 LYS B C 1
ATOM 3267 O O . LYS B 1 32 ? -6.848 -29.828 -27.172 1 94.88 32 LYS B O 1
ATOM 3272 N N . SER B 1 33 ? -7.422 -31.234 -25.484 1 94.94 33 SER B N 1
ATOM 3273 C CA . SER B 1 33 ? -6.598 -30.531 -24.5 1 94.94 33 SER B CA 1
ATOM 3274 C C . SER B 1 33 ? -5.129 -30.531 -24.922 1 94.94 33 SER B C 1
ATOM 3276 O O . SER B 1 33 ? -4.453 -29.5 -24.844 1 94.94 33 SER B O 1
ATOM 3278 N N . ALA B 1 34 ? -4.652 -31.625 -25.328 1 97.12 34 ALA B N 1
ATOM 3279 C CA . ALA B 1 34 ? -3.252 -31.766 -25.719 1 97.12 34 ALA B CA 1
ATOM 3280 C C . ALA B 1 34 ? -2.891 -30.828 -26.844 1 97.12 34 ALA B C 1
ATOM 3282 O O . ALA B 1 34 ? -1.851 -30.156 -26.812 1 97.12 34 ALA B O 1
ATOM 3283 N N . ASN B 1 35 ? -3.732 -30.797 -27.828 1 97.94 35 ASN B N 1
ATOM 3284 C CA . ASN B 1 35 ? -3.465 -29.953 -28.984 1 97.94 35 ASN B CA 1
ATOM 3285 C C . ASN B 1 35 ? -3.557 -28.469 -28.609 1 97.94 35 ASN B C 1
ATOM 3287 O O . ASN B 1 35 ? -2.791 -27.641 -29.109 1 97.94 35 ASN B O 1
ATOM 3291 N N . TRP B 1 36 ? -4.512 -28.188 -27.781 1 96.94 36 TRP B N 1
ATOM 3292 C CA . TRP B 1 36 ? -4.629 -26.812 -27.312 1 96.94 36 TRP B CA 1
ATOM 3293 C C . TRP B 1 36 ? -3.389 -26.391 -26.516 1 96.94 36 TRP B C 1
ATOM 3295 O O . TRP B 1 36 ? -2.836 -25.312 -26.734 1 96.94 36 TRP B O 1
ATOM 3305 N N . VAL B 1 37 ? -2.967 -27.203 -25.578 1 97.94 37 VAL B N 1
ATOM 3306 C CA . VAL B 1 37 ? -1.794 -26.953 -24.75 1 97.94 37 VAL B CA 1
ATOM 3307 C C . VAL B 1 37 ? -0.557 -26.812 -25.641 1 97.94 37 VAL B C 1
ATOM 3309 O O . VAL B 1 37 ? 0.26 -25.906 -25.438 1 97.94 37 VAL B O 1
ATOM 3312 N N . ARG B 1 38 ? -0.426 -27.719 -26.547 1 98 38 ARG B N 1
ATOM 3313 C CA . ARG B 1 38 ? 0.686 -27.672 -27.484 1 98 38 ARG B CA 1
ATOM 3314 C C . ARG B 1 38 ? 0.765 -26.312 -28.172 1 98 38 ARG B C 1
ATOM 3316 O O . ARG B 1 38 ? 1.826 -25.688 -28.203 1 98 38 ARG B O 1
ATOM 3323 N N . ASN B 1 39 ? -0.315 -25.906 -28.688 1 97.12 39 ASN B N 1
ATOM 3324 C CA . ASN B 1 39 ? -0.348 -24.625 -29.391 1 97.12 39 ASN B CA 1
ATOM 3325 C C . ASN B 1 39 ? -0.094 -23.453 -28.453 1 97.12 39 ASN B C 1
ATOM 3327 O O . ASN B 1 39 ? 0.66 -22.547 -28.781 1 97.12 39 ASN B O 1
ATOM 3331 N N . GLU B 1 40 ? -0.746 -23.453 -27.312 1 97.38 40 GLU B N 1
ATOM 3332 C CA . GLU B 1 40 ? -0.607 -22.359 -26.359 1 97.38 40 GLU B CA 1
ATOM 3333 C C . GLU B 1 40 ? 0.83 -22.25 -25.859 1 97.38 40 GLU B C 1
ATOM 3335 O O . GLU B 1 40 ? 1.331 -21.141 -25.656 1 97.38 40 GLU B O 1
ATOM 3340 N N . LEU B 1 41 ? 1.445 -23.359 -25.609 1 98.19 41 LEU B N 1
ATOM 3341 C CA . LEU B 1 41 ? 2.832 -23.328 -25.156 1 98.19 41 LEU B CA 1
ATOM 3342 C C . LEU B 1 41 ? 3.742 -22.734 -26.219 1 98.19 41 LEU B C 1
ATOM 3344 O O . LEU B 1 41 ? 4.668 -21.984 -25.906 1 98.19 41 LEU B O 1
ATOM 3348 N N . LEU B 1 42 ? 3.49 -23.078 -27.5 1 97.81 42 LEU B N 1
ATOM 3349 C CA . LEU B 1 42 ? 4.266 -22.516 -28.609 1 97.81 42 LEU B CA 1
ATOM 3350 C C . LEU B 1 42 ? 4.125 -21 -28.641 1 97.81 42 LEU B C 1
ATOM 3352 O O . LEU B 1 42 ? 5.121 -20.281 -28.734 1 97.81 42 LEU B O 1
ATOM 3356 N N . VAL B 1 43 ? 2.938 -20.547 -28.5 1 97.88 43 VAL B N 1
ATOM 3357 C CA . VAL B 1 43 ? 2.662 -19.125 -28.562 1 97.88 43 VAL B CA 1
ATOM 3358 C C . VAL B 1 43 ? 3.346 -18.406 -27.391 1 97.88 43 VAL B C 1
ATOM 3360 O O . VAL B 1 43 ? 4.035 -17.406 -27.578 1 97.88 43 VAL B O 1
ATOM 3363 N N . ARG B 1 44 ? 3.221 -18.906 -26.188 1 97.62 44 ARG B N 1
ATOM 3364 C CA . ARG B 1 44 ? 3.773 -18.281 -25 1 97.62 44 ARG B CA 1
ATOM 3365 C C . ARG B 1 44 ? 5.297 -18.297 -25.016 1 97.62 44 ARG B C 1
ATOM 3367 O O . ARG B 1 44 ? 5.938 -17.312 -24.641 1 97.62 44 ARG B O 1
ATOM 3374 N N . LEU B 1 45 ? 5.848 -19.375 -25.453 1 98 45 LEU B N 1
ATOM 3375 C CA . LEU B 1 45 ? 7.301 -19.438 -25.578 1 98 45 LEU B CA 1
ATOM 3376 C C . LEU B 1 45 ? 7.805 -18.438 -26.609 1 98 45 LEU B C 1
ATOM 3378 O O . LEU B 1 45 ? 8.82 -17.781 -26.391 1 98 45 LEU B O 1
ATOM 3382 N N . ALA B 1 46 ? 7.109 -18.359 -27.719 1 98.06 46 ALA B N 1
ATOM 3383 C CA . ALA B 1 46 ? 7.508 -17.438 -28.781 1 98.06 46 ALA B CA 1
ATOM 3384 C C . ALA B 1 46 ? 7.551 -16 -28.266 1 98.06 46 ALA B C 1
ATOM 3386 O O . ALA B 1 46 ? 8.484 -15.25 -28.578 1 98.06 46 ALA B O 1
ATOM 3387 N N . HIS B 1 47 ? 6.582 -15.633 -27.547 1 97.25 47 HIS B N 1
ATOM 3388 C CA . HIS B 1 47 ? 6.535 -14.281 -26.984 1 97.25 47 HIS B CA 1
ATOM 3389 C C . HIS B 1 47 ? 7.723 -14.023 -26.062 1 97.25 47 HIS B C 1
ATOM 3391 O O . HIS B 1 47 ? 8.312 -12.938 -26.094 1 97.25 47 HIS B O 1
ATOM 3397 N N . ARG B 1 48 ? 8.086 -14.969 -25.25 1 96.81 48 ARG B N 1
ATOM 3398 C CA . ARG B 1 48 ? 9.195 -14.797 -24.312 1 96.81 48 ARG B CA 1
ATOM 3399 C C . ARG B 1 48 ? 10.531 -14.758 -25.047 1 96.81 48 ARG B C 1
ATOM 3401 O O . ARG B 1 48 ? 11.43 -14 -24.672 1 96.81 48 ARG B O 1
ATOM 3408 N N . ILE B 1 49 ? 10.641 -15.633 -26.047 1 97.25 49 ILE B N 1
ATOM 3409 C CA . ILE B 1 49 ? 11.852 -15.594 -26.859 1 97.25 49 ILE B CA 1
ATOM 3410 C C . ILE B 1 49 ? 12.031 -14.203 -27.453 1 97.25 49 ILE B C 1
ATOM 3412 O O . ILE B 1 49 ? 13.141 -13.656 -27.438 1 97.25 49 ILE B O 1
ATOM 3416 N N . ARG B 1 50 ? 10.961 -13.672 -27.922 1 95.94 50 ARG B N 1
ATOM 3417 C CA . ARG B 1 50 ? 11.008 -12.32 -28.469 1 95.94 50 ARG B CA 1
ATOM 3418 C C . ARG B 1 50 ? 11.43 -11.312 -27.406 1 95.94 50 ARG B C 1
ATOM 3420 O O . ARG B 1 50 ? 12.172 -10.375 -27.703 1 95.94 50 ARG B O 1
ATOM 3427 N N . ASP B 1 51 ? 10.961 -11.461 -26.203 1 95.31 51 ASP B N 1
ATOM 3428 C CA . ASP B 1 51 ? 11.344 -10.57 -25.109 1 95.31 51 ASP B CA 1
ATOM 3429 C C . ASP B 1 51 ? 12.852 -10.609 -24.891 1 95.31 51 ASP B C 1
ATOM 3431 O O . ASP B 1 51 ? 13.477 -9.562 -24.656 1 95.31 51 ASP B O 1
ATOM 3435 N N . PHE B 1 52 ? 13.391 -11.82 -24.906 1 95.81 52 PHE B N 1
ATOM 3436 C CA . PHE B 1 52 ? 14.836 -11.961 -24.75 1 95.81 52 PHE B CA 1
ATOM 3437 C C . PHE B 1 52 ? 15.57 -11.195 -25.844 1 95.81 52 PHE B C 1
ATOM 3439 O O . PHE B 1 52 ? 16.594 -10.555 -25.594 1 95.81 52 PHE B O 1
ATOM 3446 N N . GLN B 1 53 ? 15.031 -11.25 -27.016 1 94.44 53 GLN B N 1
ATOM 3447 C CA . GLN B 1 53 ? 15.664 -10.641 -28.172 1 94.44 53 GLN B CA 1
ATOM 3448 C C . GLN B 1 53 ? 15.625 -9.117 -28.094 1 94.44 53 GLN B C 1
ATOM 3450 O O . GLN B 1 53 ? 16.375 -8.438 -28.797 1 94.44 53 GLN B O 1
ATOM 3455 N N . GLN B 1 54 ? 14.82 -8.578 -27.266 1 93.38 54 GLN B N 1
ATOM 3456 C CA . GLN B 1 54 ? 14.672 -7.129 -27.141 1 93.38 54 GLN B CA 1
ATOM 3457 C C . GLN B 1 54 ? 15.547 -6.59 -26.016 1 93.38 54 GLN B C 1
ATOM 3459 O O . GLN B 1 54 ? 15.625 -5.375 -25.812 1 93.38 54 GLN B O 1
ATOM 3464 N N . LEU B 1 55 ? 16.219 -7.453 -25.328 1 93.19 55 LEU B N 1
ATOM 3465 C CA . LEU B 1 55 ? 17.094 -7.016 -24.234 1 93.19 55 LEU B CA 1
ATOM 3466 C C . LEU B 1 55 ? 18.312 -6.293 -24.781 1 93.19 55 LEU B C 1
ATOM 3468 O O . LEU B 1 55 ? 18.797 -6.609 -25.891 1 93.19 55 LEU B O 1
ATOM 3472 N N . PRO B 1 56 ? 18.781 -5.312 -24.031 1 90.75 56 PRO B N 1
ATOM 3473 C CA . PRO B 1 56 ? 20.062 -4.715 -24.438 1 90.75 56 PRO B CA 1
ATOM 3474 C C . PRO B 1 56 ? 21.156 -5.75 -24.625 1 90.75 56 PRO B C 1
ATOM 3476 O O . PRO B 1 56 ? 21.172 -6.781 -23.938 1 90.75 56 PRO B O 1
ATOM 3479 N N . PHE B 1 57 ? 22.125 -5.449 -25.406 1 88.81 57 PHE B N 1
ATOM 3480 C CA . PHE B 1 57 ? 23.188 -6.359 -25.812 1 88.81 57 PHE B CA 1
ATOM 3481 C C . PHE B 1 57 ? 23.938 -6.895 -24.609 1 88.81 57 PHE B C 1
ATOM 3483 O O . PHE B 1 57 ? 24.203 -8.094 -24.516 1 88.81 57 PHE B O 1
ATOM 3490 N N . PHE B 1 58 ? 24.219 -6.059 -23.688 1 87.75 58 PHE B N 1
ATOM 3491 C CA . PHE B 1 58 ? 25.062 -6.449 -22.547 1 87.75 58 PHE B CA 1
ATOM 3492 C C . PHE B 1 58 ? 24.297 -7.387 -21.625 1 87.75 58 PHE B C 1
ATOM 3494 O O . PHE B 1 58 ? 24.906 -8.164 -20.875 1 87.75 58 PHE B O 1
ATOM 3501 N N . VAL B 1 59 ? 23.016 -7.367 -21.656 1 91.5 59 VAL B N 1
ATOM 3502 C CA . VAL B 1 59 ? 22.219 -8.281 -20.844 1 91.5 59 VAL B CA 1
ATOM 3503 C C . VAL B 1 59 ? 22.062 -9.617 -21.578 1 91.5 59 VAL B C 1
ATOM 3505 O O . VAL B 1 59 ? 22.266 -10.68 -20.984 1 91.5 59 VAL B O 1
ATOM 3508 N N . GLY B 1 60 ? 21.719 -9.516 -22.844 1 90.69 60 GLY B N 1
ATOM 3509 C CA . GLY B 1 60 ? 21.484 -10.703 -23.656 1 90.69 60 GLY B CA 1
ATOM 3510 C C . GLY B 1 60 ? 22.719 -11.578 -23.812 1 90.69 60 GLY B C 1
ATOM 3511 O O . GLY B 1 60 ? 22.609 -12.789 -23.984 1 90.69 60 GLY B O 1
ATOM 3512 N N . THR B 1 61 ? 23.891 -10.969 -23.672 1 90.5 61 THR B N 1
ATOM 3513 C CA . THR B 1 61 ? 25.125 -11.719 -23.875 1 90.5 61 THR B CA 1
ATOM 3514 C C . THR B 1 61 ? 25.625 -12.32 -22.562 1 90.5 61 THR B C 1
ATOM 3516 O O . THR B 1 61 ? 26.625 -13.047 -22.547 1 90.5 61 THR B O 1
ATOM 3519 N N . ASN B 1 62 ? 24.953 -11.938 -21.516 1 94.31 62 ASN B N 1
ATOM 3520 C CA . ASN B 1 62 ? 25.266 -12.633 -20.266 1 94.31 62 ASN B CA 1
ATOM 3521 C C . ASN B 1 62 ? 25.078 -14.141 -20.406 1 94.31 62 ASN B C 1
ATOM 3523 O O . ASN B 1 62 ? 24.047 -14.602 -20.875 1 94.31 62 ASN B O 1
ATOM 3527 N N . PRO B 1 63 ? 26.047 -14.906 -19.984 1 95.31 63 PRO B N 1
ATOM 3528 C CA . PRO B 1 63 ? 26 -16.359 -20.234 1 95.31 63 PRO B CA 1
ATOM 3529 C C . PRO B 1 63 ? 24.781 -17.016 -19.594 1 95.31 63 PRO B C 1
ATOM 3531 O O . PRO B 1 63 ? 24.234 -17.969 -20.141 1 95.31 63 PRO B O 1
ATOM 3534 N N . HIS B 1 64 ? 24.422 -16.594 -18.469 1 94.56 64 HIS B N 1
ATOM 3535 C CA . HIS B 1 64 ? 23.281 -17.172 -17.781 1 94.56 64 HIS B CA 1
ATOM 3536 C C . HIS B 1 64 ? 21.984 -16.828 -18.484 1 94.56 64 HIS B C 1
ATOM 3538 O O . HIS B 1 64 ? 21.109 -17.688 -18.641 1 94.56 64 HIS B O 1
ATOM 3544 N N . ILE B 1 65 ? 21.875 -15.633 -18.906 1 95.69 65 ILE B N 1
ATOM 3545 C CA . ILE B 1 65 ? 20.688 -15.195 -19.641 1 95.69 65 ILE B CA 1
ATOM 3546 C C . ILE B 1 65 ? 20.625 -15.906 -20.984 1 95.69 65 ILE B C 1
ATOM 3548 O O . ILE B 1 65 ? 19.547 -16.359 -21.391 1 95.69 65 ILE B O 1
ATOM 3552 N N . GLU B 1 66 ? 21.719 -15.945 -21.594 1 96.62 66 GLU B N 1
ATOM 3553 C CA . GLU B 1 66 ? 21.797 -16.641 -22.875 1 96.62 66 GLU B CA 1
ATOM 3554 C C . GLU B 1 66 ? 21.391 -18.109 -22.734 1 96.62 66 GLU B C 1
ATOM 3556 O O . GLU B 1 66 ? 20.734 -18.672 -23.609 1 96.62 66 GLU B O 1
ATOM 3561 N N . TYR B 1 67 ? 21.859 -18.672 -21.672 1 96.25 67 TYR B N 1
ATOM 3562 C CA . TYR B 1 67 ? 21.5 -20.062 -21.406 1 96.25 67 TYR B CA 1
ATOM 3563 C C . TYR B 1 67 ? 19.984 -20.25 -21.359 1 96.25 67 TYR B C 1
ATOM 3565 O O . TYR B 1 67 ? 19.453 -21.172 -21.953 1 96.25 67 TYR B O 1
ATOM 3573 N N . VAL B 1 68 ? 19.297 -19.375 -20.641 1 96.44 68 VAL B N 1
ATOM 3574 C CA . VAL B 1 68 ? 17.844 -19.453 -20.516 1 96.44 68 VAL B CA 1
ATOM 3575 C C . VAL B 1 68 ? 17.203 -19.219 -21.875 1 96.44 68 VAL B C 1
ATOM 3577 O O . VAL B 1 68 ? 16.219 -19.875 -22.234 1 96.44 68 VAL B O 1
ATOM 3580 N N . TYR B 1 69 ? 17.75 -18.297 -22.594 1 97.12 69 TYR B N 1
ATOM 3581 C CA . TYR B 1 69 ? 17.281 -18.047 -23.953 1 97.12 69 TYR B CA 1
ATOM 3582 C C . TYR B 1 69 ? 17.328 -19.297 -24.797 1 97.12 69 TYR B C 1
ATOM 3584 O O . TYR B 1 69 ? 16.359 -19.641 -25.5 1 97.12 69 TYR B O 1
ATOM 3592 N N . LYS B 1 70 ? 18.391 -20 -24.734 1 97.12 70 LYS B N 1
ATOM 3593 C CA . LYS B 1 70 ? 18.562 -21.219 -25.5 1 97.12 70 LYS B CA 1
ATOM 3594 C C . LYS B 1 70 ? 17.609 -22.312 -25.031 1 97.12 70 LYS B C 1
ATOM 3596 O O . LYS B 1 70 ? 17.125 -23.109 -25.828 1 97.12 70 LYS B O 1
ATOM 3601 N N . LEU B 1 71 ? 17.469 -22.328 -23.734 1 96.69 71 LEU B N 1
ATOM 3602 C CA . LEU B 1 71 ? 16.516 -23.297 -23.188 1 96.69 71 LEU B CA 1
ATOM 3603 C C . LEU B 1 71 ? 15.117 -23.062 -23.734 1 96.69 71 LEU B C 1
ATOM 3605 O O . LEU B 1 71 ? 14.422 -24.031 -24.078 1 96.69 71 LEU B O 1
ATOM 3609 N N . TYR B 1 72 ? 14.727 -21.844 -23.828 1 97.75 72 TYR B N 1
ATOM 3610 C CA . TYR B 1 72 ? 13.406 -21.516 -24.344 1 97.75 72 TYR B CA 1
ATOM 3611 C C . TYR B 1 72 ? 13.305 -21.844 -25.828 1 97.75 72 TYR B C 1
ATOM 3613 O O . TYR B 1 72 ? 12.289 -22.391 -26.281 1 97.75 72 TYR B O 1
ATOM 3621 N N . TRP B 1 73 ? 14.312 -21.562 -26.531 1 97.38 73 TRP B N 1
ATOM 3622 C CA . TRP B 1 73 ? 14.344 -21.906 -27.953 1 97.38 73 TRP B CA 1
ATOM 3623 C C . TRP B 1 73 ? 14.258 -23.406 -28.156 1 97.38 73 TRP B C 1
ATOM 3625 O O . TRP B 1 73 ? 13.547 -23.875 -29.047 1 97.38 73 TRP B O 1
ATOM 3635 N N . GLY B 1 74 ? 15.055 -24.094 -27.359 1 97.69 74 GLY B N 1
ATOM 3636 C CA . GLY B 1 74 ? 15 -25.547 -27.438 1 97.69 74 GLY B CA 1
ATOM 3637 C C . GLY B 1 74 ? 13.625 -26.109 -27.125 1 97.69 74 GLY B C 1
ATOM 3638 O O . GLY B 1 74 ? 13.164 -27.031 -27.812 1 97.69 74 GLY B O 1
ATOM 3639 N N . ALA B 1 75 ? 13.039 -25.609 -26.109 1 98.06 75 ALA B N 1
ATOM 3640 C CA . ALA B 1 75 ? 11.688 -26.031 -25.75 1 98.06 75 ALA B CA 1
ATOM 3641 C C . ALA B 1 75 ? 10.711 -25.75 -26.891 1 98.06 75 ALA B C 1
ATOM 3643 O O . ALA B 1 75 ? 9.891 -26.594 -27.25 1 98.06 75 ALA B O 1
ATOM 3644 N N . PHE B 1 76 ? 10.812 -24.562 -27.469 1 98.25 76 PHE B N 1
ATOM 3645 C CA . PHE B 1 76 ? 9.961 -24.156 -28.578 1 98.25 76 PHE B CA 1
ATOM 3646 C C . PHE B 1 76 ? 10.102 -25.125 -29.75 1 98.25 76 PHE B C 1
ATOM 3648 O O . PHE B 1 76 ? 9.109 -25.609 -30.281 1 98.25 76 PHE B O 1
ATOM 3655 N N . GLU B 1 77 ? 11.289 -25.422 -30.094 1 97.88 77 GLU B N 1
ATOM 3656 C CA . GLU B 1 77 ? 11.547 -26.281 -31.234 1 97.88 77 GLU B CA 1
ATOM 3657 C C . GLU B 1 77 ? 11.078 -27.719 -30.953 1 97.88 77 GLU B C 1
ATOM 3659 O O . GLU B 1 77 ? 10.57 -28.391 -31.859 1 97.88 77 GLU B O 1
ATOM 3664 N N . SER B 1 78 ? 11.289 -28.141 -29.766 1 98.06 78 SER B N 1
ATOM 3665 C CA . SER B 1 78 ? 10.859 -29.5 -29.406 1 98.06 78 SER B CA 1
ATOM 3666 C C . SER B 1 78 ? 9.344 -29.641 -29.516 1 98.06 78 SER B C 1
ATOM 3668 O O . SER B 1 78 ? 8.852 -30.656 -30.016 1 98.06 78 SER B O 1
ATOM 3670 N N . ILE B 1 79 ? 8.648 -28.672 -29.062 1 98.06 79 ILE B N 1
ATOM 3671 C CA . ILE B 1 79 ? 7.191 -28.719 -29.125 1 98.06 79 ILE B CA 1
ATOM 3672 C C . ILE B 1 79 ? 6.727 -28.578 -30.562 1 98.06 79 ILE B C 1
ATOM 3674 O O . ILE B 1 79 ? 5.805 -29.281 -31 1 98.06 79 ILE B O 1
ATOM 3678 N N . ARG B 1 80 ? 7.355 -27.703 -31.266 1 96.81 80 ARG B N 1
ATOM 3679 C CA . ARG B 1 80 ? 7 -27.484 -32.656 1 96.81 80 ARG B CA 1
ATOM 3680 C C . ARG B 1 80 ? 7.184 -28.766 -33.469 1 96.81 80 ARG B C 1
ATOM 3682 O O . ARG B 1 80 ? 6.41 -29.031 -34.406 1 96.81 80 ARG B O 1
ATOM 3689 N N . ALA B 1 81 ? 8.172 -29.469 -33.125 1 96.56 81 ALA B N 1
ATOM 3690 C CA . ALA B 1 81 ? 8.492 -30.688 -33.844 1 96.56 81 ALA B CA 1
ATOM 3691 C C . ALA B 1 81 ? 7.516 -31.812 -33.5 1 96.56 81 ALA B C 1
ATOM 3693 O O . ALA B 1 81 ? 7.426 -32.812 -34.219 1 96.56 81 ALA B O 1
ATOM 3694 N N . CYS B 1 82 ? 6.848 -31.656 -32.438 1 95.69 82 CYS B N 1
ATOM 3695 C CA . CYS B 1 82 ? 5.859 -32.656 -32.031 1 95.69 82 CYS B CA 1
ATOM 3696 C C . CYS B 1 82 ? 4.641 -32.594 -32.938 1 95.69 82 CYS B C 1
ATOM 3698 O O . CYS B 1 82 ? 4.004 -31.562 -33.094 1 95.69 82 CYS B O 1
ATOM 3700 N N . PRO B 1 83 ? 4.297 -33.688 -33.594 1 94.31 83 PRO B N 1
ATOM 3701 C CA . PRO B 1 83 ? 3.127 -33.688 -34.469 1 94.31 83 PRO B CA 1
ATOM 3702 C C . PRO B 1 83 ? 1.814 -33.5 -33.688 1 94.31 83 PRO B C 1
ATOM 3704 O O . PRO B 1 83 ? 1.78 -33.656 -32.469 1 94.31 83 PRO B O 1
ATOM 3707 N N . PRO B 1 84 ? 0.783 -33.094 -34.469 1 95.38 84 PRO B N 1
ATOM 3708 C CA . PRO B 1 84 ? -0.527 -33.031 -33.812 1 95.38 84 PRO B CA 1
ATOM 3709 C C . PRO B 1 84 ? -0.908 -34.312 -33.094 1 95.38 84 PRO B C 1
ATOM 3711 O O . PRO B 1 84 ? -0.598 -35.406 -33.562 1 95.38 84 PRO B O 1
ATOM 3714 N N . ILE B 1 85 ? -1.547 -34.156 -32.031 1 97.12 85 ILE B N 1
ATOM 3715 C CA . ILE B 1 85 ? -1.903 -35.281 -31.172 1 97.12 85 ILE B CA 1
ATOM 3716 C C . ILE B 1 85 ? -3.236 -35.875 -31.625 1 97.12 85 ILE B C 1
ATOM 3718 O O . ILE B 1 85 ? -4.293 -35.281 -31.406 1 97.12 85 ILE B O 1
ATOM 3722 N N . GLU B 1 86 ? -3.215 -37.031 -32.156 1 95.75 86 GLU B N 1
ATOM 3723 C CA . GLU B 1 86 ? -4.414 -37.625 -32.719 1 95.75 86 GLU B CA 1
ATOM 3724 C C . GLU B 1 86 ? -4.828 -38.906 -31.984 1 95.75 86 GLU B C 1
ATOM 3726 O O . GLU B 1 86 ? -5.992 -39.281 -32 1 95.75 86 GLU B O 1
ATOM 3731 N N . LYS B 1 87 ? -3.869 -39.625 -31.406 1 94.62 87 LYS B N 1
ATOM 3732 C CA . LYS B 1 87 ? -4.148 -40.875 -30.703 1 94.62 87 LYS B CA 1
ATOM 3733 C C . LYS B 1 87 ? -3.51 -40.875 -29.312 1 94.62 87 LYS B C 1
ATOM 3735 O O . LYS B 1 87 ? -2.736 -39.969 -28.984 1 94.62 87 LYS B O 1
ATOM 3740 N N . HIS B 1 88 ? -3.799 -41.844 -28.625 1 92.38 88 HIS B N 1
ATOM 3741 C CA . HIS B 1 88 ? -3.328 -41.969 -27.25 1 92.38 88 HIS B CA 1
ATOM 3742 C C . HIS B 1 88 ? -1.806 -42.031 -27.188 1 92.38 88 HIS B C 1
ATOM 3744 O O . HIS B 1 88 ? -1.189 -41.469 -26.281 1 92.38 88 HIS B O 1
ATOM 3750 N N . GLN B 1 89 ? -1.292 -42.719 -28.094 1 94.06 89 GLN B N 1
ATOM 3751 C CA . GLN B 1 89 ? 0.159 -42.844 -28.109 1 94.06 89 GLN B CA 1
ATOM 3752 C C . GLN B 1 89 ? 0.84 -41.5 -28.359 1 94.06 89 GLN B C 1
ATOM 3754 O O . GLN B 1 89 ? 1.907 -41.25 -27.797 1 94.06 89 GLN B O 1
ATOM 3759 N N . ASP B 1 90 ? 0.208 -40.719 -29.203 1 96.31 90 ASP B N 1
ATOM 3760 C CA . ASP B 1 90 ? 0.722 -39.375 -29.438 1 96.31 90 ASP B CA 1
ATOM 3761 C C . ASP B 1 90 ? 0.709 -38.531 -28.156 1 96.31 90 ASP B C 1
ATOM 3763 O O . ASP B 1 90 ? 1.662 -37.812 -27.859 1 96.31 90 ASP B O 1
ATOM 3767 N N . ASN B 1 91 ? -0.337 -38.688 -27.453 1 96.56 91 ASN B N 1
ATOM 3768 C CA . ASN B 1 91 ? -0.455 -37.969 -26.188 1 96.56 91 ASN B CA 1
ATOM 3769 C C . ASN B 1 91 ? 0.598 -38.406 -25.172 1 96.56 91 ASN B C 1
ATOM 3771 O O . ASN B 1 91 ? 1.136 -37.594 -24.438 1 96.56 91 ASN B O 1
ATOM 3775 N N . ALA B 1 92 ? 0.814 -39.656 -25.109 1 95.69 92 ALA B N 1
ATOM 3776 C CA . ALA B 1 92 ? 1.824 -40.188 -24.188 1 95.69 92 ALA B CA 1
ATOM 3777 C C . ALA B 1 92 ? 3.197 -39.594 -24.484 1 95.69 92 ALA B C 1
ATOM 3779 O O . ALA B 1 92 ? 3.928 -39.219 -23.578 1 95.69 92 ALA B O 1
ATOM 3780 N N . ARG B 1 93 ? 3.51 -39.562 -25.75 1 96.62 93 ARG B N 1
ATOM 3781 C CA . ARG B 1 93 ? 4.777 -38.969 -26.156 1 96.62 93 ARG B CA 1
ATOM 3782 C C . ARG B 1 93 ? 4.828 -37.5 -25.812 1 96.62 93 ARG B C 1
ATOM 3784 O O . ARG B 1 93 ? 5.867 -36.969 -25.375 1 96.62 93 ARG B O 1
ATOM 3791 N N . PHE B 1 94 ? 3.723 -36.875 -26.062 1 97.88 94 PHE B N 1
ATOM 3792 C CA . PHE B 1 94 ? 3.637 -35.469 -25.719 1 97.88 94 PHE B CA 1
ATOM 3793 C C . PHE B 1 94 ? 3.816 -35.25 -24.234 1 97.88 94 PHE B C 1
ATOM 3795 O O . PHE B 1 94 ? 4.512 -34.312 -23.812 1 97.88 94 PHE B O 1
ATOM 3802 N N . CYS B 1 95 ? 3.229 -36.031 -23.406 1 97.62 95 CYS B N 1
ATOM 3803 C CA . CYS B 1 95 ? 3.361 -35.938 -21.953 1 97.62 95 CYS B CA 1
ATOM 3804 C C . CYS B 1 95 ? 4.809 -36.125 -21.531 1 97.62 95 CYS B C 1
ATOM 3806 O O . CYS B 1 95 ? 5.289 -35.438 -20.625 1 97.62 95 CYS B O 1
ATOM 3808 N N . GLU B 1 96 ? 5.484 -37 -22.156 1 97.5 96 GLU B N 1
ATOM 3809 C CA . GLU B 1 96 ? 6.898 -37.219 -21.875 1 97.5 96 GLU B CA 1
ATOM 3810 C C . GLU B 1 96 ? 7.715 -35.969 -22.188 1 97.5 96 GLU B C 1
ATOM 3812 O O . GLU B 1 96 ? 8.617 -35.594 -21.438 1 97.5 96 GLU B O 1
ATOM 3817 N N . LEU B 1 97 ? 7.391 -35.406 -23.297 1 98 97 LEU B N 1
ATOM 3818 C CA . LEU B 1 97 ? 8.055 -34.188 -23.688 1 98 97 LEU B CA 1
ATOM 3819 C C . LEU B 1 97 ? 7.812 -33.094 -22.656 1 98 97 LEU B C 1
ATOM 3821 O O . LEU B 1 97 ? 8.75 -32.406 -22.234 1 98 97 LEU B O 1
ATOM 3825 N N . LEU B 1 98 ? 6.551 -32.969 -22.234 1 98 98 LEU B N 1
ATOM 3826 C CA . LEU B 1 98 ? 6.199 -31.953 -21.25 1 98 98 LEU B CA 1
ATOM 3827 C C . LEU B 1 98 ? 6.969 -32.156 -19.938 1 98 98 LEU B C 1
ATOM 3829 O O . LEU B 1 98 ? 7.445 -31.203 -19.328 1 98 98 LEU B O 1
ATOM 3833 N N . GLN B 1 99 ? 7.078 -33.344 -19.516 1 97 99 GLN B N 1
ATOM 3834 C CA . GLN B 1 99 ? 7.805 -33.656 -18.297 1 97 99 GLN B CA 1
ATOM 3835 C C . GLN B 1 99 ? 9.266 -33.25 -18.406 1 97 99 GLN B C 1
ATOM 3837 O O . GLN B 1 99 ? 9.836 -32.688 -17.453 1 97 99 GLN B O 1
ATOM 3842 N N . THR B 1 100 ? 9.812 -33.562 -19.5 1 96.12 100 THR B N 1
ATOM 3843 C CA . THR B 1 100 ? 11.203 -33.188 -19.75 1 96.12 100 THR B CA 1
ATOM 3844 C C . THR B 1 100 ? 11.375 -31.672 -19.719 1 96.12 100 THR B C 1
ATOM 3846 O O . THR B 1 100 ? 12.328 -31.172 -19.125 1 96.12 100 THR B O 1
ATOM 3849 N N . LEU B 1 101 ? 10.492 -31.016 -20.344 1 95.81 101 LEU B N 1
ATOM 3850 C CA . LEU B 1 101 ? 10.562 -29.562 -20.391 1 95.81 101 LEU B CA 1
ATOM 3851 C C . LEU B 1 101 ? 10.398 -28.953 -19 1 95.81 101 LEU B C 1
ATOM 3853 O O . LEU B 1 101 ? 11.039 -27.969 -18.672 1 95.81 101 LEU B O 1
ATOM 3857 N N . LEU B 1 102 ? 9.484 -29.516 -18.188 1 94.69 102 LEU 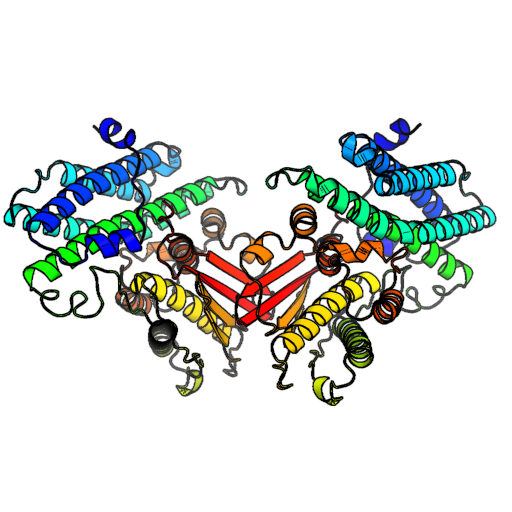B N 1
ATOM 3858 C CA . LEU B 1 102 ? 9.297 -29.062 -16.812 1 94.69 102 LEU B CA 1
ATOM 3859 C C . LEU B 1 102 ? 10.57 -29.266 -16 1 94.69 102 LEU B C 1
ATOM 3861 O O . LEU B 1 102 ? 10.93 -28.406 -15.195 1 94.69 102 LEU B O 1
ATOM 3865 N N . GLU B 1 103 ? 11.211 -30.297 -16.219 1 91.88 103 GLU B N 1
ATOM 3866 C CA . GLU B 1 103 ? 12.469 -30.578 -15.531 1 91.88 103 GLU B CA 1
ATOM 3867 C C . GLU B 1 103 ? 13.547 -29.578 -15.938 1 91.88 103 GLU B C 1
ATOM 3869 O O . GLU B 1 103 ? 14.281 -29.062 -15.078 1 91.88 103 GLU B O 1
ATOM 3874 N N . ASP B 1 104 ? 13.648 -29.344 -17.203 1 91.69 104 ASP B N 1
ATOM 3875 C CA . ASP B 1 104 ? 14.602 -28.344 -17.688 1 91.69 104 ASP B CA 1
ATOM 3876 C C . ASP B 1 104 ? 14.305 -26.969 -17.109 1 91.69 104 ASP B C 1
ATOM 3878 O O . ASP B 1 104 ? 15.219 -26.172 -16.875 1 91.69 104 ASP B O 1
ATOM 3882 N N . GLY B 1 105 ? 13.07 -26.781 -16.906 1 91.38 105 GLY B N 1
ATOM 3883 C CA . GLY B 1 105 ? 12.633 -25.5 -16.406 1 91.38 105 GLY B CA 1
ATOM 3884 C C . GLY B 1 105 ? 13.133 -25.203 -14.992 1 91.38 105 GLY B C 1
ATOM 3885 O O . GLY B 1 105 ? 13.125 -24.062 -14.555 1 91.38 105 GLY B O 1
ATOM 3886 N N . LEU B 1 106 ? 13.539 -26.203 -14.266 1 89.44 106 LEU B N 1
ATOM 3887 C CA . LEU B 1 106 ? 14.039 -26.047 -12.906 1 89.44 106 LEU B CA 1
ATOM 3888 C C . LEU B 1 106 ? 15.336 -25.25 -12.898 1 89.44 106 LEU B C 1
ATOM 3890 O O . LEU B 1 106 ? 15.742 -24.719 -11.859 1 89.44 106 LEU B O 1
ATOM 3894 N N . LEU B 1 107 ? 15.93 -25.094 -14.047 1 89.94 107 LEU B N 1
ATOM 3895 C CA . LEU B 1 107 ? 17.188 -24.391 -14.18 1 89.94 107 LEU B CA 1
ATOM 3896 C C . LEU B 1 107 ? 16.969 -22.906 -14.477 1 89.94 107 LEU B C 1
ATOM 3898 O O . LEU B 1 107 ? 17.875 -22.094 -14.336 1 89.94 107 LEU B O 1
ATOM 3902 N N . VAL B 1 108 ? 15.812 -22.594 -14.797 1 91.56 108 VAL B N 1
ATOM 3903 C CA . VAL B 1 108 ? 15.531 -21.281 -15.383 1 91.56 108 VAL B CA 1
ATOM 3904 C C . VAL B 1 108 ? 15.664 -20.203 -14.32 1 91.56 108 VAL B C 1
ATOM 3906 O O . VAL B 1 108 ? 16.375 -19.219 -14.516 1 91.56 108 VAL B O 1
ATOM 3909 N N . LEU B 1 109 ? 15.055 -20.391 -13.188 1 88.81 109 LEU B N 1
ATOM 3910 C CA . LEU B 1 109 ? 14.969 -19.344 -12.188 1 88.81 109 LEU B CA 1
ATOM 3911 C C . LEU B 1 109 ? 16.359 -19 -11.641 1 88.81 109 LEU B C 1
ATOM 3913 O O . LEU B 1 109 ? 16.734 -17.828 -11.602 1 88.81 109 LEU B O 1
ATOM 3917 N N . PRO B 1 110 ? 17.141 -19.984 -11.273 1 88.06 110 PRO B N 1
ATOM 3918 C CA . PRO B 1 110 ? 18.484 -19.656 -10.773 1 88.06 110 PRO B CA 1
ATOM 3919 C C . PRO B 1 110 ? 19.344 -18.969 -11.82 1 88.06 110 PRO B C 1
ATOM 3921 O O . PRO B 1 110 ? 20.062 -18.016 -11.508 1 88.06 110 PRO B O 1
ATOM 3924 N N . ARG B 1 111 ? 19.234 -19.375 -13.07 1 91.88 111 ARG B N 1
ATOM 3925 C CA . ARG B 1 111 ? 20.031 -18.781 -14.141 1 91.88 111 ARG B CA 1
ATOM 3926 C C . ARG B 1 111 ? 19.578 -17.359 -14.453 1 91.88 111 ARG B C 1
ATOM 3928 O O . ARG B 1 111 ? 20.406 -16.484 -14.672 1 91.88 111 ARG B O 1
ATOM 3935 N N . LEU B 1 112 ? 18.328 -17.188 -14.461 1 91.88 112 LEU B N 1
ATOM 3936 C CA . LEU B 1 112 ? 17.797 -15.836 -14.688 1 91.88 112 LEU B CA 1
ATOM 3937 C C . LEU B 1 112 ? 18.234 -14.891 -13.578 1 91.88 112 LEU B C 1
ATOM 3939 O O . LEU B 1 112 ? 18.672 -13.766 -13.852 1 91.88 112 LEU B O 1
ATOM 3943 N N . ALA B 1 113 ? 18.094 -15.359 -12.359 1 89.19 113 ALA B N 1
ATOM 3944 C CA . ALA B 1 113 ? 18.469 -14.531 -11.211 1 89.19 113 ALA B CA 1
ATOM 3945 C C . ALA B 1 113 ? 19.938 -14.164 -11.258 1 89.19 113 ALA B C 1
ATOM 3947 O O . ALA B 1 113 ? 20.297 -13.008 -11.016 1 89.19 113 ALA B O 1
ATOM 3948 N N . GLN B 1 114 ? 20.719 -15.125 -11.57 1 90.56 114 GLN B N 1
ATOM 3949 C CA . GLN B 1 114 ? 22.156 -14.883 -11.648 1 90.56 114 GLN B CA 1
ATOM 3950 C C . GLN B 1 114 ? 22.484 -13.906 -12.773 1 90.56 114 GLN B C 1
ATOM 3952 O O . GLN B 1 114 ? 23.234 -12.945 -12.57 1 90.56 114 GLN B O 1
ATOM 3957 N N . GLY B 1 115 ? 21.953 -14.172 -13.898 1 93.31 115 GLY B N 1
ATOM 3958 C CA . GLY B 1 115 ? 22.219 -13.312 -15.039 1 93.31 115 GLY B CA 1
ATOM 3959 C C . GLY B 1 115 ? 21.75 -11.883 -14.828 1 93.31 115 GLY B C 1
ATOM 3960 O O . GLY B 1 115 ? 22.469 -10.938 -15.156 1 93.31 115 GLY B O 1
ATOM 3961 N N . LEU B 1 116 ? 20.625 -11.711 -14.312 1 92.12 116 LEU B N 1
ATOM 3962 C CA . LEU B 1 116 ? 20.078 -10.383 -14.078 1 92.12 116 LEU B CA 1
ATOM 3963 C C . LEU B 1 116 ? 20.844 -9.656 -12.992 1 92.12 116 LEU B C 1
ATOM 3965 O O . LEU B 1 116 ? 21.062 -8.445 -13.07 1 92.12 116 LEU B O 1
ATOM 3969 N N . SER B 1 117 ? 21.203 -10.43 -11.961 1 91.62 117 SER B N 1
ATOM 3970 C CA . SER B 1 117 ? 22 -9.82 -10.898 1 91.62 117 SER B CA 1
ATOM 3971 C C . SER B 1 117 ? 23.312 -9.266 -11.438 1 91.62 117 SER B C 1
ATOM 3973 O O . SER B 1 117 ? 23.734 -8.164 -11.07 1 91.62 117 SER B O 1
ATOM 3975 N N . GLU B 1 118 ? 23.922 -10.023 -12.281 1 91.88 118 GLU B N 1
ATOM 3976 C CA . GLU B 1 118 ? 25.188 -9.594 -12.875 1 91.88 118 GLU B CA 1
ATOM 3977 C C . GLU B 1 118 ? 24.984 -8.398 -13.797 1 91.88 118 GLU B C 1
ATOM 3979 O O . GLU B 1 118 ? 25.875 -7.559 -13.945 1 91.88 118 GLU B O 1
ATOM 3984 N N . SER B 1 119 ? 23.844 -8.344 -14.375 1 92.81 119 SER B N 1
ATOM 3985 C CA . SER B 1 119 ? 23.562 -7.285 -15.336 1 92.81 119 SER B CA 1
ATOM 3986 C C . SER B 1 119 ? 23.078 -6.02 -14.633 1 92.81 119 SER B C 1
ATOM 3988 O O . SER B 1 119 ? 23.156 -4.926 -15.195 1 92.81 119 SER B O 1
ATOM 3990 N N . ALA B 1 120 ? 22.594 -6.145 -13.461 1 92.12 120 ALA B N 1
ATOM 3991 C CA . ALA B 1 120 ? 21.969 -5.043 -12.727 1 92.12 120 ALA B CA 1
ATOM 3992 C C . ALA B 1 120 ? 22.969 -3.918 -12.477 1 92.12 120 ALA B C 1
ATOM 3994 O O . ALA B 1 120 ? 22.594 -2.748 -12.398 1 92.12 120 ALA B O 1
ATOM 3995 N N . ALA B 1 121 ? 24.188 -4.238 -12.391 1 86.75 121 ALA B N 1
ATOM 3996 C CA . ALA B 1 121 ? 25.234 -3.268 -12.094 1 86.75 121 ALA B CA 1
ATOM 3997 C C . ALA B 1 121 ? 25.328 -2.197 -13.18 1 86.75 121 ALA B C 1
ATOM 3999 O O . ALA B 1 121 ? 25.797 -1.083 -12.922 1 86.75 121 ALA B O 1
ATOM 4000 N N . TYR B 1 122 ? 24.797 -2.48 -14.281 1 86.75 122 TYR B N 1
ATOM 4001 C CA . TYR B 1 122 ? 24.969 -1.594 -15.422 1 86.75 122 TYR B CA 1
ATOM 4002 C C . TYR B 1 122 ? 23.75 -0.695 -15.609 1 86.75 122 TYR B C 1
ATOM 4004 O O . TYR B 1 122 ? 23.734 0.149 -16.516 1 86.75 122 TYR B O 1
ATOM 4012 N N . TYR B 1 123 ? 22.734 -0.769 -14.82 1 88.25 123 TYR B N 1
ATOM 4013 C CA . TYR B 1 123 ? 21.516 0.029 -14.945 1 88.25 123 TYR B CA 1
ATOM 4014 C C . TYR B 1 123 ? 21.5 1.16 -13.922 1 88.25 123 TYR B C 1
ATOM 4016 O O . TYR B 1 123 ? 21.906 0.973 -12.773 1 88.25 123 TYR B O 1
ATOM 4024 N N . PRO B 1 124 ? 21.016 2.297 -14.422 1 86 124 PRO B N 1
ATOM 4025 C CA . PRO B 1 124 ? 20.75 3.34 -13.43 1 86 124 PRO B CA 1
ATOM 4026 C C . PRO B 1 124 ? 19.641 2.965 -12.453 1 86 124 PRO B C 1
ATOM 4028 O O . PRO B 1 124 ? 18.688 2.273 -12.836 1 86 124 PRO B O 1
ATOM 4031 N N . PRO B 1 125 ? 19.766 3.418 -11.289 1 79.88 125 PRO B N 1
ATOM 4032 C CA . PRO B 1 125 ? 18.812 3.037 -10.242 1 79.88 125 PRO B CA 1
ATOM 4033 C C . PRO B 1 125 ? 17.375 3.4 -10.586 1 79.88 125 PRO B C 1
ATOM 4035 O O . PRO B 1 125 ? 16.438 2.748 -10.117 1 79.88 125 PRO B O 1
ATOM 4038 N N . GLU B 1 126 ? 17.203 4.312 -11.367 1 82.12 126 GLU B N 1
ATOM 4039 C CA . GLU B 1 126 ? 15.859 4.793 -11.648 1 82.12 126 GLU B CA 1
ATOM 4040 C C . GLU B 1 126 ? 15.188 3.951 -12.734 1 82.12 126 GLU B C 1
ATOM 4042 O O . GLU B 1 126 ? 13.969 3.988 -12.891 1 82.12 126 GLU B O 1
ATOM 4047 N N . GLN B 1 127 ? 16.031 3.242 -13.43 1 84.94 127 GLN B N 1
ATOM 4048 C CA . GLN B 1 127 ? 15.484 2.416 -14.508 1 84.94 127 GLN B CA 1
ATOM 4049 C C . GLN B 1 127 ? 15.031 1.058 -13.977 1 84.94 127 GLN B C 1
ATOM 4051 O O . GLN B 1 127 ? 15.789 0.369 -13.289 1 84.94 127 GLN B O 1
ATOM 4056 N N . LYS B 1 128 ? 13.883 0.668 -14.25 1 87.69 128 LYS B N 1
ATOM 4057 C CA . LYS B 1 128 ? 13.312 -0.56 -13.703 1 87.69 128 LYS B CA 1
ATOM 4058 C C . LYS B 1 128 ? 13.086 -1.594 -14.805 1 87.69 128 LYS B C 1
ATOM 4060 O O . LYS B 1 128 ? 12.227 -2.471 -14.672 1 87.69 128 LYS B O 1
ATOM 4065 N N . ASP B 1 129 ? 13.867 -1.634 -15.797 1 90.25 129 ASP B N 1
ATOM 4066 C CA . ASP B 1 129 ? 13.711 -2.494 -16.969 1 90.25 129 ASP B CA 1
ATOM 4067 C C . ASP B 1 129 ? 13.875 -3.965 -16.594 1 90.25 129 ASP B C 1
ATOM 4069 O O . ASP B 1 129 ? 13.125 -4.82 -17.062 1 90.25 129 ASP B O 1
ATOM 4073 N N . LEU B 1 130 ? 14.82 -4.188 -15.773 1 92.81 130 LEU B N 1
ATOM 4074 C CA . LEU B 1 130 ? 15.078 -5.574 -15.398 1 92.81 130 LEU B CA 1
ATOM 4075 C C . LEU B 1 130 ? 13.938 -6.125 -14.547 1 92.81 130 LEU B C 1
ATOM 4077 O O . LEU B 1 130 ? 13.625 -7.316 -14.625 1 92.81 130 LEU B O 1
ATOM 4081 N N . ASP B 1 131 ? 13.383 -5.242 -13.75 1 93.75 131 ASP B N 1
ATOM 4082 C CA . ASP B 1 131 ? 12.227 -5.648 -12.961 1 93.75 131 ASP B CA 1
ATOM 4083 C C . ASP B 1 131 ? 11.055 -6.043 -13.859 1 93.75 131 ASP B C 1
ATOM 4085 O O . ASP B 1 131 ? 10.406 -7.066 -13.625 1 93.75 131 ASP B O 1
ATOM 4089 N N . LEU B 1 132 ? 10.82 -5.23 -14.844 1 94 132 LEU B N 1
ATOM 4090 C CA . LEU B 1 132 ? 9.727 -5.5 -15.766 1 94 132 LEU B CA 1
ATOM 4091 C C . LEU B 1 132 ? 9.953 -6.809 -16.516 1 94 132 LEU B C 1
ATOM 4093 O O . LEU B 1 132 ? 9.031 -7.617 -16.656 1 94 132 LEU B O 1
ATOM 4097 N N . PHE B 1 133 ? 11.125 -6.977 -16.922 1 95 133 PHE B N 1
ATOM 4098 C CA . PHE B 1 133 ? 11.484 -8.188 -17.656 1 95 133 PHE B CA 1
ATOM 4099 C C . PHE B 1 133 ? 11.305 -9.422 -16.781 1 95 133 PHE B C 1
ATOM 4101 O O . PHE B 1 133 ? 10.672 -10.391 -17.188 1 95 133 PHE B O 1
ATOM 4108 N N . LEU B 1 134 ? 11.867 -9.375 -15.633 1 93.62 134 LEU B N 1
ATOM 4109 C CA . LEU B 1 134 ? 11.797 -10.523 -14.734 1 93.62 134 LEU B CA 1
ATOM 4110 C C . LEU B 1 134 ? 10.352 -10.867 -14.391 1 93.62 134 LEU B C 1
ATOM 4112 O O . LEU B 1 134 ? 9.969 -12.039 -14.391 1 93.62 134 LEU B O 1
ATOM 4116 N N . ASN B 1 135 ? 9.617 -9.898 -14.086 1 94.12 135 ASN B N 1
ATOM 4117 C CA . ASN B 1 135 ? 8.211 -10.125 -13.758 1 94.12 135 ASN B CA 1
ATOM 4118 C C . ASN B 1 135 ? 7.473 -10.82 -14.891 1 94.12 135 ASN B C 1
ATOM 4120 O O . ASN B 1 135 ? 6.68 -11.734 -14.656 1 94.12 135 ASN B O 1
ATOM 4124 N N . ARG B 1 136 ? 7.75 -10.391 -16.047 1 94.94 136 ARG B N 1
ATOM 4125 C CA . ARG B 1 136 ? 7.125 -11.008 -17.219 1 94.94 136 ARG B CA 1
ATOM 4126 C C . ARG B 1 136 ? 7.574 -12.453 -17.375 1 94.94 136 ARG B C 1
ATOM 4128 O O . ARG B 1 136 ? 6.762 -13.336 -17.656 1 94.94 136 ARG B O 1
ATOM 4135 N N . MET B 1 137 ? 8.812 -12.648 -17.203 1 95.62 137 MET B N 1
ATOM 4136 C CA . MET B 1 137 ? 9.367 -13.992 -17.344 1 95.62 137 MET B CA 1
ATOM 4137 C C . MET B 1 137 ? 8.773 -14.938 -16.312 1 95.62 137 MET B C 1
ATOM 4139 O O . MET B 1 137 ? 8.391 -16.062 -16.641 1 95.62 137 MET B O 1
ATOM 4143 N N . LEU B 1 138 ? 8.695 -14.477 -15.141 1 94.38 138 LEU B N 1
ATOM 4144 C CA . LEU B 1 138 ? 8.227 -15.336 -14.062 1 94.38 138 LEU B CA 1
ATOM 4145 C C . LEU B 1 138 ? 6.734 -15.625 -14.203 1 94.38 138 LEU B C 1
ATOM 4147 O O . LEU B 1 138 ? 6.289 -16.75 -13.984 1 94.38 138 LEU B O 1
ATOM 4151 N N . ARG B 1 139 ? 5.977 -14.664 -14.547 1 95.38 139 ARG B N 1
ATOM 4152 C CA . ARG B 1 139 ? 4.547 -14.875 -14.766 1 95.38 139 ARG B CA 1
ATOM 4153 C C . ARG B 1 139 ? 4.309 -15.867 -15.906 1 95.38 139 ARG B C 1
ATOM 4155 O O . ARG B 1 139 ? 3.443 -16.734 -15.805 1 95.38 139 ARG B O 1
ATOM 4162 N N . SER B 1 140 ? 5.047 -15.633 -16.953 1 95.62 140 SER B N 1
ATOM 4163 C CA . SER B 1 140 ? 4.926 -16.516 -18.094 1 95.62 140 SER B CA 1
ATOM 4164 C C . SER B 1 140 ? 5.336 -17.938 -17.75 1 95.62 140 SER B C 1
ATOM 4166 O O . SER B 1 140 ? 4.754 -18.906 -18.234 1 95.62 140 SER B O 1
ATOM 4168 N N . ARG B 1 141 ? 6.32 -18 -16.953 1 94.38 141 ARG B N 1
ATOM 4169 C CA . ARG B 1 141 ? 6.773 -19.312 -16.5 1 94.38 141 ARG B CA 1
ATOM 4170 C C . ARG B 1 141 ? 5.672 -20.031 -15.734 1 94.38 141 ARG B C 1
ATOM 4172 O O . ARG B 1 141 ? 5.434 -21.219 -15.945 1 94.38 141 ARG B O 1
ATOM 4179 N N . ILE B 1 142 ? 5.055 -19.359 -14.82 1 94.56 142 ILE B N 1
ATOM 4180 C CA . ILE B 1 142 ? 3.953 -19.938 -14.055 1 94.56 142 ILE B CA 1
ATOM 4181 C C . ILE B 1 142 ? 2.854 -20.406 -15.008 1 94.56 142 ILE B C 1
ATOM 4183 O O . ILE B 1 142 ? 2.33 -21.516 -14.859 1 94.56 142 ILE B O 1
ATOM 4187 N N . SER B 1 143 ? 2.562 -19.578 -15.945 1 96.06 143 SER B N 1
ATOM 4188 C CA . SER B 1 143 ? 1.509 -19.875 -16.906 1 96.06 143 SER B CA 1
ATOM 4189 C C . SER B 1 143 ? 1.817 -21.156 -17.688 1 96.06 143 SER B C 1
ATOM 4191 O O . SER B 1 143 ? 0.951 -22.016 -17.844 1 96.06 143 SER B O 1
ATOM 4193 N N . ARG B 1 144 ? 3.01 -21.25 -18.188 1 96.75 144 ARG B N 1
ATOM 4194 C CA . ARG B 1 144 ? 3.406 -22.422 -18.953 1 96.75 144 ARG B CA 1
ATOM 4195 C C . ARG B 1 144 ? 3.391 -23.672 -18.078 1 96.75 144 ARG B C 1
ATOM 4197 O O . ARG B 1 144 ? 2.982 -24.75 -18.531 1 96.75 144 ARG B O 1
ATOM 4204 N N . ARG B 1 145 ? 3.816 -23.531 -16.891 1 95.12 145 ARG B N 1
ATOM 4205 C CA . ARG B 1 145 ? 3.834 -24.656 -15.969 1 95.12 145 ARG B CA 1
ATOM 4206 C C . ARG B 1 145 ? 2.418 -25.141 -15.648 1 95.12 145 ARG B C 1
ATOM 4208 O O . ARG B 1 145 ? 2.158 -26.344 -15.602 1 95.12 145 ARG B O 1
ATOM 4215 N N . VAL B 1 146 ? 1.56 -24.219 -15.398 1 95.81 146 VAL B N 1
ATOM 4216 C CA . VAL B 1 146 ? 0.172 -24.562 -15.109 1 95.81 146 VAL B CA 1
ATOM 4217 C C . VAL B 1 146 ? -0.414 -25.359 -16.266 1 95.81 146 VAL B C 1
ATOM 4219 O O . VAL B 1 146 ? -1.052 -26.391 -16.047 1 95.81 146 VAL B O 1
ATOM 4222 N N . LEU B 1 147 ? -0.18 -24.938 -17.531 1 97.06 147 LEU B N 1
ATOM 4223 C CA . LEU B 1 147 ? -0.705 -25.625 -18.703 1 97.06 147 LEU B CA 1
ATOM 4224 C C . LEU B 1 147 ? -0.171 -27.062 -18.781 1 97.06 147 LEU B C 1
ATOM 4226 O O . LEU B 1 147 ? -0.942 -28 -18.938 1 97.06 147 LEU B O 1
ATOM 4230 N N . ALA B 1 148 ? 1.124 -27.141 -18.656 1 97.38 148 ALA B N 1
ATOM 4231 C CA . ALA B 1 148 ? 1.78 -28.438 -18.781 1 97.38 148 ALA B CA 1
ATOM 4232 C C . ALA B 1 148 ? 1.352 -29.375 -17.656 1 97.38 148 ALA B C 1
ATOM 4234 O O . ALA B 1 148 ? 0.955 -30.516 -17.906 1 97.38 148 ALA B O 1
ATOM 4235 N N . GLU B 1 149 ? 1.396 -28.891 -16.453 1 96.12 149 GLU B N 1
ATOM 4236 C CA . GLU B 1 149 ? 1.088 -29.719 -15.297 1 96.12 149 GLU B CA 1
ATOM 4237 C C . GLU B 1 149 ? -0.389 -30.109 -15.273 1 96.12 149 GLU B C 1
ATOM 4239 O O . GLU B 1 149 ? -0.74 -31.219 -14.859 1 96.12 149 GLU B O 1
ATOM 4244 N N . GLN B 1 150 ? -1.225 -29.172 -15.648 1 95.25 150 GLN B N 1
ATOM 4245 C CA . GLN B 1 150 ? -2.652 -29.469 -15.734 1 95.25 150 GLN B CA 1
ATOM 4246 C C . GLN B 1 150 ? -2.92 -30.609 -16.719 1 95.25 150 GLN B C 1
ATOM 4248 O O . GLN B 1 150 ? -3.652 -31.547 -16.391 1 95.25 150 GLN B O 1
ATOM 4253 N N . HIS B 1 151 ? -2.369 -30.531 -17.875 1 96.44 151 HIS B N 1
ATOM 4254 C CA . HIS B 1 151 ? -2.586 -31.578 -18.875 1 96.44 151 HIS B CA 1
ATOM 4255 C C . HIS B 1 151 ? -2.037 -32.906 -18.406 1 96.44 151 HIS B C 1
ATOM 4257 O O . HIS B 1 151 ? -2.684 -33.969 -18.578 1 96.44 151 HIS B O 1
ATOM 4263 N N . LEU B 1 152 ? -0.827 -32.875 -17.844 1 95.81 152 LEU B N 1
ATOM 4264 C CA . LEU B 1 152 ? -0.216 -34.094 -17.328 1 95.81 152 LEU B CA 1
ATOM 4265 C C . LEU B 1 152 ? -1.104 -34.75 -16.281 1 95.81 152 LEU B C 1
ATOM 4267 O O . LEU B 1 152 ? -1.339 -35.969 -16.312 1 95.81 152 LEU B O 1
ATOM 4271 N N . ALA B 1 153 ? -1.579 -33.906 -15.375 1 93.5 153 ALA B N 1
ATOM 4272 C CA . ALA B 1 153 ? -2.424 -34.438 -14.297 1 93.5 153 ALA B CA 1
ATOM 4273 C C . ALA B 1 153 ? -3.736 -34.969 -14.844 1 93.5 153 ALA B C 1
ATOM 4275 O O . ALA B 1 153 ? -4.223 -36 -14.375 1 93.5 153 ALA B O 1
ATOM 4276 N N . LEU B 1 154 ? -4.305 -34.312 -15.789 1 92.94 154 LEU B N 1
ATOM 4277 C CA . LEU B 1 154 ? -5.547 -34.781 -16.406 1 92.94 154 LEU B CA 1
ATOM 4278 C C . LEU B 1 154 ? -5.332 -36.094 -17.125 1 92.94 154 LEU B C 1
ATOM 4280 O O . LEU B 1 154 ? -6.199 -36.969 -17.109 1 92.94 154 LEU B O 1
ATOM 4284 N N . THR B 1 155 ? -4.238 -36.188 -17.844 1 93.38 155 THR B N 1
ATOM 4285 C CA . THR B 1 155 ? -3.9 -37.438 -18.547 1 93.38 155 THR B CA 1
ATOM 4286 C C . THR B 1 155 ? -3.803 -38.594 -17.578 1 93.38 155 THR B C 1
ATOM 4288 O O . THR B 1 155 ? -4.348 -39.656 -17.828 1 93.38 155 THR B O 1
ATOM 4291 N N . GLU B 1 156 ? -3.102 -38.312 -16.453 1 90 156 GLU B N 1
ATOM 4292 C CA . GLU B 1 156 ? -2.969 -39.344 -15.43 1 90 156 GLU B CA 1
ATOM 4293 C C . GLU B 1 156 ? -4.332 -39.781 -14.883 1 90 156 GLU B C 1
ATOM 4295 O O . GLU B 1 156 ? -4.59 -40.938 -14.672 1 90 156 GLU B O 1
ATOM 4300 N N . ALA B 1 157 ? -5.141 -38.844 -14.641 1 86.44 157 ALA B N 1
ATOM 4301 C CA . ALA B 1 157 ? -6.477 -39.125 -14.109 1 86.44 157 ALA B CA 1
ATOM 4302 C C . ALA B 1 157 ? -7.309 -39.938 -15.102 1 86.44 157 ALA B C 1
ATOM 4304 O O . ALA B 1 157 ? -8.047 -40.844 -14.711 1 86.44 157 ALA B O 1
ATOM 4305 N N . CYS B 1 158 ? -7.234 -39.562 -16.359 1 85 158 CYS B N 1
ATOM 4306 C CA . CYS B 1 158 ? -7.984 -40.25 -17.406 1 85 158 CYS B CA 1
ATOM 4307 C C . CYS B 1 158 ? -7.504 -41.688 -17.562 1 85 158 CYS B C 1
ATOM 4309 O O . CYS B 1 158 ? -8.312 -42.625 -17.719 1 85 158 CYS B O 1
ATOM 4311 N N . GLU B 1 159 ? -6.242 -41.844 -17.531 1 83.44 159 GLU B N 1
ATOM 4312 C CA . GLU B 1 159 ? -5.641 -43.156 -17.734 1 83.44 159 GLU B CA 1
ATOM 4313 C C . GLU B 1 159 ? -5.961 -44.094 -16.578 1 83.44 159 GLU B C 1
ATOM 4315 O O . GLU B 1 159 ? -6.145 -45.312 -16.781 1 83.44 159 GLU B O 1
ATOM 4320 N N . HIS B 1 160 ? -5.98 -43.562 -15.375 1 79.44 160 HIS B N 1
ATOM 4321 C CA . HIS B 1 160 ? -6.191 -44.406 -14.203 1 79.44 160 HIS B CA 1
ATOM 4322 C C . HIS B 1 160 ? -7.656 -44.406 -13.773 1 79.44 160 HIS B C 1
ATOM 4324 O O . HIS B 1 160 ? -8.016 -45 -12.773 1 79.44 160 HIS B O 1
ATOM 4330 N N . GLN B 1 161 ? -8.531 -43.812 -14.492 1 72.12 161 GLN B N 1
ATOM 4331 C CA . GLN B 1 161 ? -9.977 -43.75 -14.273 1 72.12 161 GLN B CA 1
ATOM 4332 C C . GLN B 1 161 ? -10.305 -43.219 -12.875 1 72.12 161 GLN B C 1
ATOM 4334 O O . GLN B 1 161 ? -11.125 -43.812 -12.172 1 72.12 161 GLN B O 1
ATOM 4339 N N . TRP B 1 162 ? -9.445 -42.375 -12.406 1 61.59 162 TRP B N 1
ATOM 4340 C CA . TRP B 1 162 ? -9.648 -41.812 -11.07 1 61.59 162 TRP B CA 1
ATOM 4341 C C . TRP B 1 162 ? -10.992 -41.094 -10.977 1 61.59 162 TRP B C 1
ATOM 4343 O O . TRP B 1 162 ? -11.609 -41.062 -9.914 1 61.59 162 TRP B O 1
ATOM 4353 N N . ASP B 1 163 ? -11.555 -40.375 -12.031 1 57.72 163 ASP B N 1
ATOM 4354 C CA . ASP B 1 163 ? -12.734 -39.531 -12 1 57.72 163 ASP B CA 1
ATOM 4355 C C . ASP B 1 163 ? -14.008 -40.344 -12.266 1 57.72 163 ASP B C 1
ATOM 4357 O O . ASP B 1 163 ? -15.078 -39.75 -12.461 1 57.72 163 ASP B O 1
ATOM 4361 N N . GLN B 1 164 ? -14 -41.562 -12.641 1 54.16 164 GLN B N 1
ATOM 4362 C CA . GLN B 1 164 ? -15.203 -42.281 -13.031 1 54.16 164 GLN B CA 1
ATOM 4363 C C . GLN B 1 164 ? -16.266 -42.219 -11.938 1 54.16 164 GLN B C 1
ATOM 4365 O O . GLN B 1 164 ? -17.469 -42.281 -12.219 1 54.16 164 GLN B O 1
ATOM 4370 N N . HIS B 1 165 ? -15.859 -42.25 -10.664 1 45.12 165 HIS B N 1
ATOM 4371 C CA . HIS B 1 165 ? -16.984 -42.375 -9.734 1 45.12 165 HIS B CA 1
ATOM 4372 C C . HIS B 1 165 ? -17.484 -41 -9.328 1 45.12 165 HIS B C 1
ATOM 4374 O O . HIS B 1 165 ? -18.688 -40.781 -9.195 1 45.12 165 HIS B O 1
ATOM 4380 N N . THR B 1 166 ? -16.828 -40.219 -8.539 1 46.97 166 THR B N 1
ATOM 4381 C CA . THR B 1 166 ? -17.422 -39.125 -7.754 1 46.97 166 THR B CA 1
ATOM 4382 C C . THR B 1 166 ? -17.312 -37.812 -8.492 1 46.97 166 THR B C 1
ATOM 4384 O O . THR B 1 166 ? -17.859 -36.781 -8.047 1 46.97 166 THR B O 1
ATOM 4387 N N . GLY B 1 167 ? -17.109 -37.844 -9.828 1 48.81 167 GLY B N 1
ATOM 4388 C CA . GLY B 1 167 ? -16.938 -36.688 -10.664 1 48.81 167 GLY B CA 1
ATOM 4389 C C . GLY B 1 167 ? -15.75 -35.812 -10.258 1 48.81 167 GLY B C 1
ATOM 4390 O O . GLY B 1 167 ? -15.258 -35.031 -11.055 1 48.81 167 GLY B O 1
ATOM 4391 N N . PHE B 1 168 ? -15.602 -35.656 -9.016 1 56.75 168 PHE B N 1
ATOM 4392 C CA . PHE B 1 168 ? -14.445 -34.938 -8.531 1 56.75 168 PHE B CA 1
ATOM 4393 C C . PHE B 1 168 ? -13.445 -35.875 -7.867 1 56.75 168 PHE B C 1
ATOM 4395 O O . PHE B 1 168 ? -12.422 -35.438 -7.344 1 56.75 168 PHE B O 1
ATOM 4402 N N . GLY B 1 169 ? -13.656 -37.125 -7.93 1 58.38 169 GLY B N 1
ATOM 4403 C CA . GLY B 1 169 ? -12.867 -38.156 -7.281 1 58.38 169 GLY B CA 1
ATOM 4404 C C . GLY B 1 169 ? -12.234 -37.688 -5.98 1 58.38 169 GLY B C 1
ATOM 4405 O O . GLY B 1 169 ? -12.938 -37.406 -5.012 1 58.38 169 GLY B O 1
ATOM 4406 N N . ASP B 1 170 ? -10.969 -37.406 -5.887 1 70.5 170 ASP B N 1
ATOM 4407 C CA . ASP B 1 170 ? -10.188 -37 -4.723 1 70.5 170 ASP B CA 1
ATOM 4408 C C . ASP B 1 170 ? -10.227 -35.5 -4.523 1 70.5 170 ASP B C 1
ATOM 4410 O O . ASP B 1 170 ? -9.578 -34.969 -3.623 1 70.5 170 ASP B O 1
ATOM 4414 N N . GLY B 1 171 ? -11.219 -34.781 -5.309 1 84.5 171 GLY B N 1
ATOM 4415 C CA . GLY B 1 171 ? -11.391 -33.344 -5.207 1 84.5 171 GLY B CA 1
ATOM 4416 C C . GLY B 1 171 ? -10.508 -32.562 -6.156 1 84.5 171 GLY B C 1
ATOM 4417 O O . GLY B 1 171 ? -10.633 -31.344 -6.27 1 84.5 171 GLY B O 1
ATOM 4418 N N . TYR B 1 172 ? -9.742 -33.375 -6.918 1 88.38 172 TYR B N 1
ATOM 4419 C CA . TYR B 1 172 ? -8.812 -32.719 -7.824 1 88.38 172 TYR B CA 1
ATOM 4420 C C . TYR B 1 172 ? -9.344 -32.75 -9.258 1 88.38 172 TYR B C 1
ATOM 4422 O O . TYR B 1 172 ? -9.891 -33.75 -9.703 1 88.38 172 TYR B O 1
ATOM 4430 N N . VAL B 1 173 ? -9.25 -31.719 -9.883 1 91.75 173 VAL B N 1
ATOM 4431 C CA . VAL B 1 173 ? -9.344 -31.594 -11.336 1 91.75 173 VAL B CA 1
ATOM 4432 C C . VAL B 1 173 ? -8.008 -31.141 -11.914 1 91.75 173 VAL B C 1
ATOM 4434 O O . VAL B 1 173 ? -7.738 -29.938 -12 1 91.75 173 VAL B O 1
ATOM 4437 N N . GLY B 1 174 ? -7.23 -32.156 -12.383 1 92.44 174 GLY B N 1
ATOM 4438 C CA . GLY B 1 174 ? -5.844 -31.828 -12.688 1 92.44 174 GLY B CA 1
ATOM 4439 C C . GLY B 1 174 ? -5.055 -31.391 -11.469 1 92.44 174 GLY B C 1
ATOM 4440 O O . GLY B 1 174 ? -5.039 -32.062 -10.445 1 92.44 174 GLY B O 1
ATOM 4441 N N . ILE B 1 175 ? -4.516 -30.203 -11.555 1 92.94 175 ILE B N 1
ATOM 4442 C CA . ILE B 1 175 ? -3.693 -29.703 -10.453 1 92.94 175 ILE B CA 1
ATOM 4443 C C . ILE B 1 175 ? -4.535 -28.812 -9.547 1 92.94 175 ILE B C 1
ATOM 4445 O O . ILE B 1 175 ? -4.039 -28.312 -8.531 1 92.94 175 ILE B O 1
ATOM 4449 N N . ILE B 1 176 ? -5.766 -28.609 -9.867 1 93.75 176 ILE B N 1
ATOM 4450 C CA . ILE B 1 176 ? -6.652 -27.734 -9.117 1 93.75 176 ILE B CA 1
ATOM 4451 C C . ILE B 1 176 ? -7.426 -28.531 -8.086 1 93.75 176 ILE B C 1
ATOM 4453 O O . ILE B 1 176 ? -8.031 -29.562 -8.414 1 93.75 176 ILE B O 1
ATOM 4457 N N . PHE B 1 177 ? -7.301 -28.156 -6.871 1 93.38 177 PHE B N 1
ATOM 4458 C CA . PHE B 1 177 ? -8.094 -28.766 -5.816 1 93.38 177 PHE B CA 1
ATOM 4459 C C . PHE B 1 177 ? -9.359 -27.953 -5.551 1 93.38 177 PHE B C 1
ATOM 4461 O O . PHE B 1 177 ? -9.289 -26.797 -5.16 1 93.38 177 PHE B O 1
ATOM 4468 N N . VAL B 1 178 ? -10.477 -28.516 -5.715 1 92.38 178 VAL B N 1
ATOM 4469 C CA . VAL B 1 178 ? -11.742 -27.797 -5.691 1 92.38 178 VAL B CA 1
ATOM 4470 C C . VAL B 1 178 ? -12.195 -27.594 -4.25 1 92.38 178 VAL B C 1
ATOM 4472 O O . VAL B 1 178 ? -13.07 -26.766 -3.975 1 92.38 178 VAL B O 1
ATOM 4475 N N . HIS B 1 179 ? -11.57 -28.312 -3.256 1 91.75 179 HIS B N 1
ATOM 4476 C CA . HIS B 1 179 ? -11.938 -28.203 -1.851 1 91.75 179 HIS B CA 1
ATOM 4477 C C . HIS B 1 179 ? -10.734 -27.781 -1.001 1 91.75 179 HIS B C 1
ATOM 4479 O O . HIS B 1 179 ? -10.5 -28.344 0.068 1 91.75 179 HIS B O 1
ATOM 4485 N N . CYS B 1 180 ? -10.016 -26.906 -1.604 1 92.19 180 CYS B N 1
ATOM 4486 C CA . CYS B 1 180 ? -8.883 -26.406 -0.833 1 92.19 180 CYS B CA 1
ATOM 4487 C C . CYS B 1 180 ? -9.352 -25.766 0.469 1 92.19 180 CYS B C 1
ATOM 4489 O O . CYS B 1 180 ? -10.344 -25.031 0.485 1 92.19 180 CYS B O 1
ATOM 4491 N N . SER B 1 181 ? -8.703 -26.141 1.541 1 93.25 181 SER B N 1
ATOM 4492 C CA . SER B 1 181 ? -9 -25.562 2.85 1 93.25 181 SER B CA 1
ATOM 4493 C C . SER B 1 181 ? -7.91 -24.578 3.279 1 93.25 181 SER B C 1
ATOM 4495 O O . SER B 1 181 ? -6.73 -24.938 3.33 1 93.25 181 SER B O 1
ATOM 4497 N N . ALA B 1 182 ? -8.375 -23.359 3.582 1 94.06 182 ALA B N 1
ATOM 4498 C CA . ALA B 1 182 ? -7.418 -22.359 4.039 1 94.06 182 ALA B CA 1
ATOM 4499 C C . ALA B 1 182 ? -6.66 -22.844 5.27 1 94.06 182 ALA B C 1
ATOM 4501 O O . ALA B 1 182 ? -5.434 -22.719 5.344 1 94.06 182 ALA B O 1
ATOM 4502 N N . SER B 1 183 ? -7.348 -23.438 6.191 1 93.38 183 SER B N 1
ATOM 4503 C CA . SER B 1 183 ? -6.754 -23.891 7.449 1 93.38 183 SER B CA 1
ATOM 4504 C C . SER B 1 183 ? -5.773 -25.031 7.215 1 93.38 183 SER B C 1
ATOM 4506 O O . SER B 1 183 ? -4.715 -25.094 7.844 1 93.38 183 SER B O 1
ATOM 4508 N N . GLU B 1 184 ? -6.117 -25.891 6.32 1 92.69 184 GLU B N 1
ATOM 4509 C CA . GLU B 1 184 ? -5.25 -27.047 6.066 1 92.69 184 GLU B CA 1
ATOM 4510 C C . GLU B 1 184 ? -3.951 -26.609 5.395 1 92.69 184 GLU B C 1
ATOM 4512 O O . GLU B 1 184 ? -2.875 -27.094 5.742 1 92.69 184 GLU B O 1
ATOM 4517 N N . ILE B 1 185 ? -4.09 -25.734 4.445 1 93.31 185 ILE B N 1
ATOM 4518 C CA . ILE B 1 185 ? -2.893 -25.281 3.744 1 93.31 185 ILE B CA 1
ATOM 4519 C C . ILE B 1 185 ? -2.004 -24.5 4.699 1 93.31 185 ILE B C 1
ATOM 4521 O O . ILE B 1 185 ? -0.778 -24.625 4.668 1 93.31 185 ILE B O 1
ATOM 4525 N N . LEU B 1 186 ? -2.613 -23.688 5.516 1 93.88 186 LEU B N 1
ATOM 4526 C CA . LEU B 1 186 ? -1.868 -22.922 6.516 1 93.88 186 LEU B CA 1
ATOM 4527 C C . LEU B 1 186 ? -1.136 -23.859 7.473 1 93.88 186 LEU B C 1
ATOM 4529 O O . LEU B 1 186 ? 0.033 -23.641 7.793 1 93.88 186 LEU B O 1
ATOM 4533 N N . GLU B 1 187 ? -1.846 -24.875 7.949 1 92.12 187 GLU B N 1
ATOM 4534 C CA . GLU B 1 187 ? -1.249 -25.844 8.867 1 92.12 187 GLU B CA 1
ATOM 4535 C C . GLU B 1 187 ? -0.079 -26.578 8.219 1 92.12 187 GLU B C 1
ATOM 4537 O O . GLU B 1 187 ? 0.957 -26.781 8.852 1 92.12 187 GLU B O 1
ATOM 4542 N N . ARG B 1 188 ? -0.249 -26.953 7.02 1 90.31 188 ARG B N 1
ATOM 4543 C CA . ARG B 1 188 ? 0.82 -27.625 6.285 1 90.31 188 ARG B CA 1
ATOM 4544 C C . ARG B 1 188 ? 2.029 -26.719 6.121 1 90.31 188 ARG B C 1
ATOM 4546 O O . ARG B 1 188 ? 3.17 -27.141 6.312 1 90.31 188 ARG B O 1
ATOM 4553 N N . SER B 1 189 ? 1.754 -25.484 5.727 1 91.81 189 SER B N 1
ATOM 4554 C CA . SER B 1 189 ? 2.832 -24.516 5.578 1 91.81 189 SER B CA 1
ATOM 4555 C C . SER B 1 189 ? 3.576 -24.297 6.891 1 91.81 189 SER B C 1
ATOM 4557 O O . SER B 1 189 ? 4.809 -24.25 6.91 1 91.81 189 SER B O 1
ATOM 4559 N N . LYS B 1 190 ? 2.822 -24.188 7.945 1 90.88 190 LYS B N 1
ATOM 4560 C CA . LYS B 1 190 ? 3.406 -24.031 9.273 1 90.88 190 LYS B CA 1
ATOM 4561 C C . LYS B 1 190 ? 4.328 -25.203 9.609 1 90.88 190 LYS B C 1
ATOM 4563 O O . LYS B 1 190 ? 5.453 -25 10.07 1 90.88 190 LYS B O 1
ATOM 4568 N N . GLN B 1 191 ? 3.812 -26.391 9.367 1 88.12 191 GLN B N 1
ATOM 4569 C CA . GLN B 1 191 ? 4.586 -27.578 9.664 1 88.12 191 GLN B CA 1
ATOM 4570 C C . GLN B 1 191 ? 5.895 -27.609 8.875 1 88.12 191 GLN B C 1
ATOM 4572 O O . GLN B 1 191 ? 6.945 -27.969 9.406 1 88.12 191 GLN B O 1
ATOM 4577 N N . LEU B 1 192 ? 5.781 -27.25 7.648 1 85.81 192 LEU B N 1
ATOM 4578 C CA . LEU B 1 192 ? 6.965 -27.219 6.797 1 85.81 192 LEU B CA 1
ATOM 4579 C C . LEU B 1 192 ? 7.984 -26.203 7.309 1 85.81 192 LEU B C 1
ATOM 4581 O O . LEU B 1 192 ? 9.188 -26.484 7.32 1 85.81 192 LEU B O 1
ATOM 4585 N N . VAL B 1 193 ? 7.555 -25.031 7.738 1 88.19 193 VAL B N 1
ATOM 4586 C CA . VAL B 1 193 ? 8.438 -23.984 8.25 1 88.19 193 VAL B CA 1
ATOM 4587 C C . VAL B 1 193 ? 9.164 -24.484 9.492 1 88.19 193 VAL B C 1
ATOM 4589 O O . VAL B 1 193 ? 10.383 -24.328 9.609 1 88.19 193 VAL B O 1
ATOM 4592 N N . PHE B 1 194 ? 8.477 -25.094 10.391 1 85.56 194 PHE B N 1
ATOM 4593 C CA . PHE B 1 194 ? 9.078 -25.516 11.648 1 85.56 194 PHE B CA 1
ATOM 4594 C C . PHE B 1 194 ? 9.992 -26.719 11.438 1 85.56 194 PHE B C 1
ATOM 4596 O O . PHE B 1 194 ? 10.984 -26.875 12.156 1 85.56 194 PHE B O 1
ATOM 4603 N N . GLN B 1 195 ? 9.609 -27.531 10.484 1 80.75 195 GLN B N 1
ATOM 4604 C CA . GLN B 1 195 ? 10.539 -28.578 10.117 1 80.75 195 GLN B CA 1
ATOM 4605 C C . GLN B 1 195 ? 11.867 -28.016 9.641 1 80.75 195 GLN B C 1
ATOM 4607 O O . GLN B 1 195 ? 12.93 -28.531 9.984 1 80.75 195 GLN B O 1
ATOM 4612 N N . HIS B 1 196 ? 11.773 -26.953 8.961 1 77.44 196 HIS B N 1
ATOM 4613 C CA . HIS B 1 196 ? 12.953 -26.266 8.445 1 77.44 196 HIS B CA 1
ATOM 4614 C C . HIS B 1 196 ? 13.742 -25.594 9.562 1 77.44 196 HIS B C 1
ATOM 4616 O O . HIS B 1 196 ? 14.969 -25.703 9.617 1 77.44 196 HIS B O 1
ATOM 4622 N N . VAL B 1 197 ? 13.102 -24.875 10.43 1 77.5 197 VAL B N 1
ATOM 4623 C CA . VAL B 1 197 ? 13.719 -24.141 11.531 1 77.5 197 VAL B CA 1
ATOM 4624 C C . VAL B 1 197 ? 14.422 -25.125 12.469 1 77.5 197 VAL B C 1
ATOM 4626 O O . VAL B 1 197 ? 15.531 -24.859 12.938 1 77.5 197 VAL B O 1
ATOM 4629 N N . HIS B 1 198 ? 13.773 -26.219 12.719 1 74.94 198 HIS B N 1
ATOM 4630 C CA . HIS B 1 198 ? 14.328 -27.219 13.633 1 74.94 198 HIS B CA 1
ATOM 4631 C C . HIS B 1 198 ? 15.586 -27.844 13.047 1 74.94 198 HIS B C 1
ATOM 4633 O O . HIS B 1 198 ? 16.5 -28.234 13.789 1 74.94 198 HIS B O 1
ATOM 4639 N N . ARG B 1 199 ? 15.57 -27.859 11.844 1 69.19 199 ARG B N 1
ATOM 4640 C CA . ARG B 1 199 ? 16.719 -28.469 11.195 1 69.19 199 ARG B CA 1
ATOM 4641 C C . ARG B 1 199 ? 17.938 -27.547 11.266 1 69.19 199 ARG B C 1
ATOM 4643 O O . ARG B 1 199 ? 19.078 -28.016 11.344 1 69.19 199 ARG B O 1
ATOM 4650 N N . TYR B 1 200 ? 17.672 -26.25 11.352 1 64.25 200 TYR B N 1
ATOM 4651 C CA . TYR B 1 200 ? 18.812 -25.328 11.234 1 64.25 200 TYR B CA 1
ATOM 4652 C C . TYR B 1 200 ? 19.062 -24.625 12.555 1 64.25 200 TYR B C 1
ATOM 4654 O O . TYR B 1 200 ? 20.141 -24.047 12.758 1 64.25 200 TYR B O 1
ATOM 4662 N N . HIS B 1 201 ? 18.078 -24.484 13.281 1 61.62 201 HIS B N 1
ATOM 4663 C CA . HIS B 1 201 ? 18.266 -23.844 14.578 1 61.62 201 HIS B CA 1
ATOM 4664 C C . HIS B 1 201 ? 18.203 -24.859 15.711 1 61.62 201 HIS B C 1
ATOM 4666 O O . HIS B 1 201 ? 17.125 -25.203 16.188 1 61.62 201 HIS B O 1
ATOM 4672 N N . SER B 1 202 ? 19.297 -25.656 15.875 1 56.31 202 SER B N 1
ATOM 4673 C CA . SER B 1 202 ? 19.422 -26.703 16.875 1 56.31 202 SER B CA 1
ATOM 4674 C C . SER B 1 202 ? 18.797 -26.281 18.203 1 56.31 202 SER B C 1
ATOM 4676 O O . SER B 1 202 ? 18.328 -27.125 18.969 1 56.31 202 SER B O 1
ATOM 4678 N N . ASN B 1 203 ? 18.906 -25.109 18.578 1 53.78 203 ASN B N 1
ATOM 4679 C CA . ASN B 1 203 ? 18.594 -24.703 19.938 1 53.78 203 ASN B CA 1
ATOM 4680 C C . ASN B 1 203 ? 17.125 -24.281 20.078 1 53.78 203 ASN B C 1
ATOM 4682 O O . ASN B 1 203 ? 16.734 -23.719 21.094 1 53.78 203 ASN B O 1
ATOM 4686 N N . VAL B 1 204 ? 16.469 -24.297 19.031 1 57.59 204 VAL B N 1
ATOM 4687 C CA . VAL B 1 204 ? 15.102 -23.812 19.188 1 57.59 204 VAL B CA 1
ATOM 4688 C C . VAL B 1 204 ? 14.25 -24.891 19.859 1 57.59 204 VAL B C 1
ATOM 4690 O O . VAL B 1 204 ? 14.172 -26.031 19.375 1 57.59 204 VAL B O 1
ATOM 4693 N N . GLN B 1 205 ? 14.047 -24.797 21.203 1 54.19 205 GLN B N 1
ATOM 4694 C CA . GLN B 1 205 ? 13.164 -25.688 21.953 1 54.19 205 GLN B CA 1
ATOM 4695 C C . GLN B 1 205 ? 11.797 -25.797 21.281 1 54.19 205 GLN B C 1
ATOM 4697 O O . GLN B 1 205 ? 11.305 -24.828 20.703 1 54.19 205 GLN B O 1
ATOM 4702 N N . LYS B 1 206 ? 11.203 -26.906 21.219 1 52.47 206 LYS B N 1
ATOM 4703 C CA . LYS B 1 206 ? 9.984 -27.469 20.656 1 52.47 206 LYS B CA 1
ATOM 4704 C C . LYS B 1 206 ? 8.797 -26.547 20.891 1 52.47 206 LYS B C 1
ATOM 4706 O O . LYS B 1 206 ? 7.859 -26.516 20.094 1 52.47 206 LYS B O 1
ATOM 4711 N N . GLU B 1 207 ? 8.812 -25.812 22.016 1 50.38 207 GLU B N 1
ATOM 4712 C CA . GLU B 1 207 ? 7.617 -25.109 22.453 1 50.38 207 GLU B CA 1
ATOM 4713 C C . GLU B 1 207 ? 7.309 -23.922 21.562 1 50.38 207 GLU B C 1
ATOM 4715 O O . GLU B 1 207 ? 6.25 -23.297 21.688 1 50.38 207 GLU B O 1
ATOM 4720 N N . THR B 1 208 ? 8.195 -23.547 20.75 1 53.28 208 THR B N 1
ATOM 4721 C CA . THR B 1 208 ? 8.055 -22.344 19.938 1 53.28 208 THR B CA 1
ATOM 4722 C C . THR B 1 208 ? 7.027 -22.547 18.844 1 53.28 208 THR B C 1
ATOM 4724 O O . THR B 1 208 ? 6.715 -21.625 18.078 1 53.28 208 THR B O 1
ATOM 4727 N N . GLN B 1 209 ? 6.5 -23.688 18.828 1 55.91 209 GLN B N 1
ATOM 4728 C CA . GLN B 1 209 ? 5.586 -24.109 17.781 1 55.91 209 GLN B CA 1
ATOM 4729 C C . GLN B 1 209 ? 4.219 -23.453 17.938 1 55.91 209 GLN B C 1
ATOM 4731 O O . GLN B 1 209 ? 3.27 -23.812 17.234 1 55.91 209 GLN B O 1
ATOM 4736 N N . GLU B 1 210 ? 4.164 -22.484 18.875 1 60.5 210 GLU B N 1
ATOM 4737 C CA . GLU B 1 210 ? 2.771 -22.094 19.062 1 60.5 210 GLU B CA 1
ATOM 4738 C C . GLU B 1 210 ? 2.379 -20.969 18.109 1 60.5 210 GLU B C 1
ATOM 4740 O O . GLU B 1 210 ? 2.555 -19.797 18.406 1 60.5 210 GLU B O 1
ATOM 4745 N N . LEU B 1 211 ? 2.477 -21.266 16.797 1 65.81 211 LEU B N 1
ATOM 4746 C CA . LEU B 1 211 ? 1.789 -20.422 15.836 1 65.81 211 LEU B CA 1
ATOM 4747 C C . LEU B 1 211 ? 0.326 -20.828 15.695 1 65.81 211 LEU B C 1
ATOM 4749 O O . LEU B 1 211 ? -0.005 -21.719 14.906 1 65.81 211 LEU B O 1
ATOM 4753 N N . PRO B 1 212 ? -0.491 -20.203 16.578 1 70.31 212 PRO B N 1
ATOM 4754 C CA . PRO B 1 212 ? -1.895 -20.594 16.438 1 70.31 212 PRO B CA 1
ATOM 4755 C C . PRO B 1 212 ? -2.467 -20.281 15.062 1 70.31 212 PRO B C 1
ATOM 4757 O O . PRO B 1 212 ? -2.23 -19.203 14.523 1 70.31 212 PRO B O 1
ATOM 4760 N N . VAL B 1 213 ? -2.924 -21.359 14.445 1 72.62 213 VAL B N 1
ATOM 4761 C CA . VAL B 1 213 ? -3.605 -21.219 13.164 1 72.62 213 VAL B CA 1
ATOM 4762 C C . VAL B 1 213 ? -5.117 -21.219 13.375 1 72.62 213 VAL B C 1
ATOM 4764 O O . VAL B 1 213 ? -5.645 -22.094 14.07 1 72.62 213 VAL B O 1
ATOM 4767 N N . PRO B 1 214 ? -5.75 -20.109 12.93 1 74.06 214 PRO B N 1
ATOM 4768 C CA . PRO B 1 214 ? -7.207 -20.125 13.07 1 74.06 214 PRO B CA 1
ATOM 4769 C C . PRO B 1 214 ? -7.863 -21.281 12.328 1 74.06 214 PRO B C 1
ATOM 4771 O O . PRO B 1 214 ? -7.402 -21.672 11.25 1 74.06 214 PRO B O 1
ATOM 4774 N N . HIS B 1 215 ? -8.719 -21.984 12.984 1 74.88 215 HIS B N 1
ATOM 4775 C CA . HIS B 1 215 ? -9.484 -23.047 12.344 1 74.88 215 HIS B CA 1
ATOM 4776 C C . HIS B 1 215 ? -10.82 -22.531 11.828 1 74.88 215 HIS B C 1
ATOM 4778 O O . HIS B 1 215 ? -11.773 -22.359 12.602 1 74.88 215 HIS B O 1
ATOM 4784 N N . ILE B 1 216 ? -10.711 -22.094 10.625 1 77.69 216 ILE B N 1
ATOM 4785 C CA . ILE B 1 216 ? -11.93 -21.578 10 1 77.69 216 ILE B CA 1
ATOM 4786 C C . ILE B 1 216 ? -12.258 -22.406 8.758 1 77.69 216 ILE B C 1
ATOM 4788 O O . ILE B 1 216 ? -11.359 -22.75 7.984 1 77.69 216 ILE B O 1
ATOM 4792 N N . ASP B 1 217 ? -13.445 -22.75 8.594 1 85.5 217 ASP B N 1
ATOM 4793 C CA . ASP B 1 217 ? -13.922 -23.547 7.469 1 85.5 217 ASP B CA 1
ATOM 4794 C C . ASP B 1 217 ? -14.055 -22.703 6.211 1 85.5 217 ASP B C 1
ATOM 4796 O O . ASP B 1 217 ? -15.148 -22.234 5.883 1 85.5 217 ASP B O 1
ATOM 4800 N N . ILE B 1 218 ? -13.055 -22.422 5.605 1 90.88 218 ILE B N 1
ATOM 4801 C CA . ILE B 1 218 ? -13.031 -21.688 4.348 1 90.88 218 ILE B CA 1
ATOM 4802 C C . ILE B 1 218 ? -12.539 -22.609 3.225 1 90.88 218 ILE B C 1
ATOM 4804 O O . ILE B 1 218 ? -11.367 -23 3.207 1 90.88 218 ILE B O 1
ATOM 4808 N N . LEU B 1 219 ? -13.422 -22.938 2.324 1 92.19 219 LEU B N 1
ATOM 4809 C CA . LEU B 1 219 ? -13.102 -23.797 1.199 1 92.19 219 LEU B CA 1
ATOM 4810 C C . LEU B 1 219 ? -13.188 -23.047 -0.119 1 92.19 219 LEU B C 1
ATOM 4812 O O . LEU B 1 219 ? -14.07 -22.203 -0.303 1 92.19 219 LEU B O 1
ATOM 4816 N N . PHE B 1 220 ? -12.305 -23.328 -1.009 1 94.06 220 PHE B N 1
ATOM 4817 C CA . PHE B 1 220 ? -12.281 -22.688 -2.32 1 94.06 220 PHE B CA 1
ATOM 4818 C C . PHE B 1 220 ? -11.453 -23.5 -3.307 1 94.06 220 PHE B C 1
ATOM 4820 O O . PHE B 1 220 ? -10.664 -24.359 -2.904 1 94.06 220 PHE B O 1
ATOM 4827 N N . ALA B 1 221 ? -11.648 -23.297 -4.586 1 94 221 ALA B N 1
ATOM 4828 C CA . ALA B 1 221 ? -10.844 -23.969 -5.617 1 94 221 ALA B CA 1
ATOM 4829 C C . ALA B 1 221 ? -9.539 -23.219 -5.855 1 94 221 ALA B C 1
ATOM 4831 O O . ALA B 1 221 ? -9.531 -21.984 -5.965 1 94 221 ALA B O 1
ATOM 4832 N N . TYR B 1 222 ? -8.469 -23.938 -5.832 1 95.38 222 TYR B N 1
ATOM 4833 C CA . TYR B 1 222 ? -7.168 -23.312 -6.051 1 95.38 222 TYR B CA 1
ATOM 4834 C C . TYR B 1 222 ? -6.102 -24.359 -6.363 1 95.38 222 TYR B C 1
ATOM 4836 O O . TYR B 1 222 ? -6.367 -25.562 -6.301 1 95.38 222 TYR B O 1
ATOM 4844 N N . VAL B 1 223 ? -5 -23.844 -6.863 1 94.38 223 VAL B N 1
ATOM 4845 C CA . VAL B 1 223 ? -3.814 -24.688 -6.977 1 94.38 223 VAL B CA 1
ATOM 4846 C C . VAL B 1 223 ? -3.064 -24.719 -5.645 1 94.38 223 VAL B C 1
ATOM 4848 O O . VAL B 1 223 ? -2.355 -23.766 -5.309 1 94.38 223 VAL B O 1
ATOM 4851 N N . PRO B 1 224 ? -3.143 -25.766 -4.898 1 93.25 224 PRO B N 1
ATOM 4852 C CA . PRO B 1 224 ? -2.627 -25.781 -3.527 1 93.25 224 PRO B CA 1
ATOM 4853 C C . PRO B 1 224 ? -1.142 -25.438 -3.453 1 93.25 224 PRO B C 1
ATOM 4855 O O . PRO B 1 224 ? -0.722 -24.703 -2.559 1 93.25 224 PRO B O 1
ATOM 4858 N N . GLU B 1 225 ? -0.335 -25.891 -4.363 1 91.44 225 GLU B N 1
ATOM 4859 C CA . GLU B 1 225 ? 1.109 -25.688 -4.34 1 91.44 225 GLU B CA 1
ATOM 4860 C C . GLU B 1 225 ? 1.454 -24.203 -4.398 1 91.44 225 GLU B C 1
ATOM 4862 O O . GLU B 1 225 ? 2.422 -23.766 -3.775 1 91.44 225 GLU B O 1
ATOM 4867 N N . GLN B 1 226 ? 0.678 -23.484 -5.156 1 94.19 226 GLN B N 1
ATOM 4868 C CA . GLN B 1 226 ? 0.93 -22.047 -5.281 1 94.19 226 GLN B CA 1
ATOM 4869 C C . GLN B 1 226 ? 0.629 -21.328 -3.973 1 94.19 226 GLN B C 1
ATOM 4871 O O . GLN B 1 226 ? 1.41 -20.484 -3.535 1 94.19 226 GLN B O 1
ATOM 4876 N N . LEU B 1 227 ? -0.469 -21.656 -3.367 1 95.62 227 LEU B N 1
ATOM 4877 C CA . LEU B 1 227 ? -0.84 -21.016 -2.105 1 95.62 227 LEU B CA 1
ATOM 4878 C C . LEU B 1 227 ? 0.12 -21.422 -0.992 1 95.62 227 LEU B C 1
ATOM 4880 O O . LEU B 1 227 ? 0.489 -20.609 -0.152 1 95.62 227 LEU B O 1
ATOM 4884 N N . GLU B 1 228 ? 0.481 -22.656 -1.031 1 93.69 228 GLU B N 1
ATOM 4885 C CA . GLU B 1 228 ? 1.446 -23.156 -0.051 1 93.69 228 GLU B CA 1
ATOM 4886 C C . GLU B 1 228 ? 2.773 -22.406 -0.167 1 93.69 228 GLU B C 1
ATOM 4888 O O . GLU B 1 228 ? 3.402 -22.094 0.844 1 93.69 228 GLU B O 1
ATOM 4893 N N . HIS B 1 229 ? 3.197 -22.188 -1.37 1 92.81 229 HIS B N 1
ATOM 4894 C CA . HIS B 1 229 ? 4.422 -21.422 -1.576 1 92.81 229 HIS B CA 1
ATOM 4895 C C . HIS B 1 229 ? 4.324 -20.047 -0.923 1 92.81 229 HIS B C 1
ATOM 4897 O O . HIS B 1 229 ? 5.254 -19.625 -0.233 1 92.81 229 HIS B O 1
ATOM 4903 N N . ILE B 1 230 ? 3.258 -19.391 -1.159 1 96.5 230 ILE B N 1
ATOM 4904 C CA . ILE B 1 230 ? 3.051 -18.047 -0.641 1 96.5 230 ILE B CA 1
ATOM 4905 C C . ILE B 1 230 ? 3.084 -18.062 0.886 1 96.5 230 ILE B C 1
ATOM 4907 O O . ILE B 1 230 ? 3.863 -17.344 1.508 1 96.5 230 ILE B O 1
ATOM 4911 N N . LEU B 1 231 ? 2.279 -18.953 1.457 1 96.19 231 LEU B N 1
ATOM 4912 C CA . LEU B 1 231 ? 2.125 -18.969 2.906 1 96.19 231 LEU B CA 1
ATOM 4913 C C . LEU B 1 231 ? 3.398 -19.453 3.584 1 96.19 231 LEU B C 1
ATOM 4915 O O . LEU B 1 231 ? 3.766 -18.969 4.656 1 96.19 231 LEU B O 1
ATOM 4919 N N . TYR B 1 232 ? 4.031 -20.391 2.975 1 92.56 232 TYR B N 1
ATOM 4920 C CA . TYR B 1 232 ? 5.309 -20.875 3.494 1 92.56 232 TYR B CA 1
ATOM 4921 C C . TYR B 1 232 ? 6.32 -19.734 3.576 1 92.56 232 TYR B C 1
ATOM 4923 O O . TYR B 1 232 ? 6.969 -19.547 4.605 1 92.56 232 TYR B O 1
ATOM 4931 N N . GLU B 1 233 ? 6.465 -19.016 2.49 1 93.44 233 GLU B N 1
ATOM 4932 C CA . GLU B 1 233 ? 7.441 -17.922 2.439 1 93.44 233 GLU B CA 1
ATOM 4933 C C . GLU B 1 233 ? 7.141 -16.859 3.492 1 93.44 233 GLU B C 1
ATOM 4935 O O . GLU B 1 233 ? 8.047 -16.359 4.16 1 93.44 233 GLU B O 1
ATOM 4940 N N . LEU B 1 234 ? 5.883 -16.516 3.609 1 96.38 234 LEU B N 1
ATOM 4941 C CA . LEU B 1 234 ? 5.492 -15.484 4.566 1 96.38 234 LEU B CA 1
ATOM 4942 C C . LEU B 1 234 ? 5.738 -15.945 5.996 1 96.38 234 LEU B C 1
ATOM 4944 O O . LEU B 1 234 ? 6.266 -15.188 6.816 1 96.38 234 LEU B O 1
ATOM 4948 N N . LEU B 1 235 ? 5.387 -17.156 6.258 1 94.31 235 LEU B N 1
ATOM 4949 C CA . LEU B 1 235 ? 5.582 -17.703 7.598 1 94.31 235 LEU B CA 1
ATOM 4950 C C . LEU B 1 235 ? 7.066 -17.875 7.898 1 94.31 235 LEU B C 1
ATOM 4952 O O . LEU B 1 235 ? 7.516 -17.594 9.008 1 94.31 235 LEU B O 1
ATOM 4956 N N . ASP B 1 236 ? 7.754 -18.391 6.945 1 91.38 236 ASP B N 1
ATOM 4957 C CA . ASP B 1 236 ? 9.188 -18.578 7.121 1 91.38 236 ASP B CA 1
ATOM 4958 C C . ASP B 1 236 ? 9.883 -17.25 7.422 1 91.38 236 ASP B C 1
ATOM 4960 O O . ASP B 1 236 ? 10.719 -17.172 8.328 1 91.38 236 ASP B O 1
ATOM 4964 N N . ASN B 1 237 ? 9.57 -16.203 6.664 1 93.38 237 ASN B N 1
ATOM 4965 C CA . ASN B 1 237 ? 10.117 -14.875 6.926 1 93.38 237 ASN B CA 1
ATOM 4966 C C . ASN B 1 237 ? 9.766 -14.391 8.336 1 93.38 237 ASN B C 1
ATOM 4968 O O . ASN B 1 237 ? 10.633 -13.891 9.055 1 93.38 237 ASN B O 1
ATOM 4972 N N . ALA B 1 238 ? 8.5 -14.531 8.648 1 94.88 238 ALA B N 1
ATOM 4973 C CA . ALA B 1 238 ? 8.039 -14.07 9.961 1 94.88 238 ALA B CA 1
ATOM 4974 C C . ALA B 1 238 ? 8.797 -14.758 11.086 1 94.88 238 ALA B C 1
ATOM 4976 O O . ALA B 1 238 ? 9.25 -14.109 12.031 1 94.88 238 ALA B O 1
ATOM 4977 N N . VAL B 1 239 ? 8.945 -16.062 10.984 1 91.44 239 VAL B N 1
ATOM 4978 C CA . VAL B 1 239 ? 9.617 -16.844 12.008 1 91.44 239 VAL B CA 1
ATOM 4979 C C . VAL B 1 239 ? 11.094 -16.484 12.055 1 91.44 239 VAL B C 1
ATOM 4981 O O . VAL B 1 239 ? 11.633 -16.172 13.125 1 91.44 239 VAL B O 1
ATOM 4984 N N . ARG B 1 240 ? 11.719 -16.469 10.977 1 89.31 240 ARG B N 1
ATOM 4985 C CA . ARG B 1 240 ? 13.156 -16.234 10.875 1 89.31 240 ARG B CA 1
ATOM 4986 C C . ARG B 1 240 ? 13.523 -14.859 11.43 1 89.31 240 ARG B C 1
ATOM 4988 O O . ARG B 1 240 ? 14.445 -14.734 12.234 1 89.31 240 ARG B O 1
ATOM 4995 N N . PHE B 1 241 ? 12.844 -13.828 11.039 1 93 241 PHE B N 1
ATOM 4996 C CA . PHE B 1 241 ? 13.195 -12.477 11.461 1 93 241 PHE B CA 1
ATOM 4997 C C . PHE B 1 241 ? 12.812 -12.25 12.922 1 93 241 PHE B C 1
ATOM 4999 O O . PHE B 1 241 ? 13.492 -11.508 13.633 1 93 241 PHE B O 1
ATOM 5006 N N . THR B 1 242 ? 11.703 -12.859 13.359 1 93.25 242 THR B N 1
ATOM 5007 C CA . THR B 1 242 ? 11.367 -12.773 14.773 1 93.25 242 THR B CA 1
ATOM 5008 C C . THR B 1 242 ? 12.461 -13.398 15.633 1 93.25 242 THR B C 1
ATOM 5010 O O . THR B 1 242 ? 12.891 -12.812 16.625 1 93.25 242 THR B O 1
ATOM 5013 N N . MET B 1 243 ? 12.922 -14.562 15.219 1 89.19 243 MET B N 1
ATOM 5014 C CA . MET B 1 243 ? 13.977 -15.242 15.969 1 89.19 243 MET B CA 1
ATOM 5015 C C . MET B 1 243 ? 15.258 -14.414 15.961 1 89.19 243 MET B C 1
ATOM 5017 O O . MET B 1 243 ? 15.953 -14.328 16.984 1 89.19 243 MET B O 1
ATOM 5021 N N . ARG B 1 244 ? 15.555 -13.852 14.844 1 89.25 244 ARG B N 1
ATOM 5022 C CA . ARG B 1 244 ? 16.766 -13.039 14.719 1 89.25 244 ARG B CA 1
ATOM 5023 C C . ARG B 1 244 ? 16.688 -11.805 15.609 1 89.25 244 ARG B C 1
ATOM 5025 O O . ARG B 1 244 ? 17.688 -11.391 16.203 1 89.25 244 ARG B O 1
ATOM 5032 N N . ASN B 1 245 ? 15.516 -11.234 15.656 1 92.38 245 ASN B N 1
ATOM 5033 C CA . ASN B 1 245 ? 15.32 -9.992 16.391 1 92.38 245 ASN B CA 1
ATOM 5034 C C . ASN B 1 245 ? 15.227 -10.242 17.906 1 92.38 245 ASN B C 1
ATOM 5036 O O . ASN B 1 245 ? 15.367 -9.312 18.703 1 92.38 245 ASN B O 1
ATOM 5040 N N . HIS B 1 246 ? 14.945 -11.453 18.297 1 90 246 HIS B N 1
ATOM 5041 C CA . HIS B 1 246 ? 14.828 -11.828 19.703 1 90 246 HIS B CA 1
ATOM 5042 C C . HIS B 1 246 ? 15.734 -13 20.031 1 90 246 HIS B C 1
ATOM 5044 O O . HIS B 1 246 ? 15.258 -14.07 20.422 1 90 246 HIS B O 1
ATOM 5050 N N . PRO B 1 247 ? 16.953 -12.758 20.094 1 85.19 247 PRO B N 1
ATOM 5051 C CA . PRO B 1 247 ? 17.938 -13.836 20.266 1 85.19 247 PRO B CA 1
ATOM 5052 C C . PRO B 1 247 ? 17.844 -14.508 21.641 1 85.19 247 PRO B C 1
ATOM 5054 O O . PRO B 1 247 ? 18.312 -15.641 21.797 1 85.19 247 PRO B O 1
ATOM 5057 N N . ALA B 1 248 ? 17.203 -13.883 22.641 1 85.06 248 ALA B N 1
ATOM 5058 C CA . ALA B 1 248 ? 17.125 -14.422 24 1 85.06 248 ALA B CA 1
ATOM 5059 C C . ALA B 1 248 ? 16.125 -15.578 24.078 1 85.06 248 ALA B C 1
ATOM 5061 O O . ALA B 1 248 ? 16.078 -16.297 25.078 1 85.06 248 ALA B O 1
ATOM 5062 N N . GLY B 1 249 ? 15.344 -15.758 22.984 1 80.75 249 GLY B N 1
ATOM 5063 C CA . GLY B 1 249 ? 14.438 -16.891 22.938 1 80.75 249 GLY B CA 1
ATOM 5064 C C . GLY B 1 249 ? 13.008 -16.531 23.297 1 80.75 249 GLY B C 1
ATOM 5065 O O . GLY B 1 249 ? 12.094 -17.328 23.109 1 80.75 249 GLY B O 1
ATOM 5066 N N . ASP B 1 250 ? 12.828 -15.391 23.953 1 85.94 250 ASP B N 1
ATOM 5067 C CA . ASP B 1 250 ? 11.477 -14.93 24.25 1 85.94 250 ASP B CA 1
ATOM 5068 C C . ASP B 1 250 ? 10.805 -14.352 23 1 85.94 250 ASP B C 1
ATOM 5070 O O . ASP B 1 250 ? 10.672 -13.141 22.875 1 85.94 250 ASP B O 1
ATOM 5074 N N . TYR B 1 251 ? 10.383 -15.328 22.141 1 87.88 251 TYR B N 1
ATOM 5075 C CA . TYR B 1 251 ? 9.859 -14.906 20.844 1 87.88 251 TYR B CA 1
ATOM 5076 C C . TYR B 1 251 ? 8.414 -14.43 20.969 1 87.88 251 TYR B C 1
ATOM 5078 O O . TYR B 1 251 ? 7.547 -15.172 21.438 1 87.88 251 TYR B O 1
ATOM 5086 N N . PRO B 1 252 ? 8.148 -13.195 20.625 1 90.12 252 PRO B N 1
ATOM 5087 C CA . PRO B 1 252 ? 6.738 -12.805 20.531 1 90.12 252 PRO B CA 1
ATOM 5088 C C . PRO B 1 252 ? 5.953 -13.656 19.547 1 90.12 252 PRO B C 1
ATOM 5090 O O . PRO B 1 252 ? 6.52 -14.164 18.562 1 90.12 252 PRO B O 1
ATOM 5093 N N . PRO B 1 253 ? 4.719 -13.82 19.844 1 89.69 253 PRO B N 1
ATOM 5094 C CA . PRO B 1 253 ? 3.93 -14.656 18.938 1 89.69 253 PRO B CA 1
ATOM 5095 C C . PRO B 1 253 ? 3.77 -14.039 17.547 1 89.69 253 PRO B C 1
ATOM 5097 O O . PRO B 1 253 ? 3.625 -12.82 17.422 1 89.69 253 PRO B O 1
ATOM 5100 N N . ILE B 1 254 ? 3.867 -14.875 16.531 1 93.38 254 ILE B N 1
ATOM 5101 C CA . ILE B 1 254 ? 3.484 -14.5 15.18 1 93.38 254 ILE B CA 1
ATOM 5102 C C . ILE B 1 254 ? 1.975 -14.656 15.008 1 93.38 254 ILE B C 1
ATOM 5104 O O . ILE B 1 254 ? 1.425 -15.734 15.25 1 93.38 254 ILE B O 1
ATOM 5108 N N . GLN B 1 255 ? 1.318 -13.594 14.688 1 92.62 255 GLN B N 1
ATOM 5109 C CA . GLN B 1 255 ? -0.134 -13.633 14.539 1 92.62 255 GLN B CA 1
ATOM 5110 C C . GLN B 1 255 ? -0.539 -13.953 13.109 1 92.62 255 GLN B C 1
ATOM 5112 O O . GLN B 1 255 ? -0.067 -13.312 12.164 1 92.62 255 GLN B O 1
ATOM 5117 N N . VAL B 1 256 ? -1.345 -14.984 12.961 1 94.06 256 VAL B N 1
ATOM 5118 C CA . VAL B 1 256 ? -1.902 -15.352 11.664 1 94.06 256 VAL B CA 1
ATOM 5119 C C . VAL B 1 256 ? -3.418 -15.164 11.68 1 94.06 256 VAL B C 1
ATOM 5121 O O . VAL B 1 256 ? -4.105 -15.68 12.562 1 94.06 256 VAL B O 1
ATOM 5124 N N . THR B 1 257 ? -3.889 -14.344 10.797 1 93.44 257 THR B N 1
ATOM 5125 C CA . THR B 1 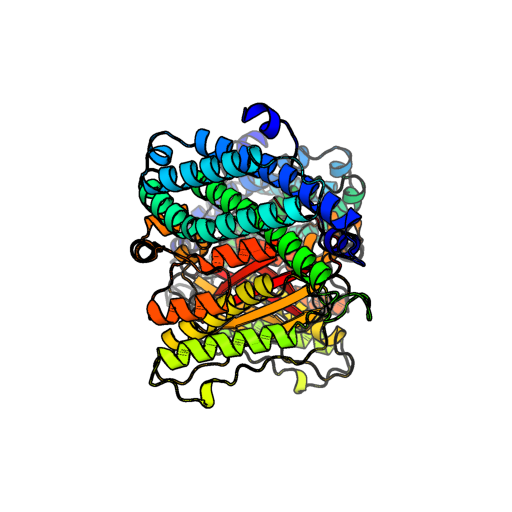257 ? -5.32 -14.086 10.672 1 93.44 257 THR B CA 1
ATOM 5126 C C . THR B 1 257 ? -5.844 -14.57 9.32 1 93.44 257 THR B C 1
ATOM 5128 O O . THR B 1 257 ? -5.172 -14.406 8.297 1 93.44 257 THR B O 1
ATOM 5131 N N . VAL B 1 258 ? -6.973 -15.203 9.352 1 94 258 VAL B N 1
ATOM 5132 C CA . VAL B 1 258 ? -7.633 -15.656 8.133 1 94 258 VAL B CA 1
ATOM 5133 C C . VAL B 1 258 ? -9.078 -15.164 8.125 1 94 258 VAL B C 1
ATOM 5135 O O . VAL B 1 258 ? -9.758 -15.172 9.156 1 94 258 VAL B O 1
ATOM 5138 N N . SER B 1 259 ? -9.508 -14.633 7.043 1 93.19 259 SER B N 1
ATOM 5139 C CA . SER B 1 259 ? -10.898 -14.242 6.84 1 93.19 259 SER B CA 1
ATOM 5140 C C . SER B 1 259 ? -11.344 -14.508 5.406 1 93.19 259 SER B C 1
ATOM 5142 O O . SER B 1 259 ? -10.516 -14.75 4.527 1 93.19 259 SER B O 1
ATOM 5144 N N . ALA B 1 260 ? -12.633 -14.586 5.223 1 93.19 260 ALA B N 1
ATOM 5145 C CA . ALA B 1 260 ? -13.141 -14.828 3.875 1 93.19 260 ALA B CA 1
ATOM 5146 C C . ALA B 1 260 ? -14.469 -14.117 3.648 1 93.19 260 ALA B C 1
ATOM 5148 O O . ALA B 1 260 ? -15.219 -13.867 4.598 1 93.19 260 ALA B O 1
ATOM 5149 N N . THR B 1 261 ? -14.633 -13.688 2.492 1 92.75 261 THR B N 1
ATOM 5150 C CA . THR B 1 261 ? -15.93 -13.289 1.959 1 92.75 261 THR B CA 1
ATOM 5151 C C . THR B 1 261 ? -16.391 -14.258 0.877 1 92.75 261 THR B C 1
ATOM 5153 O O . THR B 1 261 ? -15.789 -15.312 0.677 1 92.75 261 THR B O 1
ATOM 5156 N N . ASP B 1 262 ? -17.453 -13.883 0.29 1 91.5 262 ASP B N 1
ATOM 5157 C CA . ASP B 1 262 ? -17.953 -14.742 -0.785 1 91.5 262 ASP B CA 1
ATOM 5158 C C . ASP B 1 262 ? -17.016 -14.695 -1.994 1 91.5 262 ASP B C 1
ATOM 5160 O O . ASP B 1 262 ? -16.984 -15.633 -2.791 1 91.5 262 ASP B O 1
ATOM 5164 N N . SER B 1 263 ? -16.188 -13.695 -2.055 1 92.69 263 SER B N 1
ATOM 5165 C CA . SER B 1 263 ? -15.422 -13.516 -3.285 1 92.69 263 SER B CA 1
ATOM 5166 C C . SER B 1 263 ? -13.93 -13.727 -3.045 1 92.69 263 SER B C 1
ATOM 5168 O O . SER B 1 263 ? -13.18 -13.992 -3.984 1 92.69 263 SER B O 1
ATOM 5170 N N . ASP B 1 264 ? -13.531 -13.594 -1.767 1 95 264 ASP B N 1
ATOM 5171 C CA . ASP B 1 264 ? -12.094 -13.578 -1.522 1 95 264 ASP B CA 1
ATOM 5172 C C . ASP B 1 264 ? -11.75 -14.281 -0.209 1 95 264 ASP B C 1
ATOM 5174 O O . ASP B 1 264 ? -12.586 -14.359 0.695 1 95 264 ASP B O 1
ATOM 5178 N N . VAL B 1 265 ? -10.57 -14.836 -0.167 1 95.75 265 VAL B N 1
ATOM 5179 C CA . VAL B 1 265 ? -9.945 -15.305 1.063 1 95.75 265 VAL B CA 1
ATOM 5180 C C . VAL B 1 265 ? -8.758 -14.414 1.415 1 95.75 265 VAL B C 1
ATOM 5182 O O . VAL B 1 265 ? -7.988 -14.016 0.535 1 95.75 265 VAL B O 1
ATOM 5185 N N . TYR B 1 266 ? -8.648 -14.078 2.688 1 96.06 266 TYR B N 1
ATOM 5186 C CA . TYR B 1 266 ? -7.582 -13.188 3.148 1 96.06 266 TYR B CA 1
ATOM 5187 C C . TYR B 1 266 ? -6.703 -13.891 4.18 1 96.06 266 TYR B C 1
ATOM 5189 O O . TYR B 1 266 ? -7.203 -14.617 5.039 1 96.06 266 TYR B O 1
ATOM 5197 N N . PHE B 1 267 ? -5.406 -13.68 4.062 1 96.25 267 PHE B N 1
ATOM 5198 C CA . PHE B 1 267 ? -4.43 -14.086 5.066 1 96.25 267 PHE B CA 1
ATOM 5199 C C . PHE B 1 267 ? -3.6 -12.891 5.523 1 96.25 267 PHE B C 1
ATOM 5201 O O . PHE B 1 267 ? -3.229 -12.039 4.715 1 96.25 267 PHE B O 1
ATOM 5208 N N . ARG B 1 268 ? -3.328 -12.82 6.77 1 96.69 268 ARG B N 1
ATOM 5209 C CA . ARG B 1 268 ? -2.398 -11.836 7.32 1 96.69 268 ARG B CA 1
ATOM 5210 C C . ARG B 1 268 ? -1.386 -12.5 8.25 1 96.69 268 ARG B C 1
ATOM 5212 O O . ARG B 1 268 ? -1.759 -13.281 9.125 1 96.69 268 ARG B O 1
ATOM 5219 N N . VAL B 1 269 ? -0.152 -12.32 8.008 1 96.62 269 VAL B N 1
ATOM 5220 C CA . VAL B 1 269 ? 0.927 -12.758 8.891 1 96.62 269 VAL B CA 1
ATOM 5221 C C . VAL B 1 269 ? 1.612 -11.539 9.508 1 96.62 269 VAL B C 1
ATOM 5223 O O . VAL B 1 269 ? 2.148 -10.688 8.789 1 96.62 269 VAL B O 1
ATOM 5226 N N . SER B 1 270 ? 1.544 -11.398 10.797 1 95.75 270 SER B N 1
ATOM 5227 C CA . SER B 1 270 ? 2.117 -10.273 11.531 1 95.75 270 SER B CA 1
ATOM 5228 C C . SER B 1 270 ? 3.24 -10.734 12.453 1 95.75 270 SER B C 1
ATOM 5230 O O . SER B 1 270 ? 3.033 -11.594 13.312 1 95.75 270 SER B O 1
ATOM 5232 N N . ASP B 1 271 ? 4.395 -10.195 12.305 1 95.62 271 ASP B N 1
ATOM 5233 C CA . ASP B 1 271 ? 5.523 -10.602 13.125 1 95.62 271 ASP B CA 1
ATOM 5234 C C . ASP B 1 271 ? 6.137 -9.406 13.852 1 95.62 271 ASP B C 1
ATOM 5236 O O . ASP B 1 271 ? 5.773 -8.258 13.578 1 95.62 271 ASP B O 1
ATOM 5240 N N . GLN B 1 272 ? 6.852 -9.633 14.836 1 95.5 272 GLN B N 1
ATOM 5241 C CA . GLN B 1 272 ? 7.688 -8.648 15.516 1 95.5 272 GLN B CA 1
ATOM 5242 C C . GLN B 1 272 ? 9.172 -8.914 15.258 1 95.5 272 GLN B C 1
ATOM 5244 O O . GLN B 1 272 ? 9.961 -9.008 16.203 1 95.5 272 GLN B O 1
ATOM 5249 N N . GLY B 1 273 ? 9.484 -9.031 13.961 1 95 273 GLY B N 1
ATOM 5250 C CA . GLY B 1 273 ? 10.828 -9.383 13.531 1 95 273 GLY B CA 1
ATOM 5251 C C . GLY B 1 273 ? 11.727 -8.172 13.352 1 95 273 GLY B C 1
ATOM 5252 O O . GLY B 1 273 ? 12.773 -8.258 12.703 1 95 273 GLY B O 1
ATOM 5253 N N . GLY B 1 274 ? 11.305 -7.039 13.859 1 95.56 274 GLY B N 1
ATOM 5254 C CA . GLY B 1 274 ? 12.156 -5.855 13.82 1 95.56 274 GLY B CA 1
ATOM 5255 C C . GLY B 1 274 ? 11.789 -4.891 12.711 1 95.56 274 GLY B C 1
ATOM 5256 O O . GLY B 1 274 ? 12.18 -3.725 12.742 1 95.56 274 GLY B O 1
ATOM 5257 N N . GLY B 1 275 ? 11.016 -5.352 11.719 1 95.81 275 GLY B N 1
ATOM 5258 C CA . GLY B 1 275 ? 10.641 -4.504 10.602 1 95.81 275 GLY B CA 1
ATOM 5259 C C . GLY B 1 275 ? 11.781 -4.27 9.625 1 95.81 275 GLY B C 1
ATOM 5260 O O . GLY B 1 275 ? 12.797 -4.973 9.664 1 95.81 275 GLY B O 1
ATOM 5261 N N . MET B 1 276 ? 11.57 -3.424 8.656 1 95.69 276 MET B N 1
ATOM 5262 C CA . MET B 1 276 ? 12.539 -3.088 7.617 1 95.69 276 MET B CA 1
ATOM 5263 C C . MET B 1 276 ? 12.859 -1.597 7.633 1 95.69 276 MET B C 1
ATOM 5265 O O . MET B 1 276 ? 11.977 -0.77 7.867 1 95.69 276 MET B O 1
ATOM 5269 N N . THR B 1 277 ? 14.094 -1.297 7.359 1 94.38 277 THR B N 1
ATOM 5270 C CA . THR B 1 277 ? 14.445 0.103 7.156 1 94.38 277 THR B CA 1
ATOM 5271 C C . THR B 1 277 ? 13.742 0.665 5.922 1 94.38 277 THR B C 1
ATOM 5273 O O . THR B 1 277 ? 13.297 -0.092 5.055 1 94.38 277 THR B O 1
ATOM 5276 N N . LYS B 1 278 ? 13.625 1.942 5.879 1 91 278 LYS B N 1
ATOM 5277 C CA . LYS B 1 278 ? 12.977 2.59 4.742 1 91 278 LYS B CA 1
ATOM 5278 C C . LYS B 1 278 ? 13.648 2.205 3.432 1 91 278 LYS B C 1
ATOM 5280 O O . LYS B 1 278 ? 12.977 1.903 2.443 1 91 278 LYS B O 1
ATOM 5285 N N . ASP B 1 279 ? 14.961 2.256 3.461 1 92.25 279 ASP B N 1
ATOM 5286 C CA . ASP B 1 279 ? 15.719 1.935 2.254 1 92.25 279 ASP B CA 1
ATOM 5287 C C . ASP B 1 279 ? 15.406 0.524 1.765 1 92.25 279 ASP B C 1
ATOM 5289 O O . ASP B 1 279 ? 15.156 0.315 0.575 1 92.25 279 ASP B O 1
ATOM 5293 N N . ARG B 1 280 ? 15.43 -0.402 2.662 1 93.94 280 ARG B N 1
ATOM 5294 C CA . ARG B 1 280 ? 15.125 -1.787 2.312 1 93.94 280 ARG B CA 1
ATOM 5295 C C . ARG B 1 280 ? 13.688 -1.933 1.839 1 93.94 280 ARG B C 1
ATOM 5297 O O . ARG B 1 280 ? 13.414 -2.627 0.856 1 93.94 280 ARG B O 1
ATOM 5304 N N . TYR B 1 281 ? 12.805 -1.28 2.514 1 95 281 TYR B N 1
ATOM 5305 C CA . TYR B 1 281 ? 11.383 -1.359 2.191 1 95 281 TYR B CA 1
ATOM 5306 C C . TYR B 1 281 ? 11.109 -0.788 0.805 1 95 281 TYR B C 1
ATOM 5308 O O . TYR B 1 281 ? 10.312 -1.346 0.043 1 95 281 TYR B O 1
ATOM 5316 N N . ASP B 1 282 ? 11.758 0.288 0.48 1 92.5 282 ASP B N 1
ATOM 5317 C CA . ASP B 1 282 ? 11.547 0.966 -0.795 1 92.5 282 ASP B CA 1
ATOM 5318 C C . ASP B 1 282 ? 11.969 0.079 -1.966 1 92.5 282 ASP B C 1
ATOM 5320 O O . ASP B 1 282 ? 11.461 0.231 -3.078 1 92.5 282 ASP B O 1
ATOM 5324 N N . ARG B 1 283 ? 12.891 -0.869 -1.708 1 93.5 283 ARG B N 1
ATOM 5325 C CA . ARG B 1 283 ? 13.398 -1.705 -2.793 1 93.5 283 ARG B CA 1
ATOM 5326 C C . ARG B 1 283 ? 12.867 -3.131 -2.676 1 93.5 283 ARG B C 1
ATOM 5328 O O . ARG B 1 283 ? 13.312 -4.027 -3.396 1 93.5 283 ARG B O 1
ATOM 5335 N N . LEU B 1 284 ? 11.953 -3.295 -1.846 1 94.62 284 LEU B N 1
ATOM 5336 C CA . LEU B 1 284 ? 11.484 -4.625 -1.465 1 94.62 284 LEU B CA 1
ATOM 5337 C C . LEU B 1 284 ? 11.117 -5.445 -2.697 1 94.62 284 LEU B C 1
ATOM 5339 O O . LEU B 1 284 ? 11.422 -6.637 -2.768 1 94.62 284 LEU B O 1
ATOM 5343 N N . TRP B 1 285 ? 10.516 -4.738 -3.695 1 94.69 285 TRP B N 1
ATOM 5344 C CA . TRP B 1 285 ? 9.953 -5.469 -4.824 1 94.69 285 TRP B CA 1
ATOM 5345 C C . TRP B 1 285 ? 10.812 -5.297 -6.07 1 94.69 285 TRP B C 1
ATOM 5347 O O . TRP B 1 285 ? 10.445 -5.762 -7.152 1 94.69 285 TRP B O 1
ATOM 5357 N N . SER B 1 286 ? 11.891 -4.605 -5.922 1 94.12 286 SER B N 1
ATOM 5358 C CA . SER B 1 286 ? 12.766 -4.395 -7.074 1 94.12 286 SER B CA 1
ATOM 5359 C C . SER B 1 286 ? 13.922 -5.391 -7.086 1 94.12 286 SER B C 1
ATOM 5361 O O . SER B 1 286 ? 14.883 -5.246 -6.324 1 94.12 286 SER B O 1
ATOM 5363 N N . TYR B 1 287 ? 13.852 -6.277 -7.984 1 91.56 287 TYR B N 1
ATOM 5364 C CA . TYR B 1 287 ? 14.953 -7.215 -8.141 1 91.56 287 TYR B CA 1
ATOM 5365 C C . TYR B 1 287 ? 16.25 -6.488 -8.5 1 91.56 287 TYR B C 1
ATOM 5367 O O . TYR B 1 287 ? 17.312 -6.797 -7.969 1 91.56 287 TYR B O 1
ATOM 5375 N N . GLN B 1 288 ? 16.125 -5.543 -9.375 1 93.12 288 GLN B N 1
ATOM 5376 C CA . GLN B 1 288 ? 17.281 -4.797 -9.867 1 93.12 288 GLN B CA 1
ATOM 5377 C C . GLN B 1 288 ? 17.984 -4.07 -8.727 1 93.12 288 GLN B C 1
ATOM 5379 O O . GLN B 1 288 ? 19.203 -4.211 -8.555 1 93.12 288 GLN B O 1
ATOM 5384 N N . SER B 1 289 ? 17.203 -3.34 -7.977 1 93 289 SER B N 1
ATOM 5385 C CA . SER B 1 289 ? 17.781 -2.57 -6.875 1 93 289 SER B CA 1
ATOM 5386 C C . SER B 1 289 ? 18.391 -3.484 -5.816 1 93 289 SER B C 1
ATOM 5388 O O . SER B 1 289 ? 19.453 -3.189 -5.27 1 93 289 SER B O 1
ATOM 5390 N N . ARG B 1 290 ? 17.766 -4.559 -5.559 1 92.38 290 ARG B N 1
ATOM 5391 C CA . ARG B 1 290 ? 18.266 -5.492 -4.551 1 92.38 290 ARG B CA 1
ATOM 5392 C C . ARG B 1 290 ? 19.5 -6.227 -5.043 1 92.38 290 ARG B C 1
ATOM 5394 O O . ARG B 1 290 ? 20.391 -6.539 -4.258 1 92.38 290 ARG B O 1
ATOM 5401 N N . ALA B 1 291 ? 19.469 -6.523 -6.266 1 91.25 291 ALA B N 1
ATOM 5402 C CA . ALA B 1 291 ? 20.672 -7.141 -6.844 1 91.25 291 ALA B CA 1
ATOM 5403 C C . ALA B 1 291 ? 21.875 -6.227 -6.699 1 91.25 291 ALA B C 1
ATOM 5405 O O . ALA B 1 291 ? 22.984 -6.691 -6.41 1 91.25 291 ALA B O 1
ATOM 5406 N N . GLN B 1 292 ? 21.656 -4.973 -6.91 1 90.12 292 GLN B N 1
ATOM 5407 C CA . GLN B 1 292 ? 22.734 -3.988 -6.844 1 90.12 292 GLN B CA 1
ATOM 5408 C C . GLN B 1 292 ? 23.281 -3.873 -5.43 1 90.12 292 GLN B C 1
ATOM 5410 O O . GLN B 1 292 ? 24.453 -3.512 -5.238 1 90.12 292 GLN B O 1
ATOM 5415 N N . THR B 1 293 ? 22.453 -4.25 -4.469 1 88.69 293 THR B N 1
ATOM 5416 C CA . THR B 1 293 ? 22.906 -4.164 -3.084 1 88.69 293 THR B CA 1
ATOM 5417 C C . THR B 1 293 ? 23.422 -5.516 -2.602 1 88.69 293 THR B C 1
ATOM 5419 O O . THR B 1 293 ? 23.812 -5.656 -1.439 1 88.69 293 THR B O 1
ATOM 5422 N N . GLY B 1 294 ? 23.328 -6.613 -3.408 1 84.69 294 GLY B N 1
ATOM 5423 C CA . GLY B 1 294 ? 23.969 -7.883 -3.107 1 84.69 294 GLY B CA 1
ATOM 5424 C C . GLY B 1 294 ? 23.016 -8.898 -2.492 1 84.69 294 GLY B C 1
ATOM 5425 O O . GLY B 1 294 ? 23.453 -9.859 -1.854 1 84.69 294 GLY B O 1
ATOM 5426 N N . ASP B 1 295 ? 21.75 -8.719 -2.646 1 85.88 295 ASP B N 1
ATOM 5427 C CA . ASP B 1 295 ? 20.766 -9.57 -1.983 1 85.88 295 ASP B CA 1
ATOM 5428 C C . ASP B 1 295 ? 20.734 -10.961 -2.617 1 85.88 295 ASP B C 1
ATOM 5430 O O . ASP B 1 295 ? 20.203 -11.906 -2.018 1 85.88 295 ASP B O 1
ATOM 5434 N N . PHE B 1 296 ? 21.281 -11.133 -3.871 1 83.88 296 PHE B N 1
ATOM 5435 C CA . PHE B 1 296 ? 21.094 -12.383 -4.594 1 83.88 296 PHE B CA 1
ATOM 5436 C C . PHE B 1 296 ? 22.438 -13.062 -4.855 1 83.88 296 PHE B C 1
ATOM 5438 O O . PHE B 1 296 ? 22.578 -13.797 -5.836 1 83.88 296 PHE B O 1
ATOM 5445 N N . SER B 1 297 ? 23.359 -12.844 -4.051 1 77.69 297 SER B N 1
ATOM 5446 C CA . SER B 1 297 ? 24.703 -13.391 -4.234 1 77.69 297 SER B CA 1
ATOM 5447 C C . SER B 1 297 ? 24.719 -14.906 -4.062 1 77.69 297 SER B C 1
ATOM 5449 O O . SER B 1 297 ? 25.562 -15.594 -4.621 1 77.69 297 SER B O 1
ATOM 5451 N N . ASP B 1 298 ? 23.703 -15.477 -3.408 1 77.25 298 ASP B N 1
ATOM 5452 C CA . ASP B 1 298 ? 23.703 -16.906 -3.078 1 77.25 298 ASP B CA 1
ATOM 5453 C C . ASP B 1 298 ? 23.234 -17.734 -4.262 1 77.25 298 ASP B C 1
ATOM 5455 O O . ASP B 1 298 ? 23.359 -18.969 -4.25 1 77.25 298 ASP B O 1
ATOM 5459 N N . PHE B 1 299 ? 22.688 -17.125 -5.238 1 76.56 299 PHE B N 1
ATOM 5460 C CA . PHE B 1 299 ? 22.203 -17.844 -6.406 1 76.56 299 PHE B CA 1
ATOM 5461 C C . PHE B 1 299 ? 23.359 -18.531 -7.125 1 76.56 299 PHE B C 1
ATOM 5463 O O . PHE B 1 299 ? 23.156 -19.516 -7.84 1 76.56 299 PHE B O 1
ATOM 5470 N N . LYS B 1 300 ? 24.531 -18.062 -6.906 1 74.19 300 LYS B N 1
ATOM 5471 C CA . LYS B 1 300 ? 25.703 -18.656 -7.562 1 74.19 300 LYS B CA 1
ATOM 5472 C C . LYS B 1 300 ? 25.891 -20.109 -7.156 1 74.19 300 LYS B C 1
ATOM 5474 O O . LYS B 1 300 ? 26.469 -20.906 -7.898 1 74.19 300 LYS B O 1
ATOM 5479 N N . GLN B 1 301 ? 25.141 -20.438 -6.129 1 73.81 301 GLN B N 1
ATOM 5480 C CA . GLN B 1 301 ? 25.375 -21.75 -5.562 1 73.81 301 GLN B CA 1
ATOM 5481 C C . GLN B 1 301 ? 24.234 -22.703 -5.879 1 73.81 301 GLN B C 1
ATOM 5483 O O . GLN B 1 301 ? 24.297 -23.891 -5.547 1 73.81 301 GLN B O 1
ATOM 5488 N N . ILE B 1 302 ? 23.234 -22.219 -6.488 1 73.94 302 ILE B N 1
ATOM 5489 C CA . ILE B 1 302 ? 22.047 -23.031 -6.715 1 73.94 302 ILE B CA 1
ATOM 5490 C C . ILE B 1 302 ? 21.859 -23.266 -8.211 1 73.94 302 ILE B C 1
ATOM 5492 O O . ILE B 1 302 ? 21.781 -22.312 -8.992 1 73.94 302 ILE B O 1
ATOM 5496 N N . GLN B 1 303 ? 21.812 -24.531 -8.555 1 71.56 303 GLN B N 1
ATOM 5497 C CA . GLN B 1 303 ? 21.656 -24.844 -9.969 1 71.56 303 GLN B CA 1
ATOM 5498 C C . GLN B 1 303 ? 20.188 -25.078 -10.32 1 71.56 303 GLN B C 1
ATOM 5500 O O . GLN B 1 303 ? 19.719 -24.641 -11.367 1 71.56 303 GLN B O 1
ATOM 5505 N N . LYS B 1 304 ? 19.516 -25.781 -9.359 1 74.12 304 LYS B N 1
ATOM 5506 C CA . LYS B 1 304 ? 18.125 -26.109 -9.602 1 74.12 304 LYS B CA 1
ATOM 5507 C C . LYS B 1 304 ? 17.25 -25.703 -8.422 1 74.12 304 LYS B C 1
ATOM 5509 O O . LYS B 1 304 ? 17.641 -25.875 -7.266 1 74.12 304 LYS B O 1
ATOM 5514 N N . ILE B 1 305 ? 16.141 -25.094 -8.766 1 72.38 305 ILE B N 1
ATOM 5515 C CA . ILE B 1 305 ? 15.156 -24.797 -7.727 1 72.38 305 ILE B CA 1
ATOM 5516 C C . ILE B 1 305 ? 13.93 -25.688 -7.906 1 72.38 305 ILE B C 1
ATOM 5518 O O . ILE B 1 305 ? 13.242 -25.609 -8.922 1 72.38 305 ILE B O 1
ATOM 5522 N N . PRO B 1 306 ? 13.719 -26.5 -6.863 1 68.88 306 PRO B N 1
ATOM 5523 C CA . PRO B 1 306 ? 12.562 -27.375 -6.988 1 68.88 306 PRO B CA 1
ATOM 5524 C C . PRO B 1 306 ? 11.25 -26.609 -7.145 1 68.88 306 PRO B C 1
ATOM 5526 O O . PRO B 1 306 ? 11.117 -25.5 -6.625 1 68.88 306 PRO B O 1
ATOM 5529 N N . ALA B 1 307 ? 10.32 -27.281 -7.844 1 64.56 307 ALA B N 1
ATOM 5530 C CA . ALA B 1 307 ? 9.031 -26.641 -8.102 1 64.56 307 ALA B CA 1
ATOM 5531 C C . ALA B 1 307 ? 8.102 -26.781 -6.902 1 64.56 307 ALA B C 1
ATOM 5533 O O . ALA B 1 307 ? 7.242 -25.922 -6.672 1 64.56 307 ALA B O 1
ATOM 5534 N N . THR B 1 308 ? 8.312 -27.891 -6.23 1 65.94 308 THR B N 1
ATOM 5535 C CA . THR B 1 308 ? 7.395 -28.188 -5.133 1 65.94 308 THR B CA 1
ATOM 5536 C C . THR B 1 308 ? 7.938 -27.625 -3.816 1 65.94 308 THR B C 1
ATOM 5538 O O . THR B 1 308 ? 9.156 -27.5 -3.643 1 65.94 308 THR B O 1
ATOM 5541 N N . ILE B 1 309 ? 7.098 -27.312 -3.01 1 63.16 309 ILE B N 1
ATOM 5542 C CA . ILE B 1 309 ? 7.477 -26.75 -1.718 1 63.16 309 ILE B CA 1
ATOM 5543 C C . ILE B 1 309 ? 8.266 -27.797 -0.918 1 63.16 309 ILE B C 1
ATOM 5545 O O . ILE B 1 309 ? 9.242 -27.453 -0.246 1 63.16 309 ILE B O 1
ATOM 5549 N N . ASP B 1 310 ? 7.84 -29 -1.11 1 60.56 310 ASP B N 1
ATOM 5550 C CA . ASP B 1 310 ? 8.578 -30.062 -0.429 1 60.56 310 ASP B CA 1
ATOM 5551 C C . ASP B 1 310 ? 10.023 -30.125 -0.917 1 60.56 310 ASP B C 1
ATOM 5553 O O . ASP B 1 310 ? 10.953 -30.281 -0.118 1 60.56 310 ASP B O 1
ATOM 5557 N N . GLY B 1 311 ? 10.078 -30.016 -2.154 1 65.19 311 GLY B N 1
ATOM 5558 C CA . GLY B 1 311 ? 11.414 -29.969 -2.727 1 65.19 311 GLY B CA 1
ATOM 5559 C C . GLY B 1 311 ? 12.219 -28.781 -2.268 1 65.19 311 GLY B C 1
ATOM 5560 O O . GLY B 1 311 ? 13.422 -28.891 -2.002 1 65.19 311 GLY B O 1
ATOM 5561 N N . ARG B 1 312 ? 11.578 -27.797 -2.148 1 65.44 312 ARG B N 1
ATOM 5562 C CA . ARG B 1 312 ? 12.25 -26.562 -1.73 1 65.44 312 ARG B CA 1
ATOM 5563 C C . ARG B 1 312 ? 12.664 -26.641 -0.262 1 65.44 312 ARG B C 1
ATOM 5565 O O . ARG B 1 312 ? 13.742 -26.172 0.111 1 65.44 312 ARG B O 1
ATOM 5572 N N . ALA B 1 313 ? 11.719 -27.203 0.423 1 61.31 313 ALA B N 1
ATOM 5573 C CA . ALA B 1 313 ? 12.047 -27.406 1.833 1 61.31 313 ALA B CA 1
ATOM 5574 C C . ALA B 1 313 ? 13.289 -28.266 1.991 1 61.31 313 ALA B C 1
ATOM 5576 O O . ALA B 1 313 ? 14.156 -27.984 2.822 1 61.31 313 ALA B O 1
ATOM 5577 N N . ASN B 1 314 ? 13.383 -29.219 1.104 1 61.94 314 ASN B N 1
ATOM 5578 C CA . ASN B 1 314 ? 14.539 -30.109 1.147 1 61.94 314 ASN B CA 1
ATOM 5579 C C . ASN B 1 314 ? 15.805 -29.391 0.679 1 61.94 314 ASN B C 1
ATOM 5581 O O . ASN B 1 314 ? 16.891 -29.594 1.244 1 61.94 314 ASN B O 1
ATOM 5585 N N . GLN B 1 315 ? 15.602 -28.594 -0.252 1 63.84 315 GLN B N 1
ATOM 5586 C CA . GLN B 1 315 ? 16.734 -27.812 -0.767 1 63.84 315 GLN B CA 1
ATOM 5587 C C . GLN B 1 315 ? 17.203 -26.797 0.256 1 63.84 315 GLN B C 1
ATOM 5589 O O . GLN B 1 315 ? 18.406 -26.562 0.395 1 63.84 315 GLN B O 1
ATOM 5594 N N . ALA B 1 316 ? 16.297 -26.172 0.885 1 60.03 316 ALA B N 1
ATOM 5595 C CA . ALA B 1 316 ? 16.641 -25.203 1.928 1 60.03 316 ALA B CA 1
ATOM 5596 C C . ALA B 1 316 ? 17.516 -25.844 2.998 1 60.03 316 ALA B C 1
ATOM 5598 O O . ALA B 1 316 ? 18.438 -25.219 3.518 1 60.03 316 ALA B O 1
ATOM 5599 N N . SER B 1 317 ? 17.172 -27.094 3.322 1 55.12 317 SER B N 1
ATOM 5600 C CA . SER B 1 317 ? 17.984 -27.828 4.289 1 55.12 317 SER B CA 1
ATOM 5601 C C . SER B 1 317 ? 19.438 -27.938 3.828 1 55.12 317 SER B C 1
ATOM 5603 O O . SER B 1 317 ? 20.359 -27.859 4.641 1 55.12 317 SER B O 1
ATOM 5605 N N . GLU B 1 318 ? 19.484 -28.062 2.568 1 58.66 318 GLU B N 1
ATOM 5606 C CA . GLU B 1 318 ? 20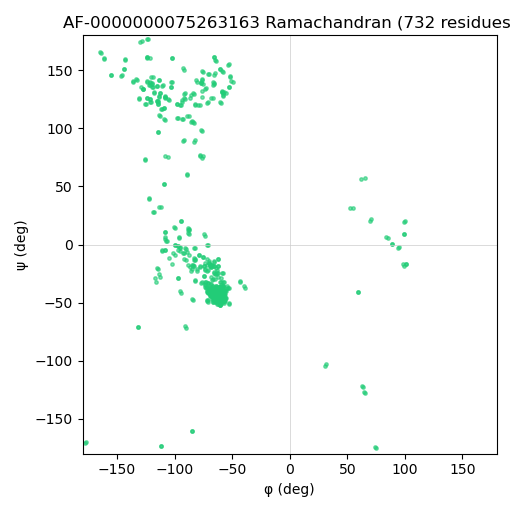.828 -28.203 2.012 1 58.66 318 GLU B CA 1
ATOM 5607 C C . GLU B 1 318 ? 21.547 -26.859 1.963 1 58.66 318 GLU B C 1
ATOM 5609 O O . GLU B 1 318 ? 22.781 -26.797 2.1 1 58.66 318 GLU B O 1
ATOM 5614 N N . MET B 1 319 ? 20.719 -25.922 1.751 1 59.06 319 MET B N 1
ATOM 5615 C CA . MET B 1 319 ? 21.281 -24.578 1.618 1 59.06 319 MET B CA 1
ATOM 5616 C C . MET B 1 319 ? 21.531 -23.953 2.986 1 59.06 319 MET B C 1
ATOM 5618 O O . MET B 1 319 ? 22.234 -22.953 3.094 1 59.06 319 MET B O 1
ATOM 5622 N N . GLY B 1 320 ? 21.172 -24.641 3.936 1 54.84 320 GLY B N 1
ATOM 5623 C CA . GLY B 1 320 ? 21.297 -24.094 5.277 1 54.84 320 GLY B CA 1
ATOM 5624 C C . GLY B 1 320 ? 20.406 -22.891 5.52 1 54.84 320 GLY B C 1
ATOM 5625 O O . GLY B 1 320 ? 19.203 -22.953 5.273 1 54.84 320 GLY B O 1
ATOM 5626 N N . HIS B 1 321 ? 21.156 -21.766 6.035 1 56.91 321 HIS B N 1
ATOM 5627 C CA . HIS B 1 321 ? 20.484 -20.531 6.441 1 56.91 321 HIS B CA 1
ATOM 5628 C C . HIS B 1 321 ? 20.312 -19.578 5.266 1 56.91 321 HIS B C 1
ATOM 5630 O O . HIS B 1 321 ? 19.828 -18.453 5.434 1 56.91 321 HIS B O 1
ATOM 5636 N N . ARG B 1 322 ? 20.656 -20.234 4.109 1 63 322 ARG B N 1
ATOM 5637 C CA . ARG B 1 322 ? 20.766 -19.25 3.025 1 63 322 ARG B CA 1
ATOM 5638 C C . ARG B 1 322 ? 19.422 -19.094 2.305 1 63 322 ARG B C 1
ATOM 5640 O O . ARG B 1 322 ? 18.672 -20.062 2.164 1 63 322 ARG B O 1
ATOM 5647 N N . HIS B 1 323 ? 19.047 -17.844 2.162 1 73.56 323 HIS B N 1
ATOM 5648 C CA . HIS B 1 323 ? 17.844 -17.453 1.428 1 73.56 323 HIS B CA 1
ATOM 5649 C C . HIS B 1 323 ? 18.203 -16.781 0.108 1 73.56 323 HIS B C 1
ATOM 5651 O O . HIS B 1 323 ? 19.125 -15.953 0.056 1 73.56 323 HIS B O 1
ATOM 5657 N N . LEU B 1 324 ? 17.641 -17.297 -0.971 1 77.06 324 LEU B N 1
ATOM 5658 C CA . LEU B 1 324 ? 17.953 -16.812 -2.314 1 77.06 324 LEU B CA 1
ATOM 5659 C C . LEU B 1 324 ? 17.422 -15.391 -2.512 1 77.06 324 LEU B C 1
ATOM 5661 O O . LEU B 1 324 ? 17.859 -14.688 -3.43 1 77.06 324 LEU B O 1
ATOM 5665 N N . GLY B 1 325 ? 16.516 -14.984 -1.659 1 82.44 325 GLY B N 1
ATOM 5666 C CA . GLY B 1 325 ? 16.047 -13.609 -1.689 1 82.44 325 GLY B CA 1
ATOM 5667 C C . GLY B 1 325 ? 14.945 -13.367 -2.705 1 82.44 325 GLY B C 1
ATOM 5668 O O . GLY B 1 325 ? 14.484 -12.242 -2.881 1 82.44 325 GLY B O 1
ATOM 5669 N N . ILE B 1 326 ? 14.461 -14.414 -3.332 1 87.12 326 ILE B N 1
ATOM 5670 C CA . ILE B 1 326 ? 13.477 -14.203 -4.383 1 87.12 326 ILE B CA 1
ATOM 5671 C C . ILE B 1 326 ? 12.109 -14.719 -3.926 1 87.12 326 ILE B C 1
ATOM 5673 O O . ILE B 1 326 ? 11.094 -14.469 -4.578 1 87.12 326 ILE B O 1
ATOM 5677 N N . GLY B 1 327 ? 12.031 -15.344 -2.766 1 89.5 327 GLY B N 1
ATOM 5678 C CA . GLY B 1 327 ? 10.82 -15.969 -2.273 1 89.5 327 GLY B CA 1
ATOM 5679 C C . GLY B 1 327 ? 9.648 -15.008 -2.178 1 89.5 327 GLY B C 1
ATOM 5680 O O . GLY B 1 327 ? 8.547 -15.32 -2.635 1 89.5 327 GLY B O 1
ATOM 5681 N N . LEU B 1 328 ? 9.906 -13.891 -1.614 1 93.19 328 LEU B N 1
ATOM 5682 C CA . LEU B 1 328 ? 8.836 -12.922 -1.423 1 93.19 328 LEU B CA 1
ATOM 5683 C C . LEU B 1 328 ? 8.367 -12.359 -2.76 1 93.19 328 LEU B C 1
ATOM 5685 O O . LEU B 1 328 ? 7.164 -12.203 -2.98 1 93.19 328 LEU B O 1
ATOM 5689 N N . THR B 1 329 ? 9.281 -12.109 -3.641 1 92.12 329 THR B N 1
ATOM 5690 C CA . THR B 1 329 ? 8.93 -11.625 -4.973 1 92.12 329 THR B CA 1
ATOM 5691 C C . THR B 1 329 ? 8.102 -12.656 -5.723 1 92.12 329 THR B C 1
ATOM 5693 O O . THR B 1 329 ? 7.094 -12.32 -6.348 1 92.12 329 THR B O 1
ATOM 5696 N N . MET B 1 330 ? 8.492 -13.867 -5.633 1 92.31 330 MET B N 1
ATOM 5697 C CA . MET B 1 330 ? 7.746 -14.953 -6.27 1 92.31 330 MET B CA 1
ATOM 5698 C C . MET B 1 330 ? 6.355 -15.086 -5.664 1 92.31 330 MET B C 1
ATOM 5700 O O . MET B 1 330 ? 5.387 -15.367 -6.371 1 92.31 330 MET B O 1
ATOM 5704 N N . SER B 1 331 ? 6.309 -14.938 -4.367 1 96.25 331 SER B N 1
ATOM 5705 C CA . SER B 1 331 ? 5.016 -15 -3.691 1 96.25 331 SER B CA 1
ATOM 5706 C C . SER B 1 331 ? 4.051 -13.953 -4.238 1 96.25 331 SER B C 1
ATOM 5708 O O . SER B 1 331 ? 2.865 -14.227 -4.422 1 96.25 331 SER B O 1
ATOM 5710 N N . ARG B 1 332 ? 4.586 -12.805 -4.441 1 96.94 332 ARG B N 1
ATOM 5711 C CA . ARG B 1 332 ? 3.746 -11.742 -4.992 1 96.94 332 ARG B CA 1
ATOM 5712 C C . ARG B 1 332 ? 3.252 -12.109 -6.387 1 96.94 332 ARG B C 1
ATOM 5714 O O . ARG B 1 332 ? 2.088 -11.883 -6.719 1 96.94 332 ARG B O 1
ATOM 5721 N N . ILE B 1 333 ? 4.086 -12.664 -7.207 1 95.69 333 ILE B N 1
ATOM 5722 C CA . ILE B 1 333 ? 3.719 -13.055 -8.562 1 95.69 333 ILE B CA 1
ATOM 5723 C C . ILE B 1 333 ? 2.668 -14.156 -8.516 1 95.69 333 ILE B C 1
ATOM 5725 O O . ILE B 1 333 ? 1.685 -14.117 -9.258 1 95.69 333 ILE B O 1
ATOM 5729 N N . TYR B 1 334 ? 2.867 -15.133 -7.625 1 95.69 334 TYR B N 1
ATOM 5730 C CA . TYR B 1 334 ? 1.885 -16.203 -7.449 1 95.69 334 TYR B CA 1
ATOM 5731 C C . TYR B 1 334 ? 0.533 -15.633 -7.035 1 95.69 334 TYR B C 1
ATOM 5733 O O . TYR B 1 334 ? -0.504 -16.031 -7.574 1 95.69 334 TYR B O 1
ATOM 5741 N N . ALA B 1 335 ? 0.547 -14.719 -6.102 1 97.06 335 ALA B N 1
ATOM 5742 C CA . ALA B 1 335 ? -0.694 -14.133 -5.605 1 97.06 335 ALA B CA 1
ATOM 5743 C C . ALA B 1 335 ? -1.42 -13.367 -6.711 1 97.06 335 ALA B C 1
ATOM 5745 O O . ALA B 1 335 ? -2.643 -13.469 -6.844 1 97.06 335 ALA B O 1
ATOM 5746 N N . GLU B 1 336 ? -0.678 -12.719 -7.52 1 97.12 336 GLU B N 1
ATOM 5747 C CA . GLU B 1 336 ? -1.259 -11.844 -8.531 1 97.12 336 GLU B CA 1
ATOM 5748 C C . GLU B 1 336 ? -1.678 -12.641 -9.766 1 97.12 336 GLU B C 1
ATOM 5750 O O . GLU B 1 336 ? -2.461 -12.156 -10.586 1 97.12 336 GLU B O 1
ATOM 5755 N N . TYR B 1 337 ? -1.157 -13.812 -9.906 1 96.5 337 TYR B N 1
ATOM 5756 C CA . TYR B 1 337 ? -1.342 -14.594 -11.125 1 96.5 337 TYR B CA 1
ATOM 5757 C C . TYR B 1 337 ? -2.82 -14.844 -11.391 1 96.5 337 TYR B C 1
ATOM 5759 O O . TYR B 1 337 ? -3.295 -14.664 -12.516 1 96.5 337 TYR B O 1
ATOM 5767 N N . TRP B 1 338 ? -3.516 -15.172 -10.344 1 95.94 338 TRP B N 1
ATOM 5768 C CA . TRP B 1 338 ? -4.938 -15.469 -10.492 1 95.94 338 TRP B CA 1
ATOM 5769 C C . TRP B 1 338 ? -5.785 -14.273 -10.078 1 95.94 338 TRP B C 1
ATOM 5771 O O . TRP B 1 338 ? -6.953 -14.43 -9.711 1 95.94 338 TRP B O 1
ATOM 5781 N N . GLY B 1 339 ? -5.195 -13.117 -9.953 1 95.38 339 GLY B N 1
ATOM 5782 C CA . GLY B 1 339 ? -5.953 -11.906 -9.703 1 95.38 339 GLY B CA 1
ATOM 5783 C C . GLY B 1 339 ? -5.957 -11.5 -8.234 1 95.38 339 GLY B C 1
ATOM 5784 O O . GLY B 1 339 ? -6.719 -10.617 -7.836 1 95.38 339 GLY B O 1
ATOM 5785 N N . GLY B 1 340 ? -5.195 -12.117 -7.438 1 96.56 340 GLY B N 1
ATOM 5786 C CA . GLY B 1 340 ? -5.055 -11.734 -6.039 1 96.56 340 GLY B CA 1
ATOM 5787 C C . GLY B 1 340 ? -4.039 -10.633 -5.816 1 96.56 340 GLY B C 1
ATOM 5788 O O . GLY B 1 340 ? -3.764 -9.844 -6.727 1 96.56 340 GLY B O 1
ATOM 5789 N N . GLU B 1 341 ? -3.629 -10.578 -4.555 1 96.75 341 GLU B N 1
ATOM 5790 C CA . GLU B 1 341 ? -2.719 -9.5 -4.172 1 96.75 341 GLU B CA 1
ATOM 5791 C C . GLU B 1 341 ? -1.882 -9.891 -2.957 1 96.75 341 GLU B C 1
ATOM 5793 O O . GLU B 1 341 ? -2.33 -10.672 -2.113 1 96.75 341 GLU B O 1
ATOM 5798 N N . LEU B 1 342 ? -0.687 -9.438 -2.918 1 98.06 342 LEU B N 1
ATOM 5799 C CA . LEU B 1 342 ? 0.179 -9.516 -1.748 1 98.06 342 LEU B CA 1
ATOM 5800 C C . LEU B 1 342 ? 0.7 -8.133 -1.364 1 98.06 342 LEU B C 1
ATOM 5802 O O . LEU B 1 342 ? 1.288 -7.438 -2.191 1 98.06 342 LEU B O 1
ATOM 5806 N N . GLN B 1 343 ? 0.413 -7.707 -0.186 1 97.31 343 GLN B N 1
ATOM 5807 C CA . GLN B 1 343 ? 0.908 -6.438 0.337 1 97.31 343 GLN B CA 1
ATOM 5808 C C . GLN B 1 343 ? 1.705 -6.648 1.622 1 97.31 343 GLN B C 1
ATOM 5810 O O . GLN B 1 343 ? 1.336 -7.473 2.461 1 97.31 343 GLN B O 1
ATOM 5815 N N . VAL B 1 344 ? 2.779 -5.953 1.694 1 97.81 344 VAL B N 1
ATOM 5816 C CA . VAL B 1 344 ? 3.619 -5.984 2.887 1 97.81 344 VAL B CA 1
ATOM 5817 C C . VAL B 1 344 ? 3.75 -4.574 3.465 1 97.81 344 VAL B C 1
ATOM 5819 O O . VAL B 1 344 ? 4.02 -3.621 2.732 1 97.81 344 VAL B O 1
ATOM 5822 N N . ILE B 1 345 ? 3.434 -4.41 4.688 1 96.88 345 ILE B N 1
ATOM 5823 C CA . ILE B 1 345 ? 3.654 -3.154 5.395 1 96.88 345 ILE B CA 1
ATOM 5824 C C . ILE B 1 345 ? 4.555 -3.395 6.605 1 96.88 345 ILE B C 1
ATOM 5826 O O . ILE B 1 345 ? 4.43 -4.414 7.289 1 96.88 345 ILE B O 1
ATOM 5830 N N . THR B 1 346 ? 5.465 -2.488 6.82 1 96.69 346 THR B N 1
ATOM 5831 C CA . THR B 1 346 ? 6.469 -2.719 7.855 1 96.69 346 THR B CA 1
ATOM 5832 C C . THR B 1 346 ? 6.621 -1.488 8.742 1 96.69 346 THR B C 1
ATOM 5834 O O . THR B 1 346 ? 6.34 -0.368 8.312 1 96.69 346 THR B O 1
ATOM 5837 N N . MET B 1 347 ? 6.789 -1.663 9.969 1 95.44 347 MET B N 1
ATOM 5838 C CA . MET B 1 347 ? 7.199 -0.652 10.938 1 95.44 347 MET B CA 1
ATOM 5839 C C . MET B 1 347 ? 8.633 -0.898 11.406 1 95.44 347 MET B C 1
ATOM 5841 O O . MET B 1 347 ? 8.891 -1.854 12.141 1 95.44 347 MET B O 1
ATOM 5845 N N . ASP B 1 348 ? 9.5 -0.022 10.922 1 94.62 348 ASP B N 1
ATOM 5846 C CA . ASP B 1 348 ? 10.914 -0.155 11.281 1 94.62 348 ASP B CA 1
ATOM 5847 C C . ASP B 1 348 ? 11.102 -0.112 12.797 1 94.62 348 ASP B C 1
ATOM 5849 O O . ASP B 1 348 ? 10.578 0.782 13.469 1 94.62 348 ASP B O 1
ATOM 5853 N N . GLY B 1 349 ? 11.789 -1.067 13.344 1 92.69 349 GLY B N 1
ATOM 5854 C CA . GLY B 1 349 ? 12.031 -1.151 14.773 1 92.69 349 GLY B CA 1
ATOM 5855 C C . GLY B 1 349 ? 11.016 -2.012 15.5 1 92.69 349 GLY B C 1
ATOM 5856 O O . GLY B 1 349 ? 11.156 -2.277 16.703 1 92.69 349 GLY B O 1
ATOM 5857 N N . PHE B 1 350 ? 10 -2.543 14.828 1 94.12 350 PHE B N 1
ATOM 5858 C CA . PHE B 1 350 ? 8.969 -3.328 15.484 1 94.12 350 PHE B CA 1
ATOM 5859 C C . PHE B 1 350 ? 8.719 -4.637 14.742 1 94.12 350 PHE B C 1
ATOM 5861 O O . PHE B 1 350 ? 9.195 -5.695 15.164 1 94.12 350 PHE B O 1
ATOM 5868 N N . GLY B 1 351 ? 8.109 -4.469 13.562 1 96.94 351 GLY B N 1
ATOM 5869 C CA . GLY B 1 351 ? 7.773 -5.699 12.859 1 96.94 351 GLY B CA 1
ATOM 5870 C C . GLY B 1 351 ? 7.137 -5.457 11.508 1 96.94 351 GLY B C 1
ATOM 5871 O O . GLY B 1 351 ? 7.195 -4.344 10.977 1 96.94 351 GLY B O 1
ATOM 5872 N N . THR B 1 352 ? 6.609 -6.551 10.875 1 97.81 352 THR B N 1
ATOM 5873 C CA . THR B 1 352 ? 6.074 -6.508 9.516 1 97.81 352 THR B CA 1
ATOM 5874 C C . THR B 1 352 ? 4.754 -7.266 9.438 1 97.81 352 THR B C 1
ATOM 5876 O O . THR B 1 352 ? 4.586 -8.305 10.07 1 97.81 352 THR B O 1
ATOM 5879 N N . ASP B 1 353 ? 3.834 -6.684 8.68 1 97.94 353 ASP B N 1
ATOM 5880 C CA . ASP B 1 353 ? 2.574 -7.34 8.352 1 97.94 353 ASP B CA 1
ATOM 5881 C C . ASP B 1 353 ? 2.5 -7.656 6.855 1 97.94 353 ASP B C 1
ATOM 5883 O O . ASP B 1 353 ? 2.762 -6.793 6.02 1 97.94 353 ASP B O 1
ATOM 5887 N N . ALA B 1 354 ? 2.219 -8.906 6.594 1 98.31 354 ALA B N 1
ATOM 5888 C CA . ALA B 1 354 ? 1.999 -9.32 5.211 1 98.31 354 ALA B CA 1
ATOM 5889 C C . ALA B 1 354 ? 0.544 -9.719 4.984 1 98.31 354 ALA B C 1
ATOM 5891 O O . ALA B 1 354 ? -0.034 -10.469 5.777 1 98.31 354 ALA B O 1
ATOM 5892 N N . TYR B 1 355 ? -0.049 -9.18 3.939 1 97.88 355 TYR B N 1
ATOM 5893 C CA . TYR B 1 355 ? -1.446 -9.43 3.598 1 97.88 355 TYR B CA 1
ATOM 5894 C C . TYR B 1 355 ? -1.564 -10.109 2.24 1 97.88 355 TYR B C 1
ATOM 5896 O O . TYR B 1 355 ? -0.979 -9.648 1.256 1 97.88 355 TYR B O 1
ATOM 5904 N N . VAL B 1 356 ? -2.328 -11.156 2.209 1 97.88 356 VAL B N 1
ATOM 5905 C CA . VAL B 1 356 ? -2.568 -11.867 0.961 1 97.88 356 VAL B CA 1
ATOM 5906 C C . VAL B 1 356 ? -4.07 -11.945 0.69 1 97.88 356 VAL B C 1
ATOM 5908 O O . VAL B 1 356 ? -4.848 -12.305 1.578 1 97.88 356 VAL B O 1
ATOM 5911 N N . ARG B 1 357 ? -4.5 -11.531 -0.429 1 97.12 357 ARG B N 1
ATOM 5912 C CA . ARG B 1 357 ? -5.863 -11.719 -0.915 1 97.12 357 ARG B CA 1
ATOM 5913 C C . ARG B 1 357 ? -5.902 -12.742 -2.051 1 97.12 357 ARG B C 1
ATOM 5915 O O . ARG B 1 357 ? -5.176 -12.602 -3.037 1 97.12 357 ARG B O 1
ATOM 5922 N N . ILE B 1 358 ? -6.707 -13.711 -1.962 1 95.94 358 ILE B N 1
ATOM 5923 C CA . ILE B 1 358 ? -6.875 -14.766 -2.957 1 95.94 358 ILE B CA 1
ATOM 5924 C C . ILE B 1 358 ? -8.32 -14.789 -3.441 1 95.94 358 ILE B C 1
ATOM 5926 O O . ILE B 1 358 ? -9.25 -14.977 -2.646 1 95.94 358 ILE B O 1
ATOM 5930 N N . PRO B 1 359 ? -8.508 -14.641 -4.758 1 94.38 359 PRO B N 1
ATOM 5931 C CA . PRO B 1 359 ? -9.875 -14.781 -5.25 1 94.38 359 PRO B CA 1
ATOM 5932 C C . PRO B 1 359 ? -10.414 -16.203 -5.094 1 94.38 359 PRO B C 1
ATOM 5934 O O . PRO B 1 359 ? -9.711 -17.172 -5.402 1 94.38 359 PRO B O 1
ATOM 5937 N N . ARG B 1 360 ? -11.664 -16.297 -4.656 1 91.38 360 ARG B N 1
ATOM 5938 C CA . ARG B 1 360 ? -12.164 -17.625 -4.32 1 91.38 360 ARG B CA 1
ATOM 5939 C C . ARG B 1 360 ? -13.125 -18.141 -5.395 1 91.38 360 ARG B C 1
ATOM 5941 O O . ARG B 1 360 ? -13.453 -19.328 -5.43 1 91.38 360 ARG B O 1
ATOM 5948 N N . LEU B 1 361 ? -13.578 -17.297 -6.332 1 88.31 361 LEU B N 1
ATOM 5949 C CA . LEU B 1 361 ? -14.602 -17.672 -7.293 1 88.31 361 LEU B CA 1
ATOM 5950 C C . LEU B 1 361 ? -13.984 -18.344 -8.516 1 88.31 361 LEU B C 1
ATOM 5952 O O . LEU B 1 361 ? -14.68 -19 -9.297 1 88.31 361 LEU B O 1
ATOM 5956 N N . GLY B 1 362 ? -12.695 -18.109 -8.68 1 91 362 GLY B N 1
ATOM 5957 C CA . GLY B 1 362 ? -12 -18.688 -9.82 1 91 362 GLY B CA 1
ATOM 5958 C C . GLY B 1 362 ? -12.398 -18.062 -11.141 1 91 362 GLY B C 1
ATOM 5959 O O . GLY B 1 362 ? -12.242 -18.672 -12.203 1 91 362 GLY B O 1
ATOM 5960 N N . THR B 1 363 ? -12.93 -16.828 -11.078 1 92.19 363 THR B N 1
ATOM 5961 C CA . THR B 1 363 ? -13.453 -16.203 -12.281 1 92.19 363 THR B CA 1
ATOM 5962 C C . THR B 1 363 ? -12.461 -15.188 -12.836 1 92.19 363 THR B C 1
ATOM 5964 O O . THR B 1 363 ? -12.648 -14.664 -13.938 1 92.19 363 THR B O 1
ATOM 5967 N N . ASN B 1 364 ? -11.445 -14.953 -12.094 1 92.81 364 ASN B N 1
ATOM 5968 C CA . ASN B 1 364 ? -10.438 -14.016 -12.57 1 92.81 364 ASN B CA 1
ATOM 5969 C C . ASN B 1 364 ? -9.531 -14.656 -13.617 1 92.81 364 ASN B C 1
ATOM 5971 O O . ASN B 1 364 ? -9.125 -15.805 -13.469 1 92.81 364 ASN B O 1
ATOM 5975 N N . THR B 1 365 ? -9.234 -13.898 -14.602 1 91.94 365 THR B N 1
ATOM 5976 C CA . THR B 1 365 ? -8.32 -14.367 -15.633 1 91.94 365 THR B CA 1
ATOM 5977 C C . THR B 1 365 ? -6.875 -14.32 -15.141 1 91.94 365 THR B C 1
ATOM 5979 O O . THR B 1 365 ? -6.504 -13.414 -14.383 1 91.94 365 THR B O 1
ATOM 5982 N N . GLU B 1 366 ? -6.168 -15.336 -15.547 1 90.75 366 GLU B N 1
ATOM 5983 C CA . GLU B 1 366 ? -4.742 -15.297 -15.234 1 90.75 366 GLU B CA 1
ATOM 5984 C C . GLU B 1 366 ? -4.113 -13.984 -15.703 1 90.75 366 GLU B C 1
ATOM 5986 O O . GLU B 1 366 ? -4.453 -13.477 -16.781 1 90.75 366 GLU B O 1
ATOM 5991 N N . ASN B 1 367 ? -3.307 -13.422 -14.828 1 87.75 367 ASN B N 1
ATOM 5992 C CA . ASN B 1 367 ? -2.533 -12.234 -15.18 1 87.75 367 ASN B CA 1
ATOM 5993 C C . ASN B 1 367 ? -1.225 -12.602 -15.867 1 87.75 367 ASN B C 1
ATOM 5995 O O . ASN B 1 367 ? -0.267 -13.023 -15.219 1 87.75 367 ASN B O 1
ATOM 5999 N N . LEU B 1 368 ? -1.183 -12.359 -17.203 1 89.38 368 LEU B N 1
ATOM 6000 C CA . LEU B 1 368 ? -0.036 -12.773 -18 1 89.38 368 LEU B CA 1
ATOM 6001 C C . LEU B 1 368 ? 0.923 -11.609 -18.234 1 89.38 368 LEU B C 1
ATOM 6003 O O . LEU B 1 368 ? 0.496 -10.461 -18.328 1 89.38 368 LEU B O 1
#

Foldseek 3Di:
DLVVLQVDDQDWDFPVVLLVLLFPDDFVSLLVLLQVLLSNLLNLLSNLLVVLVPDDPVLNPQPLNVVLSVLSVVLNVVSVPQDRRDGPVSVVVSLVSLVVSVQVCQQNVLSLLVSLLVVLQVDDPVDQVSLVSVLSVLLSSVVSNCSSQLSNQSSVCNVVVQCVPPSCRVQDRRQKRAWDFPQVLLVVLLVLLVVLCVLQVVPQDPVLSPQDGDDDRDTFIDRSQLVSLLSNLLVNVQVVLQCVQCVVNPGDHWHWDWDDDPWKIKIKTKHFSQWDDPVCVVCLQRSSVCSNVPLQVCSVPDRGQDSGPVSNSVVCSVVHPDDRSCSNNSSQSSLPQNPKGWDKDTDHGTIIMIMIMHTRPSRGIGDD/DLVVLQVDDQDWDFPVVLLVLLFPDDPVSLLVLLQVLLSNLLNLLSNLLVVLVPDDPLLNPQPLNVVLSVLSVVLNVVSVPQDRRDDPVSVVVSLVSLVVSVQVCQQNVLSLLVSLLVVLQVDDPVDQVSLVSVLSVLLSSVVSCCSSQLSNQSSVCNVVVQCVPPSCRVCDRRQKRAWDFPQVLLVVLLVLLVVLCVLQVVPQPPVLSPQDGDDDRDTFIDRSQLVSLLSNLLVNVQVVLQCVQPVVNPGDHWHWDWDDDPWKIKIKTKHFSQWDDPVCVVCLQRSSVCSNVPLQVCSVPDRGQDSGPVSNSVVCSVVHPDDRSCSNNSSQSSLPQNPKGWDKDTDHGTIIMIMIMHTRPRRGIGDD

Sequence (736 aa):
VLEEYTVQPVNASTLRQFIFFGRQMNTDRLLKSANWVRNELLVRLAHRIRDFQQLPFFVGTNPHIEYVYKLYWGAFESIRACPPIEKHQDNARFCELLQTLLEDGLLVLPRLAQGLSESAAYYPPEQKDLDLFLNRMLRSRISRRVLAEQHLALTEACEHQWDQHTGFGDGYVGIIFVHCSASEILERSKQLVFQHVHRYHSNVQKETQELPVPHIDILFAYVPEQLEHILYELLDNAVRFTMRNHPAGDYPPIQVTVSATDSDVYFRVSDQGGGMTKDRYDRLWSYQSRAQTGDFSDFKQIQKIPATIDGRANQASEMGHRHLGIGLTMSRIYAEYWGGELQVITMDGFGTDAYVRIPRLGTNTENLVLEEYTVQPVNASTLRQFIFFGRQMNTDRLLKSANWVRNELLVRLAHRIRDFQQLPFFVGTNPHIEYVYKLYWGAFESIRACPPIEKHQDNARFCELLQTLLEDGLLVLPRLAQGLSESAAYYPPEQKDLDLFLNRMLRSRISRRVLAEQHLALTEACEHQWDQHTGFGDGYVGIIFVHCSASEILERSKQLVFQHVHRYHSNVQKETQELPVPHIDILFAYVPEQLEHILYELLDNAVRFTMRNHPAGDYPPIQVTVSATDSDVYFRVSDQGGGMTKDRYDRLWSYQSRAQTGDFSDFKQIQKIPATIDGRANQASEMGHRHLGIGLTMSRIYAEYWGGELQVITMDGFGTDAYVRIPRLGTNTENL

Solvent-accessible surface area (backbone atoms only — not comparable to full-atom values): 38622 Å² total; per-residue (Å²): 119,53,64,75,30,49,72,50,79,82,83,71,53,25,56,44,55,51,40,60,63,46,44,74,61,44,71,70,55,48,38,50,48,50,44,50,45,53,52,51,48,43,29,54,42,30,46,49,53,50,52,53,70,68,42,57,67,78,48,44,65,27,67,37,33,36,48,47,51,49,49,49,50,50,52,40,50,54,54,68,68,49,71,84,43,82,50,70,68,45,44,53,53,49,46,51,50,46,52,51,50,54,58,59,48,27,36,39,61,32,28,44,51,44,27,48,38,69,41,26,71,77,53,58,88,86,60,57,60,62,36,54,51,49,53,51,52,53,37,46,47,51,52,49,47,51,51,48,48,29,51,49,37,39,51,53,35,52,74,66,53,54,42,73,76,68,58,34,48,93,37,44,38,42,60,32,27,55,66,35,39,57,36,57,45,50,50,50,24,50,51,53,38,50,56,51,44,52,70,71,38,78,79,60,63,80,78,72,68,64,56,64,68,64,86,52,97,46,69,28,45,40,48,59,68,56,53,33,45,33,50,26,44,53,49,40,50,36,51,52,33,21,47,66,61,27,76,87,64,77,58,76,72,49,45,51,47,74,34,53,55,90,54,33,37,34,40,35,45,35,25,60,27,32,35,44,52,67,72,57,56,74,33,66,82,32,56,39,60,33,26,62,72,54,55,45,66,59,30,82,74,43,63,67,52,56,89,44,61,68,46,34,52,53,46,34,63,72,51,52,92,59,64,59,70,48,56,67,56,51,29,36,52,56,32,31,27,50,59,26,37,58,47,74,51,63,38,39,64,39,14,35,38,38,38,37,38,39,53,36,69,27,74,41,49,42,50,117,119,53,62,76,30,49,72,49,78,83,82,72,54,25,58,44,56,52,40,61,64,44,46,78,60,44,71,69,55,47,37,51,48,50,43,50,46,53,51,50,48,44,29,54,42,30,45,50,53,50,53,54,70,69,43,57,67,77,48,45,67,27,67,37,34,36,49,46,52,48,49,48,50,50,52,41,50,54,55,68,68,48,71,85,42,83,49,70,69,45,44,52,54,48,47,52,50,46,53,50,51,56,57,59,48,26,36,39,61,33,29,45,52,42,27,48,38,68,41,26,72,78,53,58,89,85,59,57,62,63,37,56,50,48,53,50,52,51,38,46,47,50,52,50,47,50,51,49,48,30,51,49,37,38,50,52,35,53,75,65,54,52,45,74,75,69,63,35,48,94,37,45,39,43,58,31,27,55,67,34,38,57,36,56,44,50,50,51,23,50,50,52,38,51,55,50,46,52,71,71,39,78,79,61,64,78,78,73,68,64,56,64,68,63,86,51,97,45,70,29,45,40,48,59,70,56,53,34,47,34,50,26,44,53,49,38,50,37,52,53,33,21,46,67,61,27,75,88,63,78,57,75,70,49,46,50,47,75,34,53,54,90,54,34,37,34,40,34,44,35,25,59,27,33,37,44,53,68,73,56,54,75,32,66,83,33,56,39,60,32,27,63,73,53,54,43,64,58,29,82,76,43,63,65,51,58,89,45,62,69,45,34,53,54,47,35,64,72,51,52,94,60,65,59,70,48,57,66,55,49,30,36,51,56,30,32,26,50,58,25,38,58,46,74,51,62,38,40,66,38,14,36,38,38,38,36,37,39,52,35,69,28,73,41,49,43,50,117

pLDDT: mean 88.41, std 11.74, range [45.12, 98.31]

Radius of gyration: 30.39 Å; Cα contacts (8 Å, |Δi|>4): 1123; chains: 2; bounding box: 52×93×69 Å

InterPro domains:
  IPR003594 Histidine kinase/HSP90-like ATPase domain [PF02518] (224-360)
  IPR003594 Histidine kinase/HSP90-like ATPase domain [SM00387] (222-362)
  IPR005467 Histidine kinase domain [PS50109] (224-362)
  IPR018955 Branched-chain alpha-ketoacid dehydrogenase kinase/Pyruvate dehydrogenase kinase, N-terminal [PF10436] (14-176)
  IPR036784 Alpha-ketoacid/pyruvate dehydrogenase kinase, N-terminal domain superfamily [G3DSA:1.20.140.20] (1-166)
  IPR036784 Alpha-ketoacid/pyruvate dehydrogenase kinase, N-terminal domain superfamily [SSF69012] (2-156)
  IPR036890 Histidine kinase/HSP90-like ATPase superfamily [G3DSA:3.30.565.10] (179-368)
  IPR036890 Histidine kinase/HSP90-like ATPase superfamily [SSF55874] (172-360)
  IPR039028 PDK/BCKDK protein kinase [PTHR11947] (3-367)